Protein 7WWB (pdb70)

Radius of gyration: 30.56 Å; Cα contacts (8 Å, |Δi|>4): 657; chains: 2; bounding box: 94×103×67 Å

B-factor: mean 79.4, std 28.61, range [10.0, 163.53]

Organism: Homo sapiens (NCBI:txid9606)

Foldseek 3Di:
DQPDFALADDPLVVVVVVLVVLQVCLLVVLVVCLALLVCQACLLVVLVVVVVVVCPPPCVCVVCVVLVLLLSVLSNVSNVLCVLAVCLLVLVVVLVVVLVVVVVSLVVSVVGDNVVSSVLVNQLVNLLSVLLNLLLLLLSLLVVLQDQDSDDDSNCSVVDRNCSCVPRHVSQSSVLSVVLSVLVVVLVVLVVVPVVPHDCVVVSVVSVVVSVVSVLLSSQLSSQCSRPVHHSVVSSVVSVVLCVVVVVSVVSNVVSVVVSLVCSQVVSLVVSQVPPCPVPDDSVSSVVSNVSSVSSVVSSSSSSSSVVSLVSVQPVPQHDDPPGDGSHDPDDD/DQPDFALADDPLVVVVVVLVVLQVCLLVVLVVCLALLVCQACLLVVLVVVVVVVCPPPCVCVVCVVLVLLLSVLSNVSNVLCVLAVCLLVLVVVLVVVLVVVVVSLVVSVVGDNVVSSVLVNQLVNLLSVLLNLLLLLLSLLVVLQDQDSDDDSNCSVVDRNCSCVPRHVSQSSVLSVVLSVLVVVLVVLVVVPVVPHDCVVVSVVSVVVSVVSVLLSSQLSSQCSRPVHHSVVSSVVSVVLCVVVVVSVVSNVVSVVVSLVCSQVVSLVVSQVPPCPVPDDSVSSVVSNVSSVSSVVSSSSSSSSVVSLVSVQPVPQHDDPPGDGSHDPDDD

InterPro domains:
  IPR007603 Choline transporter-like [PF04515] (295-605)
  IPR007603 Choline transporter-like [PTHR12385] (14-631)

Secondary structure (DSSP, 8-state):
----------HHHHHHHHHHHHHHHHHHHHH----STTHHHHHHHHHHHHHHHHTT--GGGGGGHHHHHHHHHHHHHHHHHHHH-TTGGGTHHHHHHHHHHHHHHHHHHTT---THHHHHHHHHHHHHHHHHHHHHHHHHHHHHHT--SS---TTHHHHSSHHHIIIIIHHHHHHHHHHHHHHHHHHHHHHHHHHT----HHHHHHHHHHHHHHHHHHHHHHHHHHHH---HHHHHHHHHHHHHHTHHHHHHHHHHHHHHHHHHHHHHHHHHHHTT-TT----HHHHHHHHHHHHHHHHHHHHHHHHHHHHHHHHHSS--BTTB---S-S---/----------HHHHHHHHHHHHHHHHHHHHH----STTHHHHHHHHHHHHHHHHTT--GGGGGGHHHHHHHHHHHHHHHHHHHH-TTGGGTHHHHHHHHHHHHHHHHHHTT---THHHHHHHHHHHHHHHHHHHHHHHHHHHHHHT--SS---TTHHHHSSHHHIIIIIHHHHHHHHHHHHHHHHHHHHHHHHHHT----HHHHHHHHHHHHHHHHHHHHHHHHHHHH---HHHHHHHHHHHHHHTHHHHHHHHHHHHHHHHHHHHHHHHHHHHTT-TT----HHHHHHHHHHHHHHHHHHHHHHHHHHHHHHHHHSS--BTTB---S-S---

GO terms:
  GO:0005739 mitochondrion (C, IDA)
  GO:0005829 cytosol (C, IDA)
  GO:0005886 plasma membrane (C, IDA)
  GO:0015871 choline transport (P, IDA)
  GO:0015220 choline transmembrane transporter activity (F, IDA)
  GO:0055085 transmembrane transport (P, IDA)
  GO:0015871 choline transport (P, IMP)
  GO:0015220 choline transmembrane transporter activity (F, IMP)
  GO:0055085 transmembrane transport (P, IMP)
  GO:0034229 ethanolamine transport (P, IDA)
  GO:0005741 mitochondrial outer membrane (C, IDA)
  GO:0034228 ethanolamine transmembrane transporter activity (F, IDA)
  GO:0005886 plasma membrane (C, IMP)
  GO:0042426 choline catabolic process (P, TAS)
  GO:0005741 mitochondrial outer membrane (C, TAS)
  GO:0005886 plasma membrane (C, TAS)
  GO:0015721 bile acid and bile salt transport (P, TAS)
  GO:0015220 choline transmembrane transporter activity (F, TAS)
  GO:0006656 phosphatidylcholine biosynthetic process (P, TAS)
  GO:0016020 membrane (C, TAS)

Sequence (666 aa):
PLEDRSCTDIPWLLLFILFCIGMGFICGFSIATVLSMILMVIIRYISRVLVWILTILFLIMLVMRKRVALTIALFHVAGKVFIHLPLLVFQPFWTFFALVLFWVYWIMTLLFLMWWYHVVGLIWISEFILACQQMTVAGAVVTYYFTRDKRNLPFTPILASVNRLIRYHLGTVAKGSFIITLVKIPRMILMYIHSQLCVLKSCICCLWCLEKCLNYLNQNAYTATAINSTNFCTSAKDAFVILVENALRVATINTVGDFMLFLGKVLIVCSTGLAGIMLLPLIIVCLFAFLVAHCFLSIYEMVVDVLFLCFAIDTKYNDGSPGREFYMDKVLMPLEDRSCTDIPWLLLFILFCIGMGFICGFSIATVLSMILMVIIRYISRVLVWILTILFLIMLVMRKRVALTIALFHVAGKVFIHLPLLVFQPFWTFFALVLFWVYWIMTLLFLMWWYHVVGLIWISEFILACQQMTVAGAVVTYYFTRDKRNLPFTPILASVNRLIRYHLGTVAKGSFIITLVKIPRMILMYIHSQLCVLKSCICCLWCLEKCLNYLNQNAYTATAINSTNFCTSAKDAFVILVENALRVATINTVGDFMLFLGKVLIVCSTGLAGIMLLPLIIVCLFAFLVAHCFLSIYEMVVDVLFLCFAIDTKYNDGSPGREFYMDKVLM

Solvent-accessible surface area: 37985 Å² total; per-residue (Å²): 106,39,171,82,130,62,36,29,14,81,91,64,35,97,89,18,78,110,20,46,109,14,10,34,127,15,2,33,112,14,80,87,142,145,83,3,65,100,7,5,45,66,1,35,126,85,1,167,85,30,32,170,84,93,62,112,173,109,119,142,69,88,101,61,144,130,41,26,45,3,0,30,18,8,2,69,15,0,0,71,0,9,92,63,3,85,61,0,5,87,27,18,94,175,18,123,121,40,14,49,96,28,99,81,101,38,82,101,8,76,122,85,190,110,187,107,44,13,68,35,0,47,19,10,19,14,27,20,31,74,10,23,29,27,9,21,0,0,4,2,0,0,33,53,19,24,47,136,69,192,196,48,86,111,111,1,16,75,76,20,7,65,84,44,10,114,151,43,4,33,0,0,0,0,33,0,2,52,50,16,4,102,18,62,33,55,36,63,94,42,74,145,72,30,81,123,125,80,132,36,142,61,50,21,76,80,40,123,69,74,24,118,83,36,67,55,42,10,18,4,0,1,2,0,0,3,5,63,9,34,62,13,68,70,1,13,95,25,0,65,16,5,20,46,100,30,52,100,71,18,57,8,10,55,98,38,4,87,100,6,11,110,45,12,37,45,109,35,16,66,76,43,8,129,71,63,72,168,174,146,150,142,138,113,78,53,106,85,1,95,99,14,0,84,26,2,7,52,2,0,74,19,0,4,11,4,2,6,0,0,24,8,9,2,62,104,118,41,99,49,55,150,57,144,118,73,57,37,56,193,18,150,116,106,39,172,83,132,64,36,27,14,80,92,65,35,96,86,19,78,109,22,47,106,13,11,33,127,16,3,32,112,14,78,88,142,145,83,3,63,100,7,5,44,67,1,34,127,84,1,167,85,30,31,173,83,91,62,111,174,112,118,142,71,87,101,60,144,129,40,25,44,3,0,32,20,8,2,69,14,0,0,70,0,9,94,63,3,83,61,0,6,87,27,18,96,178,17,122,123,40,14,49,96,28,99,82,100,39,82,101,7,75,123,85,190,110,187,109,43,12,68,35,0,45,20,10,19,14,27,20,32,74,9,22,29,26,7,19,0,0,4,1,0,0,34,53,19,22,46,134,69,191,196,47,86,108,109,0,17,74,76,21,7,63,83,45,11,115,153,42,3,31,0,0,0,0,34,0,2,52,50,16,4,104,18,62,34,54,36,65,94,44,75,149,72,31,81,124,124,80,132,37,143,62,48,22,76,80,41,123,67,75,23,117,84,35,66,54,43,10,18,4,0,1,2,0,0,4,6,64,9,34,62,13,66,68,0,12,115,23,0,66,21,7,20,33,88,30,51,100,69,18,55,8,9,55,98,38,4,86,100,6,12,110,44,11,37,46,110,34,17,66,77,42,7,127,72,62,71,168,175,144,151,139,139,113,79,52,105,86,1,94,100,14,0,83,28,2,6,51,1,0,73,18,0,4,11,5,3,5,0,0,25,8,9,4,62,105,120,42,100,48,56,150,57,141,118,72,57,39,56,193,19,151,115

Nearest PDB structures (foldseek):
  7wwb-assembly1_B  TM=1.003E+00  e=8.236E-42  Homo sapiens
  9f63-assembly1_A  TM=7.126E-01  e=1.162E-06  Saccharomyces cerevisiae
  7wwb-assembly1_B  TM=1.003E+00  e=8.236E-42  Homo sapiens
  9f63-assembly1_A  TM=7.126E-01  e=1.162E-06  Saccharomyces cerevisiae

Structure (mmCIF, N/CA/C/O backbone):
data_7WWB
#
_entry.id   7WWB
#
_cell.length_a   1.00
_cell.length_b   1.00
_cell.length_c   1.00
_cell.angle_alpha   90.00
_cell.angle_beta   90.00
_cell.angle_gamma   90.00
#
_symmetry.space_group_name_H-M   'P 1'
#
loop_
_entity.id
_entity.type
_entity.pdbx_description
1 polymer 'Choline transporter-like protein 1'
2 non-polymer 'CHOLINE ION'
3 non-polymer CHOLESTEROL
#
loop_
_atom_site.group_PDB
_atom_site.id
_atom_site.type_symbol
_atom_site.label_atom_id
_atom_site.label_alt_id
_atom_site.label_comp_id
_atom_site.label_asym_id
_atom_site.label_entity_id
_atom_site.label_seq_id
_atom_site.pdbx_PDB_ins_code
_atom_site.Cartn_x
_atom_site.Cartn_y
_atom_site.Cartn_z
_atom_site.occupancy
_atom_site.B_iso_or_equiv
_atom_site.auth_seq_id
_atom_site.auth_comp_id
_atom_site.auth_asym_id
_atom_site.auth_atom_id
_atom_site.pdbx_PDB_model_num
ATOM 1 N N . PRO A 1 20 ? 128.578 131.781 139.769 1.00 67.83 20 PRO A N 1
ATOM 2 C CA . PRO A 1 20 ? 128.938 130.386 139.499 1.00 67.83 20 PRO A CA 1
ATOM 3 C C . PRO A 1 20 ? 130.097 130.272 138.519 1.00 67.83 20 PRO A C 1
ATOM 4 O O . PRO A 1 20 ? 130.386 129.187 138.020 1.00 67.83 20 PRO A O 1
ATOM 8 N N . LEU A 1 21 ? 130.757 131.391 138.244 1.00 74.25 21 LEU A N 1
ATOM 9 C CA . LEU A 1 21 ? 131.726 131.444 137.161 1.00 74.25 21 LEU A CA 1
ATOM 10 C C . LEU A 1 21 ? 133.155 131.207 137.617 1.00 74.25 21 LEU A C 1
ATOM 11 O O . LEU A 1 21 ? 134.059 131.168 136.774 1.00 74.25 21 LEU A O 1
ATOM 16 N N . GLU A 1 22 ? 133.380 131.051 138.919 1.00 94.83 22 GLU A N 1
ATOM 17 C CA . GLU A 1 22 ? 134.729 130.972 139.472 1.00 94.83 22 GLU A CA 1
ATOM 18 C C . GLU A 1 22 ? 135.232 129.528 139.444 1.00 94.83 22 GLU A C 1
ATOM 19 O O . GLU A 1 22 ? 135.407 128.865 140.468 1.00 94.83 22 GLU A O 1
ATOM 25 N N . ASP A 1 23 ? 135.468 129.050 138.226 1.00 98.35 23 ASP A N 1
ATOM 26 C CA . ASP A 1 23 ? 136.006 127.715 137.989 1.00 98.35 23 ASP A CA 1
ATOM 27 C C . ASP A 1 23 ? 136.633 127.734 136.607 1.00 98.35 23 ASP A C 1
ATOM 28 O O . ASP A 1 23 ? 135.915 127.882 135.615 1.00 98.35 23 ASP A O 1
ATOM 33 N N . ARG A 1 24 ? 137.958 127.618 136.529 1.00 83.44 24 ARG A N 1
ATOM 34 C CA . ARG A 1 24 ? 138.677 127.690 135.261 1.00 83.44 24 ARG A CA 1
ATOM 35 C C . ARG A 1 24 ? 139.540 126.447 135.126 1.00 83.44 24 ARG A C 1
ATOM 36 O O . ARG A 1 24 ? 140.633 126.388 135.698 1.00 83.44 24 ARG A O 1
ATOM 44 N N . SER A 1 25 ? 139.052 125.454 134.377 1.00 77.13 25 SER A N 1
ATOM 45 C CA . SER A 1 25 ? 139.623 124.118 134.438 1.00 77.13 25 SER A CA 1
ATOM 46 C C . SER A 1 25 ? 140.263 123.628 133.144 1.00 77.13 25 SER A C 1
ATOM 47 O O . SER A 1 25 ? 140.476 122.417 133.016 1.00 77.13 25 SER A O 1
ATOM 50 N N . CYS A 1 26 ? 140.492 124.511 132.162 1.00 72.23 26 CYS A N 1
ATOM 51 C CA . CYS A 1 26 ? 141.105 124.275 130.846 1.00 72.23 26 CYS A CA 1
ATOM 52 C C . CYS A 1 26 ? 140.242 123.461 129.879 1.00 72.23 26 CYS A C 1
ATOM 53 O O . CYS A 1 26 ? 140.358 123.620 128.660 1.00 72.23 26 CYS A O 1
ATOM 56 N N . THR A 1 27 ? 139.434 122.528 130.392 1.00 64.11 27 THR A N 1
ATOM 57 C CA . THR A 1 27 ? 138.321 121.793 129.778 1.00 64.11 27 THR A CA 1
ATOM 58 C C . THR A 1 27 ? 138.641 120.846 128.619 1.00 64.11 27 THR A C 1
ATOM 59 O O . THR A 1 27 ? 138.092 119.739 128.590 1.00 64.11 27 THR A O 1
ATOM 63 N N . ASP A 1 28 ? 139.537 121.223 127.700 1.00 63.06 28 ASP A N 1
ATOM 64 C CA . ASP A 1 28 ? 139.909 120.349 126.589 1.00 63.06 28 ASP A CA 1
ATOM 65 C C . ASP A 1 28 ? 141.390 120.509 126.272 1.00 63.06 28 ASP A C 1
ATOM 66 O O . ASP A 1 28 ? 141.807 121.586 125.837 1.00 63.06 28 ASP A O 1
ATOM 71 N N . ILE A 1 29 ? 142.201 119.478 126.477 1.00 62.79 29 ILE A N 1
ATOM 72 C CA . ILE A 1 29 ? 143.589 119.551 126.020 1.00 62.79 29 ILE A CA 1
ATOM 73 C C . ILE A 1 29 ? 143.916 118.755 124.745 1.00 62.79 29 ILE A C 1
ATOM 74 O O . ILE A 1 29 ? 144.666 119.298 123.922 1.00 62.79 29 ILE A O 1
ATOM 79 N N . PRO A 1 30 ? 143.428 117.514 124.485 1.00 61.03 30 PRO A N 1
ATOM 80 C CA . PRO A 1 30 ? 143.896 116.836 123.259 1.00 61.03 30 PRO A CA 1
ATOM 81 C C . PRO A 1 30 ? 143.720 117.636 121.972 1.00 61.03 30 PRO A C 1
ATOM 82 O O . PRO A 1 30 ? 144.588 117.564 121.088 1.00 61.03 30 PRO A O 1
ATOM 86 N N . TRP A 1 31 ? 142.623 118.385 121.833 1.00 55.70 31 TRP A N 1
ATOM 87 C CA . TRP A 1 31 ? 142.368 119.106 120.593 1.00 55.70 31 TRP A CA 1
ATOM 88 C C . TRP A 1 31 ? 143.179 120.387 120.499 1.00 55.70 31 TRP A C 1
ATOM 89 O O . TRP A 1 31 ? 143.390 120.895 119.392 1.00 55.70 31 TRP A O 1
ATOM 100 N N . LEU A 1 32 ? 143.663 120.900 121.633 1.00 56.53 32 LEU A N 1
ATOM 101 C CA . LEU A 1 32 ? 144.654 121.969 121.596 1.00 56.53 32 LEU A CA 1
ATOM 102 C C . LEU A 1 32 ? 145.978 121.462 121.044 1.00 56.53 32 LEU A C 1
ATOM 103 O O . LEU A 1 32 ? 146.609 122.131 120.220 1.00 56.53 32 LEU A O 1
ATOM 108 N N . LEU A 1 33 ? 146.393 120.260 121.454 1.00 64.56 33 LEU A N 1
ATOM 109 C CA . LEU A 1 33 ? 147.638 119.689 120.950 1.00 64.56 33 LEU A CA 1
ATOM 110 C C . LEU A 1 33 ? 147.558 119.386 119.461 1.00 64.56 33 LEU A C 1
ATOM 111 O O . LEU A 1 33 ? 148.513 119.661 118.728 1.00 64.56 33 LEU A O 1
ATOM 116 N N . LEU A 1 34 ? 146.424 118.862 118.991 1.00 61.97 34 LEU A N 1
ATOM 117 C CA . LEU A 1 34 ? 146.285 118.576 117.566 1.00 61.97 34 LEU A CA 1
ATOM 118 C C . LEU A 1 34 ? 146.330 119.860 116.742 1.00 61.97 34 LEU A C 1
ATOM 119 O O . LEU A 1 34 ? 146.970 119.905 115.684 1.00 61.97 34 LEU A O 1
ATOM 124 N N . PHE A 1 35 ? 145.679 120.920 117.224 1.00 56.79 35 PHE A N 1
ATOM 125 C CA . PHE A 1 35 ? 145.728 122.200 116.524 1.00 56.79 35 PHE A CA 1
ATOM 126 C C . PHE A 1 35 ? 147.160 122.723 116.433 1.00 56.79 35 PHE A C 1
ATOM 127 O O . PHE A 1 35 ? 147.610 123.145 115.359 1.00 56.79 35 PHE A O 1
ATOM 135 N N . ILE A 1 36 ? 147.894 122.690 117.548 1.00 66.53 36 ILE A N 1
ATOM 136 C CA . ILE A 1 36 ? 149.267 123.199 117.542 1.00 66.53 36 ILE A CA 1
ATOM 137 C C . ILE A 1 36 ? 150.143 122.365 116.609 1.00 66.53 36 ILE A C 1
ATOM 138 O O . ILE A 1 36 ? 150.898 122.911 115.794 1.00 66.53 36 ILE A O 1
ATOM 143 N N . LEU A 1 37 ? 150.022 121.036 116.684 1.00 70.94 37 LEU A N 1
ATOM 144 C CA . LEU A 1 37 ? 150.843 120.151 115.862 1.00 70.94 37 LEU A CA 1
ATOM 145 C C . LEU A 1 37 ? 150.584 120.374 114.376 1.00 70.94 37 LEU A C 1
ATOM 146 O O . LEU A 1 37 ? 151.520 120.396 113.567 1.00 70.94 37 LEU A O 1
ATOM 151 N N . PHE A 1 38 ? 149.320 120.583 114.008 1.00 70.43 38 PHE A N 1
ATOM 152 C CA . PHE A 1 38 ? 149.006 120.948 112.630 1.00 70.43 38 PHE A CA 1
ATOM 153 C C . PHE A 1 38 ? 149.659 122.268 112.234 1.00 70.43 38 PHE A C 1
ATOM 154 O O . PHE A 1 38 ? 150.280 122.367 111.168 1.00 70.43 38 PHE A O 1
ATOM 162 N N . CYS A 1 39 ? 149.521 123.301 113.070 1.00 80.36 39 CYS A N 1
ATOM 163 C CA . CYS A 1 39 ? 150.128 124.590 112.747 1.00 80.36 39 CYS A CA 1
ATOM 164 C C . CYS A 1 39 ? 151.632 124.465 112.534 1.00 80.36 39 CYS A C 1
ATOM 165 O O . CYS A 1 39 ? 152.191 125.114 111.638 1.00 80.36 39 CYS A O 1
ATOM 168 N N . ILE A 1 40 ? 152.290 123.619 113.327 1.00 85.87 40 ILE A N 1
ATOM 169 C CA . ILE A 1 40 ? 153.714 123.353 113.147 1.00 85.87 40 ILE A CA 1
ATOM 170 C C . ILE A 1 40 ? 153.981 122.684 111.804 1.00 85.87 40 ILE A C 1
ATOM 171 O O . ILE A 1 40 ? 154.865 123.119 111.059 1.00 85.87 40 ILE A O 1
ATOM 176 N N . GLY A 1 41 ? 153.197 121.665 111.441 1.00 93.01 41 GLY A N 1
ATOM 177 C CA . GLY A 1 41 ? 153.356 121.040 110.139 1.00 93.01 41 GLY A CA 1
ATOM 178 C C . GLY A 1 41 ? 153.164 121.998 108.977 1.00 93.01 41 GLY A C 1
ATOM 179 O O . GLY A 1 41 ? 153.892 121.927 107.984 1.00 93.01 41 GLY A O 1
ATOM 180 N N . MET A 1 42 ? 152.197 122.903 109.083 1.00 98.04 42 MET A N 1
ATOM 181 C CA . MET A 1 42 ? 152.028 123.927 108.056 1.00 98.04 42 MET A CA 1
ATOM 182 C C . MET A 1 42 ? 153.232 124.856 107.970 1.00 98.04 42 MET A C 1
ATOM 183 O O . MET A 1 42 ? 153.694 125.182 106.866 1.00 98.04 42 MET A O 1
ATOM 188 N N . GLY A 1 43 ? 153.749 125.289 109.121 1.00 103.04 43 GLY A N 1
ATOM 189 C CA . GLY A 1 43 ? 154.956 126.096 109.137 1.00 103.04 43 GLY A CA 1
ATOM 190 C C . GLY A 1 43 ? 156.166 125.388 108.564 1.00 103.04 43 GLY A C 1
ATOM 191 O O . GLY A 1 43 ? 156.972 126.017 107.873 1.00 103.04 43 GLY A O 1
ATOM 192 N N . PHE A 1 44 ? 156.279 124.079 108.792 1.00 111.60 44 PHE A N 1
ATOM 193 C CA . PHE A 1 44 ? 157.348 123.293 108.187 1.00 111.60 44 PHE A CA 1
ATOM 194 C C . PHE A 1 44 ? 157.294 123.356 106.666 1.00 111.60 44 PHE A C 1
ATOM 195 O O . PHE A 1 44 ? 158.308 123.631 106.015 1.00 111.60 44 PHE A O 1
ATOM 203 N N . ILE A 1 45 ? 156.115 123.113 106.082 1.00 110.29 45 ILE A N 1
ATOM 204 C CA . ILE A 1 45 ? 155.994 123.170 104.627 1.00 110.29 45 ILE A CA 1
ATOM 205 C C . ILE A 1 45 ? 156.318 124.574 104.131 1.00 110.29 45 ILE A C 1
ATOM 206 O O . ILE A 1 45 ? 157.037 124.740 103.136 1.00 110.29 45 ILE A O 1
ATOM 211 N N . CYS A 1 46 ? 155.850 125.610 104.832 1.00 107.95 46 CYS A N 1
ATOM 212 C CA . CYS A 1 46 ? 156.167 126.966 104.401 1.00 107.95 46 CYS A CA 1
ATOM 213 C C . CYS A 1 46 ? 157.676 127.169 104.300 1.00 107.95 46 CYS A C 1
ATOM 214 O O . CYS A 1 46 ? 158.213 127.436 103.212 1.00 107.95 46 CYS A O 1
ATOM 217 N N . GLY A 1 47 ? 158.386 126.991 105.421 1.00 112.34 47 GLY A N 1
ATOM 218 C CA . GLY A 1 47 ? 159.832 127.104 105.498 1.00 112.34 47 GLY A CA 1
ATOM 219 C C . GLY A 1 47 ? 160.602 126.116 104.654 1.00 112.34 47 GLY A C 1
ATOM 220 O O . GLY A 1 47 ? 161.683 126.463 104.170 1.00 112.34 47 GLY A O 1
ATOM 221 N N . PHE A 1 48 ? 160.082 124.904 104.468 1.00 117.41 48 PHE A N 1
ATOM 222 C CA . PHE A 1 48 ? 160.787 123.929 103.650 1.00 117.41 48 PHE A CA 1
ATOM 223 C C . PHE A 1 48 ? 160.977 124.462 102.239 1.00 117.41 48 PHE A C 1
ATOM 224 O O . PHE A 1 48 ? 162.086 124.444 101.696 1.00 117.41 48 PHE A O 1
ATOM 232 N N . SER A 1 49 ? 159.899 124.962 101.638 1.00 114.01 49 SER A N 1
ATOM 233 C CA . SER A 1 49 ? 159.991 125.470 100.279 1.00 114.01 49 SER A CA 1
ATOM 234 C C . SER A 1 49 ? 160.588 126.872 100.220 1.00 114.01 49 SER A C 1
ATOM 235 O O . SER A 1 49 ? 161.066 127.286 99.155 1.00 114.01 49 SER A O 1
ATOM 238 N N . ILE A 1 50 ? 160.565 127.632 101.323 1.00 117.31 50 ILE A N 1
ATOM 239 C CA . ILE A 1 50 ? 161.214 128.947 101.252 1.00 117.31 50 ILE A CA 1
ATOM 240 C C . ILE A 1 50 ? 162.731 128.780 101.297 1.00 117.31 50 ILE A C 1
ATOM 241 O O . ILE A 1 50 ? 163.454 129.347 100.468 1.00 117.31 50 ILE A O 1
ATOM 246 N N . ALA A 1 51 ? 163.229 127.954 102.215 1.00 112.90 51 ALA A N 1
ATOM 247 C CA . ALA A 1 51 ? 164.661 127.792 102.424 1.00 112.90 51 ALA A CA 1
ATOM 248 C C . ALA A 1 51 ? 165.309 126.856 101.409 1.00 112.90 51 ALA A C 1
ATOM 249 O O . ALA A 1 51 ? 165.877 125.832 101.802 1.00 112.90 51 ALA A O 1
ATOM 251 N N . THR A 1 52 ? 165.233 127.181 100.123 1.00 111.92 52 THR A N 1
ATOM 252 C CA . THR A 1 52 ? 165.771 126.332 99.070 1.00 111.92 52 THR A CA 1
ATOM 253 C C . THR A 1 52 ? 165.672 127.005 97.704 1.00 111.92 52 THR A C 1
ATOM 254 O O . THR A 1 52 ? 166.001 128.180 97.548 1.00 111.92 52 THR A O 1
ATOM 258 N N . VAL A 1 224 ? 129.495 159.375 110.523 1.00 96.09 224 VAL A N 1
ATOM 259 C CA . VAL A 1 224 ? 128.951 158.720 109.341 1.00 96.09 224 VAL A CA 1
ATOM 260 C C . VAL A 1 224 ? 128.801 157.226 109.593 1.00 96.09 224 VAL A C 1
ATOM 261 O O . VAL A 1 224 ? 128.757 156.431 108.655 1.00 96.09 224 VAL A O 1
ATOM 265 N N . LEU A 1 225 ? 128.718 156.846 110.864 1.00 102.30 225 LEU A N 1
ATOM 266 C CA . LEU A 1 225 ? 128.597 155.450 111.260 1.00 102.30 225 LEU A CA 1
ATOM 267 C C . LEU A 1 225 ? 127.163 155.136 111.658 1.00 102.30 225 LEU A C 1
ATOM 268 O O . LEU A 1 225 ? 126.425 156.017 112.111 1.00 102.30 225 LEU A O 1
ATOM 273 N N . SER A 1 226 ? 126.780 153.866 111.503 1.00 107.17 226 SER A N 1
ATOM 274 C CA . SER A 1 226 ? 125.450 153.407 111.883 1.00 107.17 226 SER A CA 1
ATOM 275 C C . SER A 1 226 ? 125.415 152.849 113.303 1.00 107.17 226 SER A C 1
ATOM 276 O O . SER A 1 226 ? 124.376 152.338 113.733 1.00 107.17 226 SER A O 1
ATOM 279 N N . MET A 1 227 ? 126.515 152.946 114.046 1.00 109.76 227 MET A N 1
ATOM 280 C CA . MET A 1 227 ? 126.584 152.324 115.361 1.00 109.76 227 MET A CA 1
ATOM 281 C C . MET A 1 227 ? 125.582 152.908 116.345 1.00 109.76 227 MET A C 1
ATOM 282 O O . MET A 1 227 ? 125.427 152.361 117.443 1.00 109.76 227 MET A O 1
ATOM 287 N N . ILE A 1 228 ? 124.914 154.004 115.978 1.00 105.89 228 ILE A N 1
ATOM 288 C CA . ILE A 1 228 ? 123.887 154.590 116.829 1.00 105.89 228 ILE A CA 1
ATOM 289 C C . ILE A 1 228 ? 122.819 153.555 117.157 1.00 105.89 228 ILE A C 1
ATOM 290 O O . ILE A 1 228 ? 122.251 153.560 118.261 1.00 105.89 228 ILE A O 1
ATOM 295 N N . LEU A 1 229 ? 122.570 152.626 116.219 1.00 104.57 229 LEU A N 1
ATOM 296 C CA . LEU A 1 229 ? 121.558 151.578 116.345 1.00 104.57 229 LEU A CA 1
ATOM 297 C C . LEU A 1 229 ? 121.809 150.639 117.515 1.00 104.57 229 LEU A C 1
ATOM 298 O O . LEU A 1 229 ? 120.854 150.068 118.046 1.00 104.57 229 LEU A O 1
ATOM 303 N N . MET A 1 230 ? 123.058 150.519 117.965 1.00 93.03 230 MET A N 1
ATOM 304 C CA . MET A 1 230 ? 123.381 149.590 119.042 1.00 93.03 230 MET A CA 1
ATOM 305 C C . MET A 1 230 ? 122.586 149.866 120.310 1.00 93.03 230 MET A C 1
ATOM 306 O O . MET A 1 230 ? 122.397 148.951 121.117 1.00 93.03 230 MET A O 1
ATOM 311 N N . VAL A 1 231 ? 122.103 151.090 120.503 1.00 102.17 231 VAL A N 1
ATOM 312 C CA . VAL A 1 231 ? 121.210 151.385 121.612 1.00 102.17 231 VAL A CA 1
ATOM 313 C C . VAL A 1 231 ? 119.775 151.642 121.152 1.00 102.17 231 VAL A C 1
ATOM 314 O O . VAL A 1 231 ? 118.863 150.928 121.601 1.00 102.17 231 VAL A O 1
ATOM 318 N N . ILE A 1 232 ? 119.557 152.565 120.215 1.00 105.65 232 ILE A N 1
ATOM 319 C CA . ILE A 1 232 ? 118.214 153.041 119.882 1.00 105.65 232 ILE A CA 1
ATOM 320 C C . ILE A 1 232 ? 117.357 151.995 119.188 1.00 105.65 232 ILE A C 1
ATOM 321 O O . ILE A 1 232 ? 116.122 152.136 119.201 1.00 105.65 232 ILE A O 1
ATOM 326 N N . ILE A 1 233 ? 117.961 150.955 118.598 1.00 101.52 233 ILE A N 1
ATOM 327 C CA . ILE A 1 233 ? 117.222 149.922 117.870 1.00 101.52 233 ILE A CA 1
ATOM 328 C C . ILE A 1 233 ? 116.268 149.172 118.794 1.00 101.52 233 ILE A C 1
ATOM 329 O O . ILE A 1 233 ? 115.271 148.599 118.333 1.00 101.52 233 ILE A O 1
ATOM 334 N N . ARG A 1 234 ? 116.493 149.263 120.112 1.00 95.94 234 ARG A N 1
ATOM 335 C CA . ARG A 1 234 ? 115.621 148.631 121.097 1.00 95.94 234 ARG A CA 1
ATOM 336 C C . ARG A 1 234 ? 114.266 149.323 121.194 1.00 95.94 234 ARG A C 1
ATOM 337 O O . ARG A 1 234 ? 113.286 148.705 121.621 1.00 95.94 234 ARG A O 1
ATOM 345 N N . TYR A 1 235 ? 114.186 150.595 120.802 1.00 105.08 235 TYR A N 1
ATOM 346 C CA . TYR A 1 235 ? 112.888 151.257 120.779 1.00 105.08 235 TYR A CA 1
ATOM 347 C C . TYR A 1 235 ? 112.234 151.123 119.408 1.00 105.08 235 TYR A C 1
ATOM 348 O O . TYR A 1 235 ? 111.006 151.003 119.312 1.00 105.08 235 TYR A O 1
ATOM 357 N N . ILE A 1 236 ? 113.049 151.108 118.344 1.00 104.23 236 ILE A N 1
ATOM 358 C CA . ILE A 1 236 ? 112.551 150.943 116.978 1.00 104.23 236 ILE A CA 1
ATOM 359 C C . ILE A 1 236 ? 111.909 149.581 116.784 1.00 104.23 236 ILE A C 1
ATOM 360 O O . ILE A 1 236 ? 110.811 149.475 116.220 1.00 104.23 236 ILE A O 1
ATOM 365 N N . SER A 1 237 ? 112.535 148.528 117.326 1.00 110.56 237 SER A N 1
ATOM 366 C CA . SER A 1 237 ? 111.986 147.180 117.205 1.00 110.56 237 SER A CA 1
ATOM 367 C C . SER A 1 237 ? 110.595 147.073 117.811 1.00 110.56 237 SER A C 1
ATOM 368 O O . SER A 1 237 ? 109.702 146.485 117.193 1.00 110.56 237 SER A O 1
ATOM 371 N N . ARG A 1 238 ? 110.387 147.635 119.005 1.00 111.59 238 ARG A N 1
ATOM 372 C CA . ARG A 1 238 ? 109.076 147.534 119.628 1.00 111.59 238 ARG A CA 1
ATOM 373 C C . ARG A 1 238 ? 108.027 148.283 118.816 1.00 111.59 238 ARG A C 1
ATOM 374 O O . ARG A 1 238 ? 106.917 147.772 118.612 1.00 111.59 238 ARG A O 1
ATOM 382 N N . VAL A 1 239 ? 108.376 149.464 118.292 1.00 116.87 239 VAL A N 1
ATOM 383 C CA . VAL A 1 239 ? 107.411 150.170 117.451 1.00 116.87 239 VAL A CA 1
ATOM 384 C C . VAL A 1 239 ? 107.124 149.380 116.185 1.00 116.87 239 VAL A C 1
ATOM 385 O O . VAL A 1 239 ? 105.959 149.210 115.804 1.00 116.87 239 VAL A O 1
ATOM 389 N N . LEU A 1 240 ? 108.164 148.830 115.550 1.00 119.28 240 LEU A N 1
ATOM 390 C CA . LEU A 1 240 ? 107.967 148.072 114.320 1.00 119.28 240 LEU A CA 1
ATOM 391 C C . LEU A 1 240 ? 106.946 146.961 114.519 1.00 119.28 240 LEU A C 1
ATOM 392 O O . LEU A 1 240 ? 106.032 146.804 113.699 1.00 119.28 240 LEU A O 1
ATOM 397 N N . VAL A 1 241 ? 107.065 146.197 115.610 1.00 120.60 241 VAL A N 1
ATOM 398 C CA . VAL A 1 241 ? 106.084 145.147 115.856 1.00 120.60 241 VAL A CA 1
ATOM 399 C C . VAL A 1 241 ? 104.711 145.768 116.082 1.00 120.60 241 VAL A C 1
ATOM 400 O O . VAL A 1 241 ? 103.718 145.345 115.480 1.00 120.60 241 VAL A O 1
ATOM 404 N N . TRP A 1 242 ? 104.658 146.853 116.871 1.00 132.97 242 TRP A N 1
ATOM 405 C CA . TRP A 1 242 ? 103.388 147.497 117.204 1.00 132.97 242 TRP A CA 1
ATOM 406 C C . TRP A 1 242 ? 102.604 147.903 115.957 1.00 132.97 242 TRP A C 1
ATOM 407 O O . TRP A 1 242 ? 101.391 147.671 115.882 1.00 132.97 242 TRP A O 1
ATOM 418 N N . ILE A 1 243 ? 103.278 148.487 114.966 1.00 128.01 243 ILE A N 1
ATOM 419 C CA . ILE A 1 243 ? 102.589 148.891 113.748 1.00 128.01 243 ILE A CA 1
ATOM 420 C C . ILE A 1 243 ? 102.311 147.704 112.827 1.00 128.01 243 ILE A C 1
ATOM 421 O O . ILE A 1 243 ? 101.290 147.692 112.133 1.00 128.01 243 ILE A O 1
ATOM 426 N N . LEU A 1 244 ? 103.202 146.711 112.764 1.00 128.86 244 LEU A N 1
ATOM 427 C CA . LEU A 1 244 ? 102.947 145.584 111.866 1.00 128.86 244 LEU A CA 1
ATOM 428 C C . LEU A 1 244 ? 101.694 144.801 112.250 1.00 128.86 244 LEU A C 1
ATOM 429 O O . LEU A 1 244 ? 101.000 144.278 111.371 1.00 128.86 244 LEU A O 1
ATOM 434 N N . THR A 1 245 ? 101.375 144.704 113.542 1.00 139.13 245 THR A N 1
ATOM 435 C CA . THR A 1 245 ? 100.236 143.884 113.946 1.00 139.13 245 THR A CA 1
ATOM 436 C C . THR A 1 245 ? 98.913 144.638 113.922 1.00 139.13 245 THR A C 1
ATOM 437 O O . THR A 1 245 ? 97.899 144.087 114.368 1.00 139.13 245 THR A O 1
ATOM 441 N N . ILE A 1 246 ? 98.883 145.875 113.418 1.00 136.43 246 ILE A N 1
ATOM 442 C CA . ILE A 1 246 ? 97.619 146.606 113.363 1.00 136.43 246 ILE A CA 1
ATOM 443 C C . ILE A 1 246 ? 96.678 145.956 112.356 1.00 136.43 246 ILE A C 1
ATOM 444 O O . ILE A 1 246 ? 95.515 145.672 112.667 1.00 136.43 246 ILE A O 1
ATOM 449 N N . LEU A 1 247 ? 97.171 145.690 111.147 1.00 138.71 247 LEU A N 1
ATOM 450 C CA . LEU A 1 247 ? 96.391 145.039 110.096 1.00 138.71 247 LEU A CA 1
ATOM 451 C C . LEU A 1 247 ? 97.304 144.586 108.964 1.00 138.71 247 LEU A C 1
ATOM 452 O O . LEU A 1 247 ? 97.755 145.400 108.157 1.00 138.71 247 LEU A O 1
ATOM 457 N N . PHE A 1 304 ? 94.082 136.737 110.368 1.00 163.53 304 PHE A N 1
ATOM 458 C CA . PHE A 1 304 ? 95.073 137.725 110.781 1.00 163.53 304 PHE A CA 1
ATOM 459 C C . PHE A 1 304 ? 95.447 137.518 112.244 1.00 163.53 304 PHE A C 1
ATOM 460 O O . PHE A 1 304 ? 96.616 137.319 112.580 1.00 163.53 304 PHE A O 1
ATOM 468 N N . LEU A 1 305 ? 94.440 137.540 113.113 1.00 159.93 305 LEU A N 1
ATOM 469 C CA . LEU A 1 305 ? 94.648 137.550 114.556 1.00 159.93 305 LEU A CA 1
ATOM 470 C C . LEU A 1 305 ? 95.105 136.203 115.107 1.00 159.93 305 LEU A C 1
ATOM 471 O O . LEU A 1 305 ? 95.329 136.092 116.318 1.00 159.93 305 LEU A O 1
ATOM 476 N N . ILE A 1 306 ? 95.256 135.186 114.252 1.00 147.44 306 ILE A N 1
ATOM 477 C CA . ILE A 1 306 ? 95.823 133.904 114.668 1.00 147.44 306 ILE A CA 1
ATOM 478 C C . ILE A 1 306 ? 97.238 134.101 115.207 1.00 147.44 306 ILE A C 1
ATOM 479 O O . ILE A 1 306 ? 97.698 133.333 116.068 1.00 147.44 306 ILE A O 1
ATOM 484 N N . MET A 1 307 ? 97.914 135.173 114.752 1.00 149.90 307 MET A N 1
ATOM 485 C CA . MET A 1 307 ? 99.276 135.515 115.163 1.00 149.90 307 MET A CA 1
ATOM 486 C C . MET A 1 307 ? 99.392 135.789 116.655 1.00 149.90 307 MET A C 1
ATOM 487 O O . MET A 1 307 ? 100.487 135.698 117.219 1.00 149.90 307 MET A O 1
ATOM 492 N N . LEU A 1 308 ? 98.274 136.089 117.319 1.00 147.79 308 LEU A N 1
ATOM 493 C CA . LEU A 1 308 ? 98.332 136.447 118.728 1.00 147.79 308 LEU A CA 1
ATOM 494 C C . LEU A 1 308 ? 98.892 135.326 119.594 1.00 147.79 308 LEU A C 1
ATOM 495 O O . LEU A 1 308 ? 99.380 135.602 120.695 1.00 147.79 308 LEU A O 1
ATOM 500 N N . VAL A 1 309 ? 98.841 134.072 119.137 1.00 134.82 309 VAL A N 1
ATOM 501 C CA . VAL A 1 309 ? 99.354 132.991 119.970 1.00 134.82 309 VAL A CA 1
ATOM 502 C C . VAL A 1 309 ? 100.862 133.126 120.159 1.00 134.82 309 VAL A C 1
ATOM 503 O O . VAL A 1 309 ? 101.439 132.550 121.089 1.00 134.82 309 VAL A O 1
ATOM 507 N N . MET A 1 310 ? 101.518 133.909 119.305 1.00 123.48 310 MET A N 1
ATOM 508 C CA . MET A 1 310 ? 102.953 134.149 119.393 1.00 123.48 310 MET A CA 1
ATOM 509 C C . MET A 1 310 ? 103.318 135.400 120.188 1.00 123.48 310 MET A C 1
ATOM 510 O O . MET A 1 310 ? 104.508 135.713 120.294 1.00 123.48 310 MET A O 1
ATOM 515 N N . ARG A 1 311 ? 102.340 136.127 120.735 1.00 113.54 311 ARG A N 1
ATOM 516 C CA . ARG A 1 311 ? 102.639 137.400 121.385 1.00 113.54 311 ARG A CA 1
ATOM 517 C C . ARG A 1 311 ? 103.589 137.221 122.566 1.00 113.54 311 ARG A C 1
ATOM 518 O O . ARG A 1 311 ? 104.411 138.105 122.847 1.00 113.54 311 ARG A O 1
ATOM 526 N N . LYS A 1 312 ? 103.495 136.081 123.259 1.00 100.59 312 LYS A N 1
ATOM 527 C CA . LYS A 1 312 ? 104.400 135.777 124.363 1.00 100.59 312 LYS A CA 1
ATOM 528 C C . LYS A 1 312 ? 105.826 135.552 123.877 1.00 100.59 312 LYS A C 1
ATOM 529 O O . LYS A 1 312 ? 106.786 135.949 124.546 1.00 100.59 312 LYS A O 1
ATOM 535 N N . ARG A 1 313 ? 105.983 134.947 122.700 1.00 87.90 313 ARG A N 1
ATOM 536 C CA . ARG A 1 313 ? 107.316 134.711 122.165 1.00 87.90 313 ARG A CA 1
ATOM 537 C C . ARG A 1 313 ? 107.950 135.982 121.615 1.00 87.90 313 ARG A C 1
ATOM 538 O O . ARG A 1 313 ? 109.155 136.203 121.806 1.00 87.90 313 ARG A O 1
ATOM 546 N N . VAL A 1 314 ? 107.160 136.851 120.979 1.00 90.33 314 VAL A N 1
ATOM 547 C CA . VAL A 1 314 ? 107.741 138.103 120.507 1.00 90.33 314 VAL A CA 1
ATOM 548 C C . VAL A 1 314 ? 108.118 139.000 121.681 1.00 90.33 314 VAL A C 1
ATOM 549 O O . VAL A 1 314 ? 109.182 139.630 121.656 1.00 90.33 314 VAL A O 1
ATOM 553 N N . ALA A 1 315 ? 107.297 139.040 122.743 1.00 89.05 315 ALA A N 1
ATOM 554 C CA . ALA A 1 315 ? 107.634 139.879 123.894 1.00 89.05 315 ALA A CA 1
ATOM 555 C C . ALA A 1 315 ? 109.018 139.553 124.448 1.00 89.05 315 ALA A C 1
ATOM 556 O O . ALA A 1 315 ? 109.767 140.465 124.826 1.00 89.05 315 ALA A O 1
ATOM 558 N N . LEU A 1 316 ? 109.374 138.263 124.474 1.00 76.51 316 LEU A N 1
ATOM 559 C CA . LEU A 1 316 ? 110.719 137.851 124.867 1.00 76.51 316 LEU A CA 1
ATOM 560 C C . LEU A 1 316 ? 111.768 138.399 123.910 1.00 76.51 316 LEU A C 1
ATOM 561 O O . LEU A 1 316 ? 112.784 138.952 124.343 1.00 76.51 316 LEU A O 1
ATOM 566 N N . THR A 1 317 ? 111.526 138.262 122.604 1.00 75.38 317 THR A N 1
ATOM 567 C CA . THR A 1 317 ? 112.465 138.783 121.614 1.00 75.38 317 THR A CA 1
ATOM 568 C C . THR A 1 317 ? 112.716 140.276 121.807 1.00 75.38 317 THR A C 1
ATOM 569 O O . THR A 1 317 ? 113.867 140.730 121.783 1.00 75.38 317 THR A O 1
ATOM 573 N N . ILE A 1 318 ? 111.653 141.048 122.048 1.00 77.84 318 ILE A N 1
ATOM 574 C CA . ILE A 1 318 ? 111.808 142.487 122.268 1.00 77.84 318 ILE A CA 1
ATOM 575 C C . ILE A 1 318 ? 112.577 142.763 123.560 1.00 77.84 318 ILE A C 1
ATOM 576 O O . ILE A 1 318 ? 113.514 143.574 123.579 1.00 77.84 318 ILE A O 1
ATOM 581 N N . ALA A 1 319 ? 112.224 142.066 124.643 1.00 72.34 319 ALA A N 1
ATOM 582 C CA . ALA A 1 319 ? 112.898 142.289 125.921 1.00 72.34 319 ALA A CA 1
ATOM 583 C C . ALA A 1 319 ? 114.395 142.010 125.823 1.00 72.34 319 ALA A C 1
ATOM 584 O O . ALA A 1 319 ? 115.209 142.727 126.423 1.00 72.34 319 ALA A O 1
ATOM 586 N N . LEU A 1 320 ?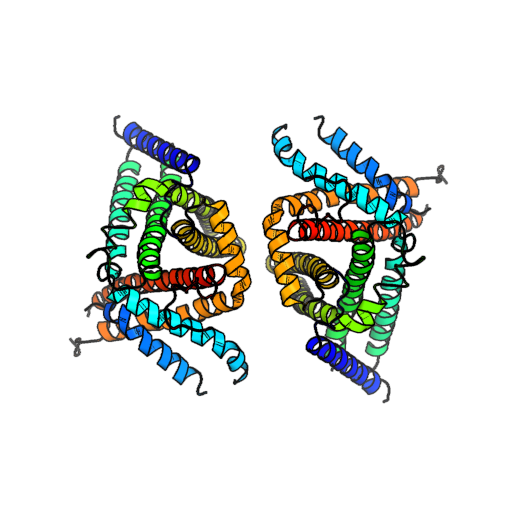 114.774 140.987 125.053 1.00 65.93 320 LEU A N 1
ATOM 587 C CA . LEU A 1 320 ? 116.184 140.663 124.882 1.00 65.93 320 LEU A CA 1
ATOM 588 C C . LEU A 1 320 ? 116.927 141.779 124.166 1.00 65.93 320 LEU A C 1
ATOM 589 O O . LEU A 1 320 ? 118.074 142.079 124.514 1.00 65.93 320 LEU A O 1
ATOM 594 N N . PHE A 1 321 ? 116.277 142.429 123.197 1.00 70.36 321 PHE A N 1
ATOM 595 C CA . PHE A 1 321 ? 116.903 143.556 122.510 1.00 70.36 321 PHE A CA 1
ATOM 596 C C . PHE A 1 321 ? 117.144 144.722 123.457 1.00 70.36 321 PHE A C 1
ATOM 597 O O . PHE A 1 321 ? 118.186 145.383 123.378 1.00 70.36 321 PHE A O 1
ATOM 605 N N . HIS A 1 322 ? 116.202 144.977 124.367 1.00 77.06 322 HIS A N 1
ATOM 606 C CA . HIS A 1 322 ? 116.389 146.024 125.369 1.00 77.06 322 HIS A CA 1
ATOM 607 C C . HIS A 1 322 ? 117.629 145.764 126.219 1.00 77.06 322 HIS A C 1
ATOM 608 O O . HIS A 1 322 ? 118.455 146.665 126.431 1.00 77.06 322 HIS A O 1
ATOM 615 N N . VAL A 1 323 ? 117.785 144.525 126.694 1.00 69.16 323 VAL A N 1
ATOM 616 C CA . VAL A 1 323 ? 118.956 144.189 127.505 1.00 69.16 323 VAL A CA 1
ATOM 617 C C . VAL A 1 323 ? 120.233 144.307 126.675 1.00 69.16 323 VAL A C 1
ATOM 618 O O . VAL A 1 323 ? 121.248 144.844 127.141 1.00 69.16 323 VAL A O 1
ATOM 622 N N . ALA A 1 324 ? 120.185 143.862 125.416 1.00 63.83 324 ALA A N 1
ATOM 623 C CA . ALA A 1 324 ? 121.349 143.982 124.543 1.00 63.83 324 ALA A CA 1
ATOM 624 C C . ALA A 1 324 ? 121.832 145.421 124.439 1.00 63.83 324 ALA A C 1
ATOM 625 O O . ALA A 1 324 ? 123.043 145.665 124.386 1.00 63.83 324 ALA A O 1
ATOM 627 N N . GLY A 1 325 ? 120.909 146.380 124.403 1.00 69.08 325 GLY A N 1
ATOM 628 C CA . GLY A 1 325 ? 121.315 147.775 124.438 1.00 69.08 325 GLY A CA 1
ATOM 629 C C . GLY A 1 325 ? 122.101 148.111 125.689 1.00 69.08 325 GLY A C 1
ATOM 630 O O . GLY A 1 325 ? 123.137 148.786 125.622 1.00 69.08 325 GLY A O 1
ATOM 631 N N . LYS A 1 326 ? 121.630 147.631 126.849 1.00 66.85 326 LYS A N 1
ATOM 632 C CA . LYS A 1 326 ? 122.360 147.846 128.099 1.00 66.85 326 LYS A CA 1
ATOM 633 C C . LYS A 1 326 ? 123.770 147.266 128.047 1.00 66.85 326 LYS A C 1
ATOM 634 O O . LYS A 1 326 ? 124.708 147.863 128.598 1.00 66.85 326 LYS A O 1
ATOM 640 N N . VAL A 1 327 ? 123.934 146.114 127.390 1.00 61.35 327 VAL A N 1
ATOM 641 C CA . VAL A 1 327 ? 125.242 145.464 127.308 1.00 61.35 327 VAL A CA 1
ATOM 642 C C . VAL A 1 327 ? 126.232 146.347 126.557 1.00 61.35 327 VAL A C 1
ATOM 643 O O . VAL A 1 327 ? 127.359 146.572 127.015 1.00 61.35 327 VAL A O 1
ATOM 647 N N . PHE A 1 328 ? 125.816 146.889 125.412 1.00 64.14 328 PHE A N 1
ATOM 648 C CA . PHE A 1 328 ? 126.715 147.736 124.640 1.00 64.14 328 PHE A CA 1
ATOM 649 C C . PHE A 1 328 ? 126.962 149.076 125.310 1.00 64.14 328 PHE A C 1
ATOM 650 O O . PHE A 1 328 ? 128.033 149.660 125.121 1.00 64.14 328 PHE A O 1
ATOM 658 N N . ILE A 1 329 ? 125.997 149.582 126.083 1.00 65.01 329 ILE A N 1
ATOM 659 C CA . ILE A 1 329 ? 126.255 150.786 126.868 1.00 65.01 329 ILE A CA 1
ATOM 660 C C . ILE A 1 329 ? 127.304 150.508 127.937 1.00 65.01 329 ILE A C 1
ATOM 661 O O . ILE A 1 329 ? 128.236 151.297 128.135 1.00 65.01 329 ILE A O 1
ATOM 666 N N . HIS A 1 330 ? 127.190 149.369 128.622 1.00 65.99 330 HIS A N 1
ATOM 667 C CA . HIS A 1 330 ? 128.169 149.040 129.653 1.00 65.99 330 HIS A CA 1
ATOM 668 C C . HIS A 1 330 ? 129.536 148.678 129.088 1.00 65.99 330 HIS A C 1
ATOM 669 O O . HIS A 1 330 ? 130.538 148.824 129.794 1.00 65.99 330 HIS A O 1
ATOM 676 N N . LEU A 1 331 ? 129.610 148.210 127.843 1.00 64.45 331 LEU A N 1
ATOM 677 C CA . LEU A 1 331 ? 130.868 147.764 127.241 1.00 64.45 331 LEU A CA 1
ATOM 678 C C . LEU A 1 331 ? 131.112 148.552 125.964 1.00 64.45 331 LEU A C 1
ATOM 679 O O . LEU A 1 331 ? 130.873 148.065 124.853 1.00 64.45 331 LEU A O 1
ATOM 684 N N . PRO A 1 332 ? 131.584 149.794 126.086 1.00 73.04 332 PRO A N 1
ATOM 685 C CA . PRO A 1 332 ? 131.728 150.638 124.889 1.00 73.04 332 PRO A CA 1
ATOM 686 C C . PRO A 1 332 ? 132.678 150.078 123.848 1.00 73.04 332 PRO A C 1
ATOM 687 O O . PRO A 1 332 ? 132.527 150.384 122.657 1.00 73.04 332 PRO A O 1
ATOM 691 N N . LEU A 1 333 ? 133.619 149.217 124.246 1.00 75.93 333 LEU A N 1
ATOM 692 C CA . LEU A 1 333 ? 134.613 148.702 123.311 1.00 75.93 333 LEU A CA 1
ATOM 693 C C . LEU A 1 333 ? 134.087 147.539 122.475 1.00 75.93 333 LEU A C 1
ATOM 694 O O . LEU A 1 333 ? 134.684 147.210 121.446 1.00 75.93 333 LEU A O 1
ATOM 699 N N . LEU A 1 334 ? 132.952 146.949 122.865 1.00 66.37 334 LEU A N 1
ATOM 700 C CA . LEU A 1 334 ? 132.483 145.701 122.276 1.00 66.37 334 LEU A CA 1
ATOM 701 C C . LEU A 1 334 ? 132.180 145.834 120.788 1.00 66.37 334 LEU A C 1
ATOM 702 O O . LEU A 1 334 ? 132.406 144.875 120.040 1.00 66.37 334 LEU A O 1
ATOM 707 N N . VAL A 1 335 ? 131.683 146.997 120.348 1.00 71.94 335 VAL A N 1
ATOM 708 C CA . VAL A 1 335 ? 131.202 147.166 118.978 1.00 71.94 335 VAL A CA 1
ATOM 709 C C . VAL A 1 335 ? 132.363 147.195 117.990 1.00 71.94 335 VAL A C 1
ATOM 710 O O . VAL A 1 335 ? 132.180 146.927 116.796 1.00 71.94 335 VAL A O 1
ATOM 714 N N . PHE A 1 336 ? 133.540 147.394 118.555 1.00 75.18 336 PHE A N 1
ATOM 715 C CA . PHE A 1 336 ? 134.673 147.703 117.675 1.00 75.18 336 PHE A CA 1
ATOM 716 C C . PHE A 1 336 ? 135.472 146.455 117.445 1.00 75.18 336 PHE A C 1
ATOM 717 O O . PHE A 1 336 ? 136.306 146.519 116.581 1.00 75.18 336 PHE A O 1
ATOM 725 N N . GLN A 1 337 ? 135.143 145.428 118.203 1.00 64.94 337 GLN A N 1
ATOM 726 C CA . GLN A 1 337 ? 135.821 144.124 118.309 1.00 64.94 337 GLN A CA 1
ATOM 727 C C . GLN A 1 337 ? 135.992 143.413 116.997 1.00 64.94 337 GLN A C 1
ATOM 728 O O . GLN A 1 337 ? 137.038 142.906 116.809 1.00 64.94 337 GLN A O 1
ATOM 734 N N . PRO A 1 338 ? 135.030 143.443 116.058 1.00 63.24 338 PRO A N 1
ATOM 735 C CA . PRO A 1 338 ? 135.191 142.887 114.724 1.00 63.24 338 PRO A CA 1
ATOM 736 C C . PRO A 1 338 ? 136.377 143.349 113.890 1.00 63.24 338 PRO A C 1
ATOM 737 O O . PRO A 1 338 ? 136.725 142.631 112.995 1.00 63.24 338 PRO A O 1
ATOM 741 N N . PHE A 1 339 ? 136.909 144.533 114.174 1.00 70.98 339 PHE A N 1
ATOM 742 C CA . PHE A 1 339 ? 138.061 144.997 113.385 1.00 70.98 339 PHE A CA 1
ATOM 743 C C . PHE A 1 339 ? 139.268 144.268 113.920 1.00 70.98 339 PHE A C 1
ATOM 744 O O . PHE A 1 339 ? 140.181 144.229 113.157 1.00 70.98 339 PHE A O 1
ATOM 752 N N . TRP A 1 340 ? 139.294 143.853 115.190 1.00 70.05 340 TRP A N 1
ATOM 753 C CA . TRP A 1 340 ? 140.546 143.133 115.445 1.00 70.05 340 TRP A CA 1
ATOM 754 C C . TRP A 1 340 ? 140.429 141.751 114.781 1.00 70.05 340 TRP A C 1
ATOM 755 O O . TRP A 1 340 ? 141.490 141.309 114.293 1.00 70.05 340 TRP A O 1
ATOM 766 N N . THR A 1 341 ? 139.217 141.148 114.683 1.00 63.73 341 THR A N 1
ATOM 767 C CA . THR A 1 341 ? 139.098 139.859 114.010 1.00 63.73 341 THR A CA 1
ATOM 768 C C . THR A 1 341 ? 139.478 139.977 112.544 1.00 63.73 341 THR A C 1
ATOM 769 O O . THR A 1 341 ? 140.264 139.166 112.036 1.00 63.73 341 THR A O 1
ATOM 773 N N . PHE A 1 342 ? 138.973 141.024 111.878 1.00 71.50 342 PHE A N 1
ATOM 774 C CA . PHE A 1 342 ? 139.294 141.255 110.475 1.00 71.50 342 PHE A CA 1
ATOM 775 C C . PHE A 1 342 ? 140.794 141.399 110.289 1.00 71.50 342 PHE A C 1
ATOM 776 O O . PHE A 1 342 ? 141.386 140.711 109.449 1.00 71.50 342 PHE A O 1
ATOM 784 N N . PHE A 1 343 ? 141.422 142.225 111.138 1.00 70.42 343 PHE A N 1
ATOM 785 C CA . PHE A 1 343 ? 142.861 142.466 111.075 1.00 70.42 343 PHE A CA 1
ATOM 786 C C . PHE A 1 343 ? 143.627 141.155 111.137 1.00 70.42 343 PHE A C 1
ATOM 787 O O . PHE A 1 343 ? 144.393 140.822 110.220 1.00 70.42 343 PHE A O 1
ATOM 795 N N . ALA A 1 344 ? 143.304 140.327 112.137 1.00 65.25 344 ALA A N 1
ATOM 796 C CA . ALA A 1 344 ? 143.967 139.040 112.285 1.00 65.25 344 ALA A CA 1
ATOM 797 C C . ALA A 1 344 ? 143.748 138.149 111.069 1.00 65.25 344 ALA A C 1
ATOM 798 O O . ALA A 1 344 ? 144.673 137.449 110.645 1.00 65.25 344 ALA A O 1
ATOM 800 N N . LEU A 1 345 ? 142.545 138.158 110.494 1.00 65.60 345 LEU A N 1
ATOM 801 C CA . LEU A 1 345 ? 142.335 137.347 109.310 1.00 65.60 345 LEU A CA 1
ATOM 802 C C . LEU A 1 345 ? 143.203 137.832 108.160 1.00 65.60 345 LEU A C 1
ATOM 803 O O . LEU A 1 345 ? 143.777 137.016 107.427 1.00 65.60 345 LEU A O 1
ATOM 808 N N . VAL A 1 346 ? 143.367 139.155 108.016 1.00 67.52 346 VAL A N 1
ATOM 809 C CA . VAL A 1 346 ? 144.164 139.648 106.893 1.00 67.52 346 VAL A CA 1
ATOM 810 C C . VAL A 1 346 ? 145.608 139.196 107.031 1.00 67.52 346 VAL A C 1
ATOM 811 O O . VAL A 1 346 ? 146.196 138.665 106.083 1.00 67.52 346 VAL A O 1
ATOM 815 N N . LEU A 1 347 ? 146.172 139.340 108.236 1.00 63.53 347 LEU A N 1
ATOM 816 C CA . LEU A 1 347 ? 147.561 138.959 108.483 1.00 63.53 347 LEU A CA 1
ATOM 817 C C . LEU A 1 347 ? 147.805 137.494 108.160 1.00 63.53 347 LEU A C 1
ATOM 818 O O . LEU A 1 347 ? 148.833 137.156 107.563 1.00 63.53 347 LEU A O 1
ATOM 823 N N . PHE A 1 348 ? 146.885 136.612 108.548 1.00 61.16 348 PHE A N 1
ATOM 824 C CA . PHE A 1 348 ? 147.026 135.215 108.171 1.00 61.16 348 PHE A CA 1
ATOM 825 C C . PHE A 1 348 ? 146.931 135.044 106.661 1.00 61.16 348 PHE A C 1
ATOM 826 O O . PHE A 1 348 ? 147.794 134.403 106.051 1.00 61.16 348 PHE A O 1
ATOM 834 N N . TRP A 1 349 ? 145.909 135.647 106.039 1.00 65.88 349 TRP A N 1
ATOM 835 C CA . TRP A 1 349 ? 145.710 135.466 104.604 1.00 65.88 349 TRP A CA 1
ATOM 836 C C . TRP A 1 349 ? 146.912 135.933 103.800 1.00 65.88 349 TRP A C 1
ATOM 837 O O . TRP A 1 349 ? 147.314 135.271 102.838 1.00 65.88 349 TRP A O 1
ATOM 848 N N . VAL A 1 350 ? 147.540 137.040 104.211 1.00 72.97 350 VAL A N 1
ATOM 849 C CA . VAL A 1 350 ? 148.742 137.485 103.512 1.00 72.97 350 VAL A CA 1
ATOM 850 C C . VAL A 1 350 ? 149.869 136.473 103.681 1.00 72.97 350 VAL A C 1
ATOM 851 O O . VAL A 1 350 ? 150.560 136.140 102.711 1.00 72.97 350 VAL A O 1
ATOM 855 N N . TYR A 1 351 ? 150.080 135.972 104.900 1.00 74.38 351 TYR A N 1
ATOM 856 C CA . TYR A 1 351 ? 151.054 134.906 105.089 1.00 74.38 351 TYR A CA 1
ATOM 857 C C . TYR A 1 351 ? 150.732 133.713 104.199 1.00 74.38 351 TYR A C 1
ATOM 858 O O . TYR A 1 351 ? 151.624 133.173 103.538 1.00 74.38 351 TYR A O 1
ATOM 867 N N . TRP A 1 352 ? 149.467 133.291 104.166 1.00 74.37 352 TRP A N 1
ATOM 868 C CA . TRP A 1 352 ? 149.123 132.082 103.426 1.00 74.37 352 TRP A CA 1
ATOM 869 C C . TRP A 1 352 ? 149.462 132.225 101.949 1.00 74.37 352 TRP A C 1
ATOM 870 O O . TRP A 1 352 ? 150.158 131.379 101.374 1.00 74.37 352 TRP A O 1
ATOM 881 N N . ILE A 1 353 ? 149.022 133.330 101.335 1.00 79.80 353 ILE A N 1
ATOM 882 C CA . ILE A 1 353 ? 149.159 133.543 99.893 1.00 79.80 353 ILE A CA 1
ATOM 883 C C . ILE A 1 353 ? 150.623 133.740 99.511 1.00 79.80 353 ILE A C 1
ATOM 884 O O . ILE A 1 353 ? 151.062 133.308 98.436 1.00 79.80 353 ILE A O 1
ATOM 889 N N . MET A 1 354 ? 151.404 134.374 100.390 1.00 85.12 354 MET A N 1
ATOM 890 C CA . MET A 1 354 ? 152.829 134.562 100.147 1.00 85.12 354 MET A CA 1
ATOM 891 C C . MET A 1 354 ? 153.591 133.242 100.189 1.00 85.12 354 MET A C 1
ATOM 892 O O . MET A 1 354 ? 154.414 132.975 99.307 1.00 85.12 354 MET A O 1
ATOM 897 N N . THR A 1 355 ? 153.306 132.391 101.179 1.00 84.24 355 THR A N 1
ATOM 898 C CA . THR A 1 355 ? 153.934 131.072 101.220 1.00 84.24 355 THR A CA 1
ATOM 899 C C . THR A 1 355 ? 153.468 130.124 100.126 1.00 84.24 355 THR A C 1
ATOM 900 O O . THR A 1 355 ? 154.209 129.192 99.797 1.00 84.24 355 THR A O 1
ATOM 904 N N . LEU A 1 356 ? 152.275 130.321 99.561 1.00 87.09 356 LEU A N 1
ATOM 905 C CA . LEU A 1 356 ? 151.838 129.448 98.475 1.00 87.09 356 LEU A CA 1
ATOM 906 C C . LEU A 1 356 ? 152.704 129.621 97.235 1.00 87.09 356 LEU A C 1
ATOM 907 O O . LEU A 1 356 ? 152.711 128.757 96.352 1.00 87.09 356 LEU A O 1
ATOM 912 N N . LEU A 1 357 ? 153.458 130.711 97.166 1.00 93.11 357 LEU A N 1
ATOM 913 C CA . LEU A 1 357 ? 154.217 131.051 95.972 1.00 93.11 357 LEU A CA 1
ATOM 914 C C . LEU A 1 357 ? 155.549 130.316 95.886 1.00 93.11 357 LEU A C 1
ATOM 915 O O . LEU A 1 357 ? 156.230 130.419 94.862 1.00 93.11 357 LEU A O 1
ATOM 920 N N . PHE A 1 358 ? 155.937 129.588 96.931 1.00 90.56 358 PHE A N 1
ATOM 921 C CA . PHE A 1 358 ? 157.248 128.954 97.018 1.00 90.56 358 PHE A CA 1
ATOM 922 C C . PHE A 1 358 ? 157.074 127.479 96.671 1.00 90.56 358 PHE A C 1
ATOM 923 O O . PHE A 1 358 ? 156.129 126.832 97.131 1.00 90.56 358 PHE A O 1
ATOM 931 N N . LEU A 1 359 ? 157.983 126.953 95.855 1.00 89.74 359 LEU A N 1
ATOM 932 C CA . LEU A 1 359 ? 157.901 125.567 95.409 1.00 89.74 359 LEU A CA 1
ATOM 933 C C . LEU A 1 359 ? 159.144 124.784 95.819 1.00 89.74 359 LEU A C 1
ATOM 934 O O . LEU A 1 359 ? 159.051 123.628 96.232 1.00 89.74 359 LEU A O 1
ATOM 939 N N . MET A 1 384 ? 151.917 117.570 100.512 1.00 105.81 384 MET A N 1
ATOM 940 C CA . MET A 1 384 ? 152.449 118.855 100.956 1.00 105.81 384 MET A CA 1
ATOM 941 C C . MET A 1 384 ? 151.422 119.959 100.737 1.00 105.81 384 MET A C 1
ATOM 942 O O . MET A 1 384 ? 151.126 120.735 101.643 1.00 105.81 384 MET A O 1
ATOM 947 N N . TRP A 1 385 ? 150.886 120.026 99.516 1.00 104.08 385 TRP A N 1
ATOM 948 C CA . TRP A 1 385 ? 149.967 121.101 99.158 1.00 104.08 385 TRP A CA 1
ATOM 949 C C . TRP A 1 385 ? 148.722 121.091 100.026 1.00 104.08 385 TRP A C 1
ATOM 950 O O . TRP A 1 385 ? 148.117 122.150 100.245 1.00 104.08 385 TRP A O 1
ATOM 961 N N . TRP A 1 386 ? 148.344 119.925 100.557 1.00 104.09 386 TRP A N 1
ATOM 962 C CA . TRP A 1 386 ? 147.142 119.807 101.376 1.00 104.09 386 TRP A CA 1
ATOM 963 C C . TRP A 1 386 ? 147.218 120.620 102.662 1.00 104.09 386 TRP A C 1
ATOM 964 O O . TRP A 1 386 ? 146.172 120.945 103.233 1.00 104.09 386 TRP A O 1
ATOM 975 N N . TYR A 1 387 ? 148.425 120.931 103.145 1.00 93.87 387 TYR A N 1
ATOM 976 C CA . TYR A 1 387 ? 148.557 121.776 104.321 1.00 93.87 387 TYR A CA 1
ATOM 977 C C . TYR A 1 387 ? 148.014 123.170 104.068 1.00 93.87 387 TYR A C 1
ATOM 978 O O . TYR A 1 387 ? 147.406 123.763 104.965 1.00 93.87 387 TYR A O 1
ATOM 987 N N . HIS A 1 388 ? 148.193 123.690 102.844 1.00 84.74 388 HIS A N 1
ATOM 988 C CA . HIS A 1 388 ? 147.725 125.034 102.515 1.00 84.74 388 HIS A CA 1
ATOM 989 C C . HIS A 1 388 ? 146.221 125.074 102.286 1.00 84.74 388 HIS A C 1
ATOM 990 O O . HIS A 1 388 ? 145.561 126.049 102.665 1.00 84.74 388 HIS A O 1
ATOM 997 N N . VAL A 1 389 ? 145.660 124.011 101.705 1.00 74.92 389 VAL A N 1
ATOM 998 C CA . VAL A 1 389 ? 144.215 123.949 101.486 1.00 74.92 389 VAL A CA 1
ATOM 999 C C . VAL A 1 389 ? 143.485 123.801 102.811 1.00 74.92 389 VAL A C 1
ATOM 1000 O O . VAL A 1 389 ? 142.546 124.552 103.107 1.00 74.92 389 VAL A O 1
ATOM 1004 N N . VAL A 1 390 ? 143.909 122.844 103.635 1.00 65.30 390 VAL A N 1
ATOM 1005 C CA . VAL A 1 390 ? 143.289 122.668 104.939 1.00 65.30 390 VAL A CA 1
ATOM 1006 C C . VAL A 1 390 ? 143.639 123.831 105.856 1.00 65.30 390 VAL A C 1
ATOM 1007 O O . VAL A 1 390 ? 142.760 124.357 106.551 1.00 65.30 390 VAL A O 1
ATOM 1011 N N . GLY A 1 391 ? 144.887 124.297 105.818 1.00 65.52 391 GLY A N 1
ATOM 1012 C CA . GLY A 1 391 ? 145.276 125.408 106.672 1.00 65.52 391 GLY A CA 1
ATOM 1013 C C . GLY A 1 391 ? 144.402 126.627 106.473 1.00 65.52 391 GLY A C 1
ATOM 1014 O O . GLY A 1 391 ? 143.890 127.204 107.436 1.00 65.52 391 GLY A O 1
ATOM 1015 N N . LEU A 1 392 ? 144.233 127.052 105.221 1.00 59.92 392 LEU A N 1
ATOM 1016 C CA . LEU A 1 392 ? 143.463 128.259 104.956 1.00 59.92 392 LEU A CA 1
ATOM 1017 C C . LEU A 1 392 ? 142.096 128.182 105.614 1.00 59.92 392 LEU A C 1
ATOM 1018 O O . LEU A 1 392 ? 141.665 129.126 106.281 1.00 59.92 392 LEU A O 1
ATOM 1023 N N . ILE A 1 393 ? 141.413 127.047 105.464 1.00 52.09 393 ILE A N 1
ATOM 1024 C CA . ILE A 1 393 ? 140.036 126.945 105.936 1.00 52.09 393 ILE A CA 1
ATOM 1025 C C . ILE A 1 393 ? 139.989 126.779 107.447 1.00 52.09 393 ILE A C 1
ATOM 1026 O O . ILE A 1 393 ? 139.307 127.542 108.144 1.00 52.09 393 ILE A O 1
ATOM 1031 N N . TRP A 1 394 ? 140.764 125.830 107.986 1.00 48.65 394 TRP A N 1
ATOM 1032 C CA . TRP A 1 394 ? 140.722 125.554 109.420 1.00 48.65 394 TRP A CA 1
ATOM 1033 C C . TRP A 1 394 ? 141.162 126.754 110.250 1.00 48.65 394 TRP A C 1
ATOM 1034 O O . TRP A 1 394 ? 140.513 127.103 111.240 1.00 48.65 394 TRP A O 1
ATOM 1045 N N . ILE A 1 395 ? 142.264 127.400 109.873 1.00 44.34 395 ILE A N 1
ATOM 1046 C CA . ILE A 1 395 ? 142.751 128.512 110.674 1.00 44.34 395 ILE A CA 1
ATOM 1047 C C . ILE A 1 395 ? 141.774 129.680 110.612 1.00 44.34 395 ILE A C 1
ATOM 1048 O O . ILE A 1 395 ? 141.498 130.327 111.629 1.00 44.34 395 ILE A O 1
ATOM 1053 N N . SER A 1 396 ? 141.208 129.955 109.432 1.00 45.07 396 SER A N 1
ATOM 1054 C CA . SER A 1 396 ? 140.228 131.034 109.346 1.00 45.07 396 SER A CA 1
ATOM 1055 C C . SER A 1 396 ? 139.009 130.762 110.212 1.00 45.07 396 SER A C 1
ATOM 1056 O O . SER A 1 396 ? 138.508 131.677 110.871 1.00 45.07 396 SER A O 1
ATOM 1059 N N . GLU A 1 397 ? 138.508 129.530 110.219 1.00 46.73 397 GLU A N 1
ATOM 1060 C CA . GLU A 1 397 ? 137.397 129.227 111.105 1.00 46.73 397 GLU A CA 1
ATOM 1061 C C . GLU A 1 397 ? 137.797 129.303 112.565 1.00 46.73 397 GLU A C 1
ATOM 1062 O O . GLU A 1 397 ? 136.970 129.664 113.406 1.00 46.73 397 GLU A O 1
ATOM 1068 N N . PHE A 1 398 ? 139.042 128.959 112.875 1.00 39.67 398 PHE A N 1
ATOM 1069 C CA . PHE A 1 398 ? 139.529 129.056 114.241 1.00 39.67 398 PHE A CA 1
ATOM 1070 C C . PHE A 1 398 ? 139.467 130.494 114.724 1.00 39.67 398 PHE A C 1
ATOM 1071 O O . PHE A 1 398 ? 138.945 130.758 115.814 1.00 39.67 398 PHE A O 1
ATOM 1079 N N . ILE A 1 399 ? 139.953 131.425 113.897 1.00 37.41 399 ILE A N 1
ATOM 1080 C CA . ILE A 1 399 ? 139.988 132.841 114.256 1.00 37.41 399 ILE A CA 1
ATOM 1081 C C . ILE A 1 399 ? 138.581 133.378 114.457 1.00 37.41 399 ILE A C 1
ATOM 1082 O O . ILE A 1 399 ? 138.298 134.081 115.434 1.00 37.41 399 ILE A O 1
ATOM 1087 N N . LEU A 1 400 ? 137.670 133.018 113.550 1.00 34.65 400 LEU A N 1
ATOM 1088 C CA . LEU A 1 400 ? 136.275 133.427 113.686 1.00 34.65 400 LEU A CA 1
ATOM 1089 C C . LEU A 1 400 ? 135.632 132.806 114.915 1.00 34.65 400 LEU A C 1
ATOM 1090 O O . LEU A 1 400 ? 134.881 133.482 115.627 1.00 34.65 400 LEU A O 1
ATOM 1095 N N . ALA A 1 401 ? 135.911 131.532 115.189 1.00 33.78 401 ALA A N 1
ATOM 1096 C CA . ALA A 1 401 ? 135.354 130.916 116.384 1.00 33.78 401 ALA A CA 1
ATOM 1097 C C . ALA A 1 401 ? 135.882 131.578 117.642 1.00 33.78 401 ALA A C 1
ATOM 1098 O O . ALA A 1 401 ? 135.164 131.650 118.645 1.00 33.78 401 ALA A O 1
ATOM 1100 N N . CYS A 1 402 ? 137.116 132.085 117.600 1.00 34.37 402 CYS A N 1
ATOM 1101 C CA . CYS A 1 402 ? 137.647 132.811 118.746 1.00 34.37 402 CYS A CA 1
ATOM 1102 C C . CYS A 1 402 ? 136.834 134.064 119.035 1.00 34.37 402 CYS A C 1
ATOM 1103 O O . CYS A 1 402 ? 136.604 134.392 120.204 1.00 34.37 402 CYS A O 1
ATOM 1106 N N . GLN A 1 403 ? 136.342 134.744 117.990 1.00 37.85 403 GLN A N 1
ATOM 1107 C CA . GLN A 1 403 ? 135.473 135.898 118.210 1.00 37.85 403 GLN A CA 1
ATOM 1108 C C . GLN A 1 403 ? 134.214 135.499 118.967 1.00 37.85 403 GLN A C 1
ATOM 1109 O O . GLN A 1 403 ? 133.796 136.201 119.896 1.00 37.85 403 GLN A O 1
ATOM 1115 N N . GLN A 1 404 ? 133.622 134.348 118.616 1.00 37.86 404 GLN A N 1
ATOM 1116 C CA . GLN A 1 404 ? 132.407 133.886 119.277 1.00 37.86 404 GLN A CA 1
ATOM 1117 C C . GLN A 1 404 ? 132.635 133.611 120.755 1.00 37.86 404 GLN A C 1
ATOM 1118 O O . GLN A 1 404 ? 131.776 133.942 121.577 1.00 37.86 404 GLN A O 1
ATOM 1124 N N . MET A 1 405 ? 133.763 132.999 121.114 1.00 32.96 405 MET A N 1
ATOM 1125 C CA . MET A 1 405 ? 134.041 132.788 122.524 1.00 32.96 405 MET A CA 1
ATOM 1126 C C . MET A 1 405 ? 134.275 134.113 123.235 1.00 32.96 405 MET A C 1
ATOM 1127 O O . MET A 1 405 ? 133.761 134.318 124.342 1.00 32.96 405 MET A O 1
ATOM 1132 N N . THR A 1 406 ? 134.978 135.040 122.569 1.00 36.61 406 THR A N 1
ATOM 1133 C CA . THR A 1 406 ? 135.354 136.319 123.173 1.00 36.61 406 THR A CA 1
ATOM 1134 C C . THR A 1 406 ? 134.134 137.165 123.514 1.00 36.61 406 THR A C 1
ATOM 1135 O O . THR A 1 406 ? 134.047 137.727 124.612 1.00 36.61 406 THR A O 1
ATOM 1139 N N . VAL A 1 407 ? 133.177 137.245 122.586 1.00 31.61 407 VAL A N 1
ATOM 1140 C CA . VAL A 1 407 ? 131.954 138.007 122.821 1.00 31.61 407 VAL A CA 1
ATOM 1141 C C . VAL A 1 407 ? 131.154 137.379 123.956 1.00 31.61 407 VAL A C 1
ATOM 1142 O O . VAL A 1 407 ? 130.788 138.054 124.925 1.00 31.61 407 VAL A O 1
ATOM 1146 N N . ALA A 1 408 ? 130.972 136.058 123.907 1.00 31.55 408 ALA A N 1
ATOM 1147 C CA . ALA A 1 408 ? 130.237 135.376 124.965 1.00 31.55 408 ALA A CA 1
ATOM 1148 C C . ALA A 1 408 ? 130.861 135.590 126.335 1.00 31.55 408 ALA A C 1
ATOM 1149 O O . ALA A 1 408 ? 130.129 135.744 127.314 1.00 31.55 408 ALA A O 1
ATOM 1151 N N . GLY A 1 409 ? 132.190 135.586 126.435 1.00 34.91 409 GLY A N 1
ATOM 1152 C CA . GLY A 1 409 ? 132.807 135.838 127.721 1.00 34.91 409 GLY A CA 1
ATOM 1153 C C . GLY A 1 409 ? 132.428 137.196 128.277 1.00 34.91 409 GLY A C 1
ATOM 1154 O O . GLY A 1 409 ? 132.030 137.311 129.437 1.00 34.91 409 GLY A O 1
ATOM 1155 N N . ALA A 1 410 ? 132.559 138.246 127.463 1.00 36.56 410 ALA A N 1
ATOM 1156 C CA . ALA A 1 410 ? 132.282 139.588 127.960 1.00 36.56 410 ALA A CA 1
ATOM 1157 C C . ALA A 1 410 ? 130.825 139.735 128.373 1.00 36.56 410 ALA A C 1
ATOM 1158 O O . ALA A 1 410 ? 130.525 140.349 129.403 1.00 36.56 410 ALA A O 1
ATOM 1160 N N . VAL A 1 411 ? 129.914 139.154 127.583 1.00 37.90 411 VAL A N 1
ATOM 1161 C CA . VAL A 1 411 ? 128.476 139.285 127.820 1.00 37.90 411 VAL A CA 1
ATOM 1162 C C . VAL A 1 411 ? 128.059 138.504 129.058 1.00 37.90 411 VAL A C 1
ATOM 1163 O O . VAL A 1 411 ? 127.285 139.000 129.889 1.00 37.90 411 VAL A O 1
ATOM 1167 N N . VAL A 1 412 ? 128.599 137.290 129.211 1.00 38.16 412 VAL A N 1
ATOM 1168 C CA . VAL A 1 412 ? 128.338 136.459 130.386 1.00 38.16 412 VAL A CA 1
ATOM 1169 C C . VAL A 1 412 ? 128.815 137.158 131.652 1.00 38.16 412 VAL A C 1
ATOM 1170 O O . VAL A 1 412 ? 128.090 137.217 132.655 1.00 38.16 412 VAL A O 1
ATOM 1174 N N . THR A 1 413 ? 130.004 137.767 131.594 1.00 41.80 413 THR A N 1
ATOM 1175 C CA . THR A 1 413 ? 130.507 138.540 132.725 1.00 41.80 413 THR A CA 1
ATOM 1176 C C . THR A 1 413 ? 129.533 139.644 133.116 1.00 41.80 413 THR A C 1
ATOM 1177 O O . THR A 1 413 ? 129.204 139.793 134.298 1.00 41.80 413 THR A O 1
ATOM 1181 N N . TYR A 1 414 ? 129.019 140.392 132.141 1.00 45.96 414 TYR A N 1
ATOM 1182 C CA . TYR A 1 414 ? 128.001 141.378 132.472 1.00 45.96 414 TYR A CA 1
ATOM 1183 C C . TYR A 1 414 ? 126.781 140.712 133.086 1.00 45.96 414 TYR A C 1
ATOM 1184 O O . TYR A 1 414 ? 126.303 141.134 134.146 1.00 45.96 414 TYR A O 1
ATOM 1193 N N . TYR A 1 415 ? 126.266 139.665 132.441 1.00 42.83 415 TYR A N 1
ATOM 1194 C CA . TYR A 1 415 ? 125.003 139.085 132.876 1.00 42.83 415 TYR A CA 1
ATOM 1195 C C . TYR A 1 415 ? 125.033 138.710 134.349 1.00 42.83 415 TYR A C 1
ATOM 1196 O O . TYR A 1 415 ? 124.085 139.002 135.086 1.00 42.83 415 TYR A O 1
ATOM 1205 N N . PHE A 1 416 ? 126.110 138.078 134.798 1.00 56.12 416 PHE A N 1
ATOM 1206 C CA . PHE A 1 416 ? 126.155 137.503 136.131 1.00 56.12 416 PHE A CA 1
ATOM 1207 C C . PHE A 1 416 ? 126.735 138.461 137.163 1.00 56.12 416 PHE A C 1
ATOM 1208 O O . PHE A 1 416 ? 127.086 138.035 138.268 1.00 56.12 416 PHE A O 1
ATOM 1216 N N . THR A 1 417 ? 126.842 139.741 136.824 1.00 65.92 417 THR A N 1
ATOM 1217 C CA . THR A 1 417 ? 127.263 140.781 137.752 1.00 65.92 417 THR A CA 1
ATOM 1218 C C . THR A 1 417 ? 126.012 141.515 138.208 1.00 65.92 417 THR A C 1
ATOM 1219 O O . THR A 1 417 ? 125.233 141.994 137.378 1.00 65.92 417 THR A O 1
ATOM 1223 N N . ARG A 1 418 ? 125.816 141.595 139.523 1.00 83.41 418 ARG A N 1
ATOM 1224 C CA . ARG A 1 418 ? 124.579 142.098 140.103 1.00 83.41 418 ARG A CA 1
ATOM 1225 C C . ARG A 1 418 ? 124.583 143.612 140.293 1.00 83.41 418 ARG A C 1
ATOM 1226 O O . ARG A 1 418 ? 123.568 144.195 140.679 1.00 83.41 418 ARG A O 1
ATOM 1234 N N . ASP A 1 419 ? 125.702 144.266 140.009 1.00 96.09 419 ASP A N 1
ATOM 1235 C CA . ASP A 1 419 ? 125.816 145.702 140.235 1.00 96.09 419 ASP A CA 1
ATOM 1236 C C . ASP A 1 419 ? 126.690 146.305 139.140 1.00 96.09 419 ASP A C 1
ATOM 1237 O O . ASP A 1 419 ? 126.953 145.673 138.111 1.00 96.09 419 ASP A O 1
ATOM 1242 N N . LYS A 1 420 ? 127.141 147.538 139.362 1.00 106.39 420 LYS A N 1
ATOM 1243 C CA . LYS A 1 420 ? 127.866 148.309 138.363 1.00 106.39 420 LYS A CA 1
ATOM 1244 C C . LYS A 1 420 ? 129.375 148.185 138.494 1.00 106.39 420 LYS A C 1
ATOM 1245 O O . LYS A 1 420 ? 130.103 148.916 137.814 1.00 106.39 420 LYS A O 1
ATOM 1251 N N . ARG A 1 421 ? 129.863 147.293 139.354 1.00 111.78 421 ARG A N 1
ATOM 1252 C CA . ARG A 1 421 ? 131.300 147.145 139.545 1.00 111.78 421 ARG A CA 1
ATOM 1253 C C . ARG A 1 421 ? 131.861 146.108 138.582 1.00 111.78 421 ARG A C 1
ATOM 1254 O O . ARG A 1 421 ? 131.483 144.933 138.627 1.00 111.78 421 ARG A O 1
ATOM 1262 N N . ASN A 1 422 ? 132.766 146.541 137.710 1.00 106.98 422 ASN A N 1
ATOM 1263 C CA . ASN A 1 422 ? 133.376 145.676 136.715 1.00 106.98 422 ASN A CA 1
ATOM 1264 C C . ASN A 1 422 ? 134.719 146.280 136.332 1.00 106.98 422 ASN A C 1
ATOM 1265 O O . ASN A 1 422 ? 135.116 147.334 136.835 1.00 106.98 422 ASN A O 1
ATOM 1270 N N . LEU A 1 423 ? 135.418 145.614 135.448 1.00 105.95 423 LEU A N 1
ATOM 1271 C CA . LEU A 1 423 ? 136.668 146.143 134.937 1.00 105.95 423 LEU A CA 1
ATOM 1272 C C . LEU A 1 423 ? 136.393 147.296 133.981 1.00 105.95 423 LEU A C 1
ATOM 1273 O O . LEU A 1 423 ? 135.494 147.212 133.139 1.00 105.95 423 LEU A O 1
ATOM 1278 N N . PRO A 1 424 ? 137.123 148.411 134.107 1.00 104.95 424 PRO A N 1
ATOM 1279 C CA . PRO A 1 424 ? 136.816 149.578 133.262 1.00 104.95 424 PRO A CA 1
ATOM 1280 C C . PRO A 1 424 ? 136.748 149.242 131.785 1.00 104.95 424 PRO A C 1
ATOM 1281 O O . PRO A 1 424 ? 135.908 149.807 131.075 1.00 104.95 424 PRO A O 1
ATOM 1285 N N . PHE A 1 425 ? 137.597 148.334 131.311 1.00 91.71 425 PHE A N 1
ATOM 1286 C CA . PHE A 1 425 ? 137.652 147.967 129.901 1.00 91.71 425 PHE A CA 1
ATOM 1287 C C . PHE A 1 425 ? 137.547 146.454 129.826 1.00 91.71 425 PHE A C 1
ATOM 1288 O O . PHE A 1 425 ? 138.354 145.810 129.150 1.00 91.71 425 PHE A O 1
ATOM 1296 N N . THR A 1 426 ? 136.563 145.892 130.525 1.00 86.98 426 THR A N 1
ATOM 1297 C CA . THR A 1 426 ? 136.316 144.454 130.513 1.00 86.98 426 THR A CA 1
ATOM 1298 C C . THR A 1 426 ? 136.551 143.740 129.176 1.00 86.98 426 THR A C 1
ATOM 1299 O O . THR A 1 426 ? 137.155 142.659 129.195 1.00 86.98 426 THR A O 1
ATOM 1303 N N . PRO A 1 427 ? 136.123 144.255 127.983 1.00 84.94 427 PRO A N 1
ATOM 1304 C CA . PRO A 1 427 ? 136.293 143.417 126.789 1.00 84.94 427 PRO A CA 1
ATOM 1305 C C . PRO A 1 427 ? 137.740 143.135 126.409 1.00 84.94 427 PRO A C 1
ATOM 1306 O O . PRO A 1 427 ? 137.991 142.220 125.620 1.00 84.94 427 PRO A O 1
ATOM 1310 N N . ILE A 1 428 ? 138.698 143.882 126.952 1.00 92.80 428 ILE A N 1
ATOM 1311 C CA . ILE A 1 428 ? 140.092 143.701 126.564 1.00 92.80 428 ILE A CA 1
ATOM 1312 C C . ILE A 1 428 ? 140.876 143.299 127.811 1.00 92.80 428 ILE A C 1
ATOM 1313 O O . ILE A 1 428 ? 141.988 142.763 127.720 1.00 92.80 428 ILE A O 1
ATOM 1318 N N . LEU A 1 429 ? 140.285 143.518 128.986 1.00 98.22 429 LEU A N 1
ATOM 1319 C CA . LEU A 1 429 ? 140.889 143.149 130.260 1.00 98.22 429 LEU A CA 1
ATOM 1320 C C . LEU A 1 429 ? 140.446 141.766 130.699 1.00 98.22 429 LEU A C 1
ATOM 1321 O O . LEU A 1 429 ? 141.137 141.108 131.479 1.00 98.22 429 LEU A O 1
ATOM 1326 N N . ALA A 1 430 ? 139.305 141.307 130.202 1.00 85.56 430 ALA A N 1
ATOM 1327 C CA . ALA A 1 430 ? 138.832 139.983 130.550 1.00 85.56 430 ALA A CA 1
ATOM 1328 C C . ALA A 1 430 ? 138.473 139.230 129.279 1.00 85.56 430 ALA A C 1
ATOM 1329 O O . ALA A 1 430 ? 138.713 139.705 128.165 1.00 85.56 430 ALA A O 1
ATOM 1331 N N . SER A 1 431 ? 137.989 138.002 129.461 1.00 73.27 431 SER A N 1
ATOM 1332 C CA . SER A 1 431 ? 137.512 137.063 128.446 1.00 73.27 431 SER A CA 1
ATOM 1333 C C . SER A 1 431 ? 138.597 136.560 127.503 1.00 73.27 431 SER A C 1
ATOM 1334 O O . SER A 1 431 ? 138.755 135.344 127.373 1.00 73.27 431 SER A O 1
ATOM 1337 N N . VAL A 1 432 ? 139.351 137.436 126.847 1.00 71.74 432 VAL A N 1
ATOM 1338 C CA . VAL A 1 432 ? 140.440 137.004 125.984 1.00 71.74 432 VAL A CA 1
ATOM 1339 C C . VAL A 1 432 ? 141.501 136.298 126.816 1.00 71.74 432 VAL A C 1
ATOM 1340 O O . VAL A 1 432 ? 142.171 135.386 126.324 1.00 71.74 432 VAL A O 1
ATOM 1344 N N . ASN A 1 433 ? 141.663 136.711 128.077 1.00 74.14 433 ASN A N 1
ATOM 1345 C CA . ASN A 1 433 ? 142.628 136.055 128.956 1.00 74.14 433 ASN A CA 1
ATOM 1346 C C . ASN A 1 433 ? 142.197 134.633 129.273 1.00 74.14 433 ASN A C 1
ATOM 1347 O O . ASN A 1 433 ? 143.040 133.738 129.397 1.00 74.14 433 ASN A O 1
ATOM 1352 N N . ARG A 1 434 ? 140.883 134.408 129.371 1.00 71.75 434 ARG A N 1
ATOM 1353 C CA . ARG A 1 434 ? 140.372 133.076 129.665 1.00 71.75 434 ARG A CA 1
ATOM 1354 C C . ARG A 1 434 ? 140.473 132.171 128.444 1.00 71.75 434 ARG A C 1
ATOM 1355 O O . ARG A 1 434 ? 140.804 130.987 128.562 1.00 71.75 434 ARG A O 1
ATOM 1363 N N . LEU A 1 435 ? 140.200 132.719 127.263 1.00 63.34 435 LEU A N 1
ATOM 1364 C CA . LEU A 1 435 ? 140.327 131.942 126.037 1.00 63.34 435 LEU A CA 1
ATOM 1365 C C . LEU A 1 435 ? 141.760 131.462 125.831 1.00 63.34 435 LEU A C 1
ATOM 1366 O O . LEU A 1 435 ? 141.992 130.277 125.567 1.00 63.34 435 LEU A O 1
ATOM 1371 N N . ILE A 1 436 ? 142.737 132.366 125.938 1.00 69.82 436 ILE A N 1
ATOM 1372 C CA . ILE A 1 436 ? 144.109 131.966 125.659 1.00 69.82 436 ILE A CA 1
ATOM 1373 C C . ILE A 1 436 ? 144.681 131.102 126.769 1.00 69.82 436 ILE A C 1
ATOM 1374 O O . ILE A 1 436 ? 145.487 130.209 126.495 1.00 69.82 436 ILE A O 1
ATOM 1379 N N . ARG A 1 437 ? 144.295 131.339 128.022 1.00 66.77 437 ARG A N 1
ATOM 1380 C CA . ARG A 1 437 ? 144.915 130.624 129.127 1.00 66.77 437 ARG A CA 1
ATOM 1381 C C . ARG A 1 437 ? 144.294 129.252 129.346 1.00 66.77 437 ARG A C 1
ATOM 1382 O O . ARG A 1 437 ? 145.009 128.289 129.641 1.00 66.77 437 ARG A O 1
ATOM 1390 N N . TYR A 1 438 ? 142.978 129.135 129.193 1.00 67.18 438 TYR A N 1
ATOM 1391 C CA . TYR A 1 438 ? 142.274 127.914 129.551 1.00 67.18 438 TYR A CA 1
ATOM 1392 C C . TYR A 1 438 ? 141.591 127.250 128.362 1.00 67.18 438 TYR A C 1
ATOM 1393 O O . TYR A 1 438 ? 141.926 126.116 128.019 1.00 67.18 438 TYR A O 1
ATOM 1402 N N . HIS A 1 439 ? 140.673 127.939 127.688 1.00 55.28 439 HIS A N 1
ATOM 1403 C CA . HIS A 1 439 ? 139.687 127.276 126.848 1.00 55.28 439 HIS A CA 1
ATOM 1404 C C . HIS A 1 439 ? 140.067 127.240 125.371 1.00 55.28 439 HIS A C 1
ATOM 1405 O O . HIS A 1 439 ? 139.216 126.932 124.535 1.00 55.28 439 HIS A O 1
ATOM 1412 N N . LEU A 1 440 ? 141.321 127.537 125.030 1.00 48.76 440 LEU A N 1
ATOM 1413 C CA . LEU A 1 440 ? 141.694 127.563 123.619 1.00 48.76 440 LEU A CA 1
ATOM 1414 C C . LEU A 1 440 ? 141.464 126.222 122.939 1.00 48.76 440 LEU A C 1
ATOM 1415 O O . LEU A 1 440 ? 141.144 126.190 121.741 1.00 48.76 440 LEU A O 1
ATOM 1420 N N . GLY A 1 441 ? 141.600 125.120 123.679 1.00 51.02 441 GLY A N 1
ATOM 1421 C CA . GLY A 1 441 ? 141.334 123.812 123.114 1.00 51.02 441 GLY A CA 1
ATOM 1422 C C . GLY A 1 441 ? 139.893 123.595 122.717 1.00 51.02 441 GLY A C 1
ATOM 1423 O O . GLY A 1 441 ? 139.624 122.898 121.734 1.00 51.02 441 GLY A O 1
ATOM 1424 N N . THR A 1 442 ? 138.955 124.197 123.450 1.00 44.42 442 THR A N 1
ATOM 1425 C CA . THR A 1 442 ? 137.540 124.035 123.131 1.00 44.42 442 THR A CA 1
ATOM 1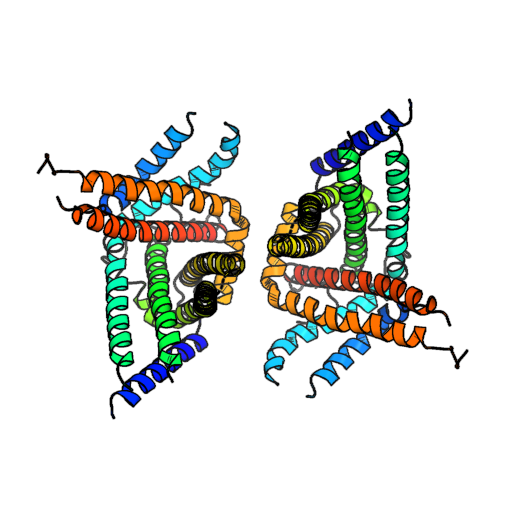426 C C . THR A 1 442 ? 137.211 124.645 121.777 1.00 44.42 442 THR A C 1
ATOM 1427 O O . THR A 1 442 ? 136.488 124.042 120.973 1.00 44.42 442 THR A O 1
ATOM 1431 N N . VAL A 1 443 ? 137.763 125.826 121.497 1.00 39.52 443 VAL A N 1
ATOM 1432 C CA . VAL A 1 443 ? 137.570 126.459 120.199 1.00 39.52 443 VAL A CA 1
ATOM 1433 C C . VAL A 1 443 ? 138.179 125.603 119.097 1.00 39.52 443 VAL A C 1
ATOM 1434 O O . VAL A 1 443 ? 137.566 125.399 118.038 1.00 39.52 443 VAL A O 1
ATOM 1438 N N . ALA A 1 444 ? 139.366 125.034 119.348 1.00 43.64 444 ALA A N 1
ATOM 1439 C CA . ALA A 1 444 ? 140.035 124.234 118.324 1.00 43.64 444 ALA A CA 1
ATOM 1440 C C . ALA A 1 444 ? 139.149 123.094 117.831 1.00 43.64 444 ALA A C 1
ATOM 1441 O O . ALA A 1 444 ? 139.049 122.855 116.618 1.00 43.64 444 ALA A O 1
ATOM 1443 N N . LYS A 1 445 ? 138.469 122.405 118.750 1.00 46.89 445 LYS A N 1
ATOM 1444 C CA . LYS A 1 445 ? 137.601 121.296 118.365 1.00 46.89 445 LYS A CA 1
ATOM 1445 C C . LYS A 1 445 ? 136.437 121.779 117.511 1.00 46.89 445 LYS A C 1
ATOM 1446 O O . LYS A 1 445 ? 136.140 121.193 116.463 1.00 46.89 445 LYS A O 1
ATOM 1452 N N . GLY A 1 446 ? 135.781 122.863 117.929 1.00 42.54 446 GLY A N 1
ATOM 1453 C CA . GLY A 1 446 ? 134.632 123.356 117.192 1.00 42.54 446 GLY A CA 1
ATOM 1454 C C . GLY A 1 446 ? 134.953 123.801 115.781 1.00 42.54 446 GLY A C 1
ATOM 1455 O O . GLY A 1 446 ? 134.218 123.446 114.846 1.00 42.54 446 GLY A O 1
ATOM 1456 N N . SER A 1 447 ? 136.058 124.532 115.597 1.00 44.35 447 SER A N 1
ATOM 1457 C CA . SER A 1 447 ? 136.417 124.988 114.258 1.00 44.35 447 SER A CA 1
ATOM 1458 C C . SER A 1 447 ? 136.846 123.824 113.375 1.00 44.35 447 SER A C 1
ATOM 1459 O O . SER A 1 447 ? 136.645 123.860 112.154 1.00 44.35 447 SER A O 1
ATOM 1462 N N . PHE A 1 448 ? 137.408 122.767 113.969 1.00 49.61 448 PHE A N 1
ATOM 1463 C CA . PHE A 1 448 ? 137.701 121.570 113.184 1.00 49.61 448 PHE A CA 1
ATOM 1464 C C . PHE A 1 448 ? 136.437 120.899 112.669 1.00 49.61 448 PHE A C 1
ATOM 1465 O O . PHE A 1 448 ? 136.400 120.466 111.515 1.00 49.61 448 PHE A O 1
ATOM 1473 N N . ILE A 1 449 ? 135.404 120.787 113.504 1.00 46.94 449 ILE A N 1
ATOM 1474 C CA . ILE A 1 449 ? 134.203 120.070 113.077 1.00 46.94 449 ILE A CA 1
ATOM 1475 C C . ILE A 1 449 ? 133.582 120.755 111.868 1.00 46.94 449 ILE A C 1
ATOM 1476 O O . ILE A 1 449 ? 133.238 120.105 110.873 1.00 46.94 449 ILE A O 1
ATOM 1481 N N . ILE A 1 450 ? 133.467 122.086 111.911 1.00 50.68 450 ILE A N 1
ATOM 1482 C CA . ILE A 1 450 ? 132.866 122.780 110.770 1.00 50.68 450 ILE A CA 1
ATOM 1483 C C . ILE A 1 450 ? 133.766 122.716 109.525 1.00 50.68 450 ILE A C 1
ATOM 1484 O O . ILE A 1 450 ? 133.262 122.667 108.393 1.00 50.68 450 ILE A O 1
ATOM 1489 N N . THR A 1 451 ? 135.089 122.668 109.699 1.00 51.75 451 THR A N 1
ATOM 1490 C CA . THR A 1 451 ? 135.987 122.524 108.552 1.00 51.75 451 THR A CA 1
ATOM 1491 C C . THR A 1 451 ? 135.682 121.251 107.764 1.00 51.75 451 THR A C 1
ATOM 1492 O O . THR A 1 451 ? 135.684 121.253 106.524 1.00 51.75 451 THR A O 1
ATOM 1496 N N . LEU A 1 452 ? 135.352 120.169 108.469 1.00 55.43 452 LEU A N 1
ATOM 1497 C CA . LEU A 1 452 ? 135.060 118.883 107.839 1.00 55.43 452 LEU A CA 1
ATOM 1498 C C . LEU A 1 452 ? 133.815 118.932 106.962 1.00 55.43 452 LEU A C 1
ATOM 1499 O O . LEU A 1 452 ? 133.549 117.992 106.210 1.00 55.43 452 LEU A O 1
ATOM 1504 N N . VAL A 1 453 ? 133.029 119.998 107.076 1.00 58.82 453 VAL A N 1
ATOM 1505 C CA . VAL A 1 453 ? 131.866 120.190 106.233 1.00 58.82 453 VAL A CA 1
ATOM 1506 C C . VAL A 1 453 ? 132.107 121.249 105.162 1.00 58.82 453 VAL A C 1
ATOM 1507 O O . VAL A 1 453 ? 131.725 121.041 104.005 1.00 58.82 453 VAL A O 1
ATOM 1511 N N . LYS A 1 454 ? 132.769 122.355 105.504 1.00 60.18 454 LYS A N 1
ATOM 1512 C CA . LYS A 1 454 ? 132.963 123.438 104.546 1.00 60.18 454 LYS A CA 1
ATOM 1513 C C . LYS A 1 454 ? 133.753 122.989 103.318 1.00 60.18 454 LYS A C 1
ATOM 1514 O O . LYS A 1 454 ? 133.410 123.364 102.192 1.00 60.18 454 LYS A O 1
ATOM 1520 N N . ILE A 1 455 ? 134.787 122.172 103.503 1.00 65.16 455 ILE A N 1
ATOM 1521 C CA . ILE A 1 455 ? 135.595 121.693 102.377 1.00 65.16 455 ILE A CA 1
ATOM 1522 C C . ILE A 1 455 ? 134.839 120.726 101.447 1.00 65.16 455 ILE A C 1
ATOM 1523 O O . ILE A 1 455 ? 134.782 121.013 100.239 1.00 65.16 455 ILE A O 1
ATOM 1528 N N . PRO A 1 456 ? 134.222 119.604 101.902 1.00 71.18 456 PRO A N 1
ATOM 1529 C CA . PRO A 1 456 ? 133.420 118.817 100.942 1.00 71.18 456 PRO A CA 1
ATOM 1530 C C . PRO A 1 456 ? 132.430 119.633 100.130 1.00 71.18 456 PRO A C 1
ATOM 1531 O O . PRO A 1 456 ? 132.252 119.345 98.942 1.00 71.18 456 PRO A O 1
ATOM 1535 N N . ARG A 1 457 ? 131.789 120.642 100.727 1.00 79.28 457 ARG A N 1
ATOM 1536 C CA . ARG A 1 457 ? 130.822 121.442 99.980 1.00 79.28 457 ARG A CA 1
ATOM 1537 C C . ARG A 1 457 ? 131.497 122.177 98.831 1.00 79.28 457 ARG A C 1
ATOM 1538 O O . ARG A 1 457 ? 130.967 122.225 97.714 1.00 79.28 457 ARG A O 1
ATOM 1546 N N . MET A 1 458 ? 132.685 122.726 99.079 1.00 81.91 458 MET A N 1
ATOM 1547 C CA . MET A 1 458 ? 133.431 123.401 98.027 1.00 81.91 458 MET A CA 1
ATOM 1548 C C . MET A 1 458 ? 133.835 122.456 96.906 1.00 81.91 458 MET A C 1
ATOM 1549 O O . MET A 1 458 ? 133.831 122.869 95.743 1.00 81.91 458 MET A O 1
ATOM 1554 N N . ILE A 1 459 ? 134.159 121.206 97.222 1.00 87.71 459 ILE A N 1
ATOM 1555 C CA . ILE A 1 459 ? 134.509 120.243 96.180 1.00 87.71 459 ILE A CA 1
ATOM 1556 C C . ILE A 1 459 ? 133.314 119.956 95.272 1.00 87.71 459 ILE A C 1
ATOM 1557 O O . ILE A 1 459 ? 133.447 119.940 94.043 1.00 87.71 459 ILE A O 1
ATOM 1562 N N . LEU A 1 460 ? 132.123 119.779 95.855 1.00 95.75 460 LEU A N 1
ATOM 1563 C CA . LEU A 1 460 ? 130.935 119.529 95.050 1.00 95.75 460 LEU A CA 1
ATOM 1564 C C . LEU A 1 460 ? 130.618 120.714 94.152 1.00 95.75 460 LEU A C 1
ATOM 1565 O O . LEU A 1 460 ? 130.263 120.531 92.984 1.00 95.75 460 LEU A O 1
ATOM 1570 N N . MET A 1 461 ? 130.771 121.938 94.672 1.00 106.69 461 MET A N 1
ATOM 1571 C CA . MET A 1 461 ? 130.537 123.123 93.853 1.00 106.69 461 MET A CA 1
ATOM 1572 C C . MET A 1 461 ? 131.484 123.178 92.661 1.00 106.69 461 MET A C 1
ATOM 1573 O O . MET A 1 461 ? 131.050 123.465 91.540 1.00 106.69 461 MET A O 1
ATOM 1578 N N . TYR A 1 462 ? 132.763 122.868 92.880 1.00 107.84 462 TYR A N 1
ATOM 1579 C CA . TYR A 1 462 ? 133.722 122.769 91.788 1.00 107.84 462 TYR A CA 1
ATOM 1580 C C . TYR A 1 462 ? 133.301 121.743 90.745 1.00 107.84 462 TYR A C 1
ATOM 1581 O O . TYR A 1 462 ? 133.280 122.057 89.549 1.00 107.84 462 TYR A O 1
ATOM 1590 N N . ILE A 1 463 ? 132.946 120.528 91.169 1.00 109.79 463 ILE A N 1
ATOM 1591 C CA . ILE A 1 463 ? 132.559 119.497 90.207 1.00 109.79 463 ILE A CA 1
ATOM 1592 C C . ILE A 1 463 ? 131.329 119.940 89.420 1.00 109.79 463 ILE A C 1
ATOM 1593 O O . ILE A 1 463 ? 131.285 119.838 88.188 1.00 109.79 463 ILE A O 1
ATOM 1598 N N . HIS A 1 464 ? 130.331 120.489 90.117 1.00 119.48 464 HIS A N 1
ATOM 1599 C CA . HIS A 1 464 ? 129.101 120.925 89.468 1.00 119.48 464 HIS A CA 1
ATOM 1600 C C . HIS A 1 464 ? 129.362 121.842 88.282 1.00 119.48 464 HIS A C 1
ATOM 1601 O O . HIS A 1 464 ? 128.797 121.621 87.206 1.00 119.48 464 HIS A O 1
ATOM 1608 N N . SER A 1 465 ? 130.205 122.858 88.441 1.00 121.08 465 SER A N 1
ATOM 1609 C CA . SER A 1 465 ? 130.419 123.807 87.359 1.00 121.08 465 SER A CA 1
ATOM 1610 C C . SER A 1 465 ? 131.211 123.220 86.198 1.00 121.08 465 SER A C 1
ATOM 1611 O O . SER A 1 465 ? 131.249 123.836 85.127 1.00 121.08 465 SER A O 1
ATOM 1614 N N . GLN A 1 466 ? 131.838 122.057 86.373 1.00 120.50 466 GLN A N 1
ATOM 1615 C CA . GLN A 1 466 ? 132.691 121.470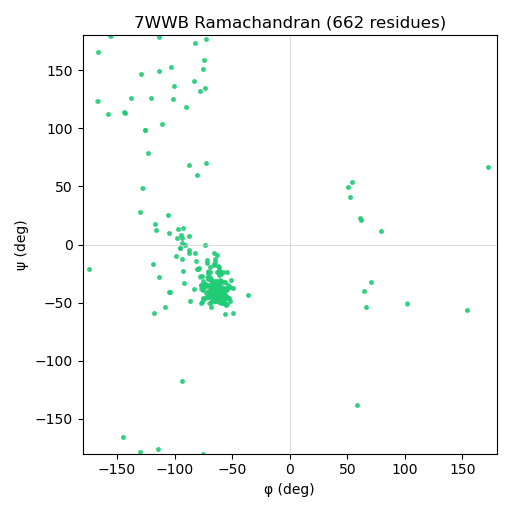 85.351 1.00 120.50 466 GLN A CA 1
ATOM 1616 C C . GLN A 1 466 ? 131.871 120.468 84.516 1.00 120.50 466 GLN A C 1
ATOM 1617 O O . GLN A 1 466 ? 132.380 119.793 83.617 1.00 120.50 466 GLN A O 1
ATOM 1623 N N . LEU A 1 467 ? 130.609 120.275 84.886 1.00 118.88 467 LEU A N 1
ATOM 1624 C CA . LEU A 1 467 ? 129.744 119.333 84.190 1.00 118.88 467 LEU A CA 1
ATOM 1625 C C . LEU A 1 467 ? 128.938 120.044 83.109 1.00 118.88 467 LEU A C 1
ATOM 1626 O O . LEU A 1 467 ? 128.776 119.534 82.002 1.00 118.88 467 LEU A O 1
ATOM 1631 N N . CYS A 1 477 ? 125.561 118.631 85.730 1.00 123.22 477 CYS A N 1
ATOM 1632 C CA . CYS A 1 477 ? 125.237 119.709 86.659 1.00 123.22 477 CYS A CA 1
ATOM 1633 C C . CYS A 1 477 ? 123.976 119.403 87.453 1.00 123.22 477 CYS A C 1
ATOM 1634 O O . CYS A 1 477 ? 122.958 120.071 87.290 1.00 123.22 477 CYS A O 1
ATOM 1637 N N . VAL A 1 478 ? 124.052 118.385 88.314 1.00 121.36 478 VAL A N 1
ATOM 1638 C CA . VAL A 1 478 ? 122.872 117.963 89.059 1.00 121.36 478 VAL A CA 1
ATOM 1639 C C . VAL A 1 478 ? 123.173 117.842 90.549 1.00 121.36 478 VAL A C 1
ATOM 1640 O O . VAL A 1 478 ? 122.545 117.037 91.248 1.00 121.36 478 VAL A O 1
ATOM 1644 N N . LEU A 1 479 ? 124.139 118.611 91.056 1.00 122.92 479 LEU A N 1
ATOM 1645 C CA . LEU A 1 479 ? 124.579 118.514 92.441 1.00 122.92 479 LEU A CA 1
ATOM 1646 C C . LEU A 1 479 ? 123.942 119.565 93.340 1.00 122.92 479 LEU A C 1
ATOM 1647 O O . LEU A 1 479 ? 124.298 119.646 94.522 1.00 122.92 479 LEU A O 1
ATOM 1652 N N . LYS A 1 480 ? 123.001 120.351 92.808 1.00 117.06 480 LYS A N 1
ATOM 1653 C CA . LYS A 1 480 ? 122.426 121.466 93.558 1.00 117.06 480 LYS A CA 1
ATOM 1654 C C . LYS A 1 480 ? 121.847 121.015 94.893 1.00 117.06 480 LYS A C 1
ATOM 1655 O O . LYS A 1 480 ? 122.022 121.707 95.906 1.00 117.06 480 LYS A O 1
ATOM 1661 N N . SER A 1 481 ? 121.196 119.845 94.923 1.00 116.74 481 SER A N 1
ATOM 1662 C CA . SER A 1 481 ? 120.505 119.397 96.128 1.00 116.74 481 SER A CA 1
ATOM 1663 C C . SER A 1 481 ? 121.469 119.065 97.258 1.00 116.74 481 SER A C 1
ATOM 1664 O O . SER A 1 481 ? 121.271 119.543 98.382 1.00 116.74 481 SER A O 1
ATOM 1667 N N . CYS A 1 482 ? 122.530 118.298 96.968 1.00 114.68 482 CYS A N 1
ATOM 1668 C CA . CYS A 1 482 ? 123.511 117.919 97.977 1.00 114.68 482 CYS A CA 1
ATOM 1669 C C . CYS A 1 482 ? 124.381 119.097 98.399 1.00 114.68 482 CYS A C 1
ATOM 1670 O O . CYS A 1 482 ? 124.843 119.130 99.545 1.00 114.68 482 CYS A O 1
ATOM 1673 N N . ILE A 1 483 ? 124.589 120.077 97.516 1.00 107.32 483 ILE A N 1
ATOM 1674 C CA . ILE A 1 483 ? 125.345 121.260 97.903 1.00 107.32 483 ILE A CA 1
ATOM 1675 C C . ILE A 1 483 ? 124.527 122.117 98.862 1.00 107.32 483 ILE A C 1
ATOM 1676 O O . ILE A 1 483 ? 125.029 122.552 99.906 1.00 107.32 483 ILE A O 1
ATOM 1681 N N . CYS A 1 484 ? 123.240 122.324 98.543 1.00 105.35 484 CYS A N 1
ATOM 1682 C CA . CYS A 1 484 ? 122.362 123.109 99.407 1.00 105.35 484 CYS A CA 1
ATOM 1683 C C . CYS A 1 484 ? 122.164 122.457 100.767 1.00 105.35 484 CYS A C 1
ATOM 1684 O O . CYS A 1 484 ? 122.108 123.161 101.784 1.00 105.35 484 CYS A O 1
ATOM 1687 N N . CYS A 1 485 ? 122.129 121.120 100.811 1.00 101.59 485 CYS A N 1
ATOM 1688 C CA . CYS A 1 485 ? 121.992 120.410 102.080 1.00 101.59 485 CYS A CA 1
ATOM 1689 C C . CYS A 1 485 ? 123.196 120.644 102.984 1.00 101.59 485 CYS A C 1
ATOM 1690 O O . CYS A 1 485 ? 123.039 120.882 104.188 1.00 101.59 485 CYS A O 1
ATOM 1693 N N . LEU A 1 486 ? 124.406 120.577 102.429 1.00 88.49 486 LEU A N 1
ATOM 1694 C CA . LEU A 1 486 ? 125.583 120.814 103.252 1.00 88.49 486 LEU A CA 1
ATOM 1695 C C . LEU A 1 486 ? 125.611 122.249 103.754 1.00 88.49 486 LEU A C 1
ATOM 1696 O O . LEU A 1 486 ? 125.949 122.492 104.921 1.00 88.49 486 LEU A O 1
ATOM 1701 N N . TRP A 1 487 ? 125.189 123.198 102.902 1.00 81.80 487 TRP A N 1
ATOM 1702 C CA . TRP A 1 487 ? 125.113 124.607 103.293 1.00 81.80 487 TRP A CA 1
ATOM 1703 C C . TRP A 1 487 ? 124.205 124.814 104.491 1.00 81.80 487 TRP A C 1
ATOM 1704 O O . TRP A 1 487 ? 124.565 125.539 105.429 1.00 81.80 487 TRP A O 1
ATOM 1715 N N . CYS A 1 488 ? 123.038 124.159 104.486 1.00 79.22 488 CYS A N 1
ATOM 1716 C CA . CYS A 1 488 ? 122.127 124.212 105.623 1.00 79.22 488 CYS A CA 1
ATOM 1717 C C . CYS A 1 488 ? 122.758 123.594 106.862 1.00 79.22 488 CYS A C 1
ATOM 1718 O O . CYS A 1 488 ? 122.604 124.131 107.970 1.00 79.22 488 CYS A O 1
ATOM 1721 N N . LEU A 1 489 ? 123.531 122.509 106.674 1.00 71.55 489 LEU A N 1
ATOM 1722 C CA . LEU A 1 489 ? 124.223 121.856 107.779 1.00 71.55 489 LEU A CA 1
ATOM 1723 C C . LEU A 1 489 ? 125.237 122.789 108.421 1.00 71.55 489 LEU A C 1
ATOM 1724 O O . LEU A 1 489 ? 125.320 122.853 109.658 1.00 71.55 489 LEU A O 1
ATOM 1729 N N . GLU A 1 490 ? 125.945 123.573 107.593 1.00 68.78 490 GLU A N 1
ATOM 1730 C CA . GLU A 1 490 ? 126.944 124.511 108.095 1.00 68.78 490 GLU A CA 1
ATOM 1731 C C . GLU A 1 490 ? 126.309 125.521 109.034 1.00 68.78 490 GLU A C 1
ATOM 1732 O O . GLU A 1 490 ? 126.836 125.782 110.126 1.00 68.78 490 GLU A O 1
ATOM 1738 N N . LYS A 1 491 ? 125.112 126.004 108.672 1.00 62.10 491 LYS A N 1
ATOM 1739 C CA . LYS A 1 491 ? 124.435 126.992 109.502 1.00 62.10 491 LYS A CA 1
ATOM 1740 C C . LYS A 1 491 ? 123.963 126.366 110.801 1.00 62.10 491 LYS A C 1
ATOM 1741 O O . LYS A 1 491 ? 124.091 126.980 111.868 1.00 62.10 491 LYS A O 1
ATOM 1747 N N . CYS A 1 492 ? 123.517 125.103 110.737 1.00 61.75 492 CYS A N 1
ATOM 1748 C CA . CYS A 1 492 ? 123.070 124.417 111.943 1.00 61.75 492 CYS A CA 1
ATOM 1749 C C . CYS A 1 492 ? 124.232 124.196 112.892 1.00 61.75 492 CYS A C 1
ATOM 1750 O O . CYS A 1 492 ? 124.134 124.515 114.085 1.00 61.75 492 CYS A O 1
ATOM 1753 N N . LEU A 1 493 ? 125.374 123.754 112.354 1.00 53.42 493 LEU A N 1
ATOM 1754 C CA . LEU A 1 493 ? 126.518 123.499 113.215 1.00 53.42 493 LEU A CA 1
ATOM 1755 C C . LEU A 1 493 ? 127.067 124.796 113.776 1.00 53.42 493 LEU A C 1
ATOM 1756 O O . LEU A 1 493 ? 127.340 124.882 114.981 1.00 53.42 493 LEU A O 1
ATOM 1761 N N . ASN A 1 494 ? 127.094 125.857 112.968 1.00 53.46 494 ASN A N 1
ATOM 1762 C CA . ASN A 1 494 ? 127.643 127.112 113.471 1.00 53.46 494 ASN A CA 1
ATOM 1763 C C . ASN A 1 494 ? 126.857 127.619 114.664 1.00 53.46 494 ASN A C 1
ATOM 1764 O O . ASN A 1 494 ? 127.420 128.025 115.684 1.00 53.46 494 ASN A O 1
ATOM 1769 N N . TYR A 1 495 ? 125.533 127.586 114.550 1.00 48.32 495 TYR A N 1
ATOM 1770 C CA . TYR A 1 495 ? 124.638 128.104 115.563 1.00 48.32 495 TYR A CA 1
ATOM 1771 C C . TYR A 1 495 ? 124.899 127.281 116.808 1.00 48.32 495 TYR A C 1
ATOM 1772 O O . TYR A 1 495 ? 125.055 127.823 117.904 1.00 48.32 495 TYR A O 1
ATOM 1781 N N . LEU A 1 496 ? 124.950 125.958 116.638 1.00 38.56 496 LEU A N 1
ATOM 1782 C CA . LEU A 1 496 ? 125.134 125.098 117.797 1.00 38.56 496 LEU A CA 1
ATOM 1783 C C . LEU A 1 496 ? 126.462 125.388 118.477 1.00 38.56 496 LEU A C 1
ATOM 1784 O O . LEU A 1 496 ? 126.531 125.471 119.711 1.00 38.56 496 LEU A O 1
ATOM 1789 N N . ASN A 1 497 ? 127.523 125.567 117.680 1.00 41.20 497 ASN A N 1
ATOM 1790 C CA . ASN A 1 497 ? 128.849 125.841 118.223 1.00 41.20 497 ASN A CA 1
ATOM 1791 C C . ASN A 1 497 ? 128.873 127.128 119.029 1.00 41.20 497 ASN A C 1
ATOM 1792 O O . ASN A 1 497 ? 129.441 127.157 120.127 1.00 41.20 497 ASN A O 1
ATOM 1797 N N . GLN A 1 498 ? 128.219 128.176 118.516 1.00 39.66 498 GLN A N 1
ATOM 1798 C CA . GLN A 1 498 ? 128.106 129.453 119.215 1.00 39.66 498 GLN A CA 1
ATOM 1799 C C . GLN A 1 498 ? 127.430 129.286 120.569 1.00 39.66 498 GLN A C 1
ATOM 1800 O O . GLN A 1 498 ? 127.880 129.858 121.567 1.00 39.66 498 GLN A O 1
ATOM 1806 N N . ASN A 1 499 ? 126.373 128.481 120.636 1.00 39.79 499 ASN A N 1
ATOM 1807 C CA . ASN A 1 499 ? 125.768 128.246 121.933 1.00 39.79 499 ASN A CA 1
ATOM 1808 C C . ASN A 1 499 ? 126.652 127.375 122.809 1.00 39.79 499 ASN A C 1
ATOM 1809 O O . ASN A 1 499 ? 126.736 127.621 124.020 1.00 39.79 499 ASN A O 1
ATOM 1814 N N . ALA A 1 500 ? 127.362 126.410 122.207 1.00 37.06 500 ALA A N 1
ATOM 1815 C CA . ALA A 1 500 ? 128.251 125.535 122.967 1.00 37.06 500 ALA A CA 1
ATOM 1816 C C . ALA A 1 500 ? 129.387 126.312 123.612 1.00 37.06 500 ALA A C 1
ATOM 1817 O O . ALA A 1 500 ? 129.743 126.050 124.771 1.00 37.06 500 ALA A O 1
ATOM 1819 N N . TYR A 1 501 ? 129.919 127.312 122.896 1.00 40.63 501 TYR A N 1
ATOM 1820 C CA . TYR A 1 501 ? 130.979 128.167 123.423 1.00 40.63 501 TYR A CA 1
ATOM 1821 C C . TYR A 1 501 ? 130.503 128.968 124.625 1.00 40.63 501 TYR A C 1
ATOM 1822 O O . TYR A 1 501 ? 131.210 129.049 125.637 1.00 40.63 501 TYR A O 1
ATOM 1831 N N . THR A 1 502 ? 129.290 129.529 124.535 1.00 33.64 502 THR A N 1
ATOM 1832 C CA . THR A 1 502 ? 128.709 130.270 125.649 1.00 33.64 502 THR A CA 1
ATOM 1833 C C . THR A 1 502 ? 128.479 129.361 126.848 1.00 33.64 502 THR A C 1
ATOM 1834 O O . THR A 1 502 ? 128.878 129.694 127.971 1.00 33.64 502 THR A O 1
ATOM 1838 N N . ALA A 1 503 ? 127.930 128.164 126.607 1.00 40.12 503 ALA A N 1
ATOM 1839 C CA . ALA A 1 503 ? 127.720 127.224 127.701 1.00 40.12 503 ALA A CA 1
ATOM 1840 C C . ALA A 1 503 ? 129.037 126.859 128.368 1.00 40.12 503 ALA A C 1
ATOM 1841 O O . ALA A 1 503 ? 129.105 126.775 129.600 1.00 40.12 503 ALA A O 1
ATOM 1843 N N . THR A 1 504 ? 130.108 126.741 127.576 1.00 41.25 504 THR A N 1
ATOM 1844 C CA . THR A 1 504 ? 131.420 126.466 128.147 1.00 41.25 504 THR A CA 1
ATOM 1845 C C . THR A 1 504 ? 131.867 127.627 129.032 1.00 41.25 504 THR A C 1
ATOM 1846 O O . THR A 1 504 ? 132.292 127.424 130.174 1.00 41.25 504 THR A O 1
ATOM 1850 N N . ALA A 1 505 ? 131.697 128.858 128.553 1.00 39.00 505 ALA A N 1
ATOM 1851 C CA . ALA A 1 505 ? 132.117 129.992 129.362 1.00 39.00 505 ALA A CA 1
ATOM 1852 C C . ALA A 1 505 ? 131.421 130.009 130.715 1.00 39.00 505 ALA A C 1
ATOM 1853 O O . ALA A 1 505 ? 132.012 130.453 131.703 1.00 39.00 505 ALA A O 1
ATOM 1855 N N . ILE A 1 506 ? 130.177 129.534 130.794 1.00 44.15 506 ILE A N 1
ATOM 1856 C CA . ILE A 1 506 ? 129.454 129.594 132.061 1.00 44.15 506 ILE A CA 1
ATOM 1857 C C . ILE A 1 506 ? 129.768 128.381 132.925 1.00 44.15 506 ILE A C 1
ATOM 1858 O O . ILE A 1 506 ? 130.082 128.510 134.114 1.00 44.15 506 ILE A O 1
ATOM 1863 N N . ASN A 1 507 ? 129.691 127.183 132.346 1.00 48.29 507 ASN A N 1
ATOM 1864 C CA . ASN A 1 507 ? 129.792 125.972 133.147 1.00 48.29 507 ASN A CA 1
ATOM 1865 C C . ASN A 1 507 ? 131.215 125.442 133.217 1.00 48.29 507 ASN A C 1
ATOM 1866 O O . ASN A 1 507 ? 131.486 124.569 134.048 1.00 48.29 507 ASN A O 1
ATOM 1871 N N . SER A 1 508 ? 132.109 125.962 132.366 1.00 49.65 508 SER A N 1
ATOM 1872 C CA . SER A 1 508 ? 133.529 125.597 132.314 1.00 49.65 508 SER A CA 1
ATOM 1873 C C . SER A 1 508 ? 133.717 124.082 132.248 1.00 49.65 508 SER A C 1
ATOM 1874 O O . SER A 1 508 ? 134.492 123.490 132.998 1.00 49.65 508 SER A O 1
ATOM 1877 N N . THR A 1 509 ? 132.995 123.458 131.326 1.00 57.23 509 THR A N 1
ATOM 1878 C CA . THR A 1 509 ? 133.119 122.043 131.043 1.00 57.23 509 THR A CA 1
ATOM 1879 C C . THR A 1 509 ? 133.653 121.850 129.631 1.00 57.23 509 THR A C 1
ATOM 1880 O O . THR A 1 509 ? 133.974 122.816 128.931 1.00 57.23 509 THR A O 1
ATOM 1884 N N . ASN A 1 510 ? 133.748 120.595 129.203 1.00 62.44 510 ASN A N 1
ATOM 1885 C CA . ASN A 1 510 ? 134.335 120.290 127.910 1.00 62.44 510 ASN A CA 1
ATOM 1886 C C . ASN A 1 510 ? 133.304 120.473 126.792 1.00 62.44 510 ASN A C 1
ATOM 1887 O O . ASN A 1 510 ? 132.122 120.731 127.035 1.00 62.44 510 ASN A O 1
ATOM 1892 N N . PHE A 1 511 ? 133.764 120.352 125.546 1.00 56.64 511 PHE A N 1
ATOM 1893 C CA . PHE A 1 511 ? 132.914 120.699 124.411 1.00 56.64 511 PHE A CA 1
ATOM 1894 C C . PHE A 1 511 ? 131.665 119.827 124.348 1.00 56.64 511 PHE A C 1
ATOM 1895 O O . PHE A 1 511 ? 130.551 120.343 124.194 1.00 56.64 511 PHE A O 1
ATOM 1903 N N . CYS A 1 512 ? 131.829 118.506 124.454 1.00 70.10 512 CYS A N 1
ATOM 1904 C CA . CYS A 1 512 ? 130.687 117.607 124.297 1.00 70.10 512 CYS A CA 1
ATOM 1905 C C . CYS A 1 512 ? 129.622 117.855 125.354 1.00 70.10 512 CYS A C 1
ATOM 1906 O O . CYS A 1 512 ? 128.428 117.846 125.043 1.00 70.10 512 CYS A O 1
ATOM 1909 N N . THR A 1 513 ? 130.030 118.098 126.600 1.00 62.64 513 THR A N 1
ATOM 1910 C CA . THR A 1 513 ? 129.055 118.353 127.653 1.00 62.64 513 THR A CA 1
ATOM 1911 C C . THR A 1 513 ? 128.326 119.668 127.417 1.00 62.64 513 THR A C 1
ATOM 1912 O O . THR A 1 513 ? 127.104 119.741 127.572 1.00 62.64 513 THR A O 1
ATOM 1916 N N . SER A 1 514 ? 129.071 120.710 127.030 1.00 59.68 514 SER A N 1
ATOM 1917 C CA . SER A 1 514 ? 128.471 122.014 126.759 1.00 59.68 514 SER A CA 1
ATOM 1918 C C . SER A 1 514 ? 127.528 121.949 125.569 1.00 59.68 514 SER A C 1
ATOM 1919 O O . SER A 1 514 ? 126.425 122.509 125.607 1.00 59.68 514 SER A O 1
ATOM 1922 N N . ALA A 1 515 ? 127.941 121.250 124.510 1.00 62.27 515 ALA A N 1
ATOM 1923 C CA . ALA A 1 515 ? 127.116 121.145 123.315 1.00 62.27 515 ALA A CA 1
ATOM 1924 C C . ALA A 1 515 ? 125.838 120.376 123.597 1.00 62.27 515 ALA A C 1
ATOM 1925 O O . ALA A 1 515 ? 124.762 120.759 123.130 1.00 62.27 515 ALA A O 1
ATOM 1927 N N . LYS A 1 516 ? 125.929 119.307 124.391 1.00 66.75 516 LYS A N 1
ATOM 1928 C CA . LYS A 1 516 ? 124.738 118.529 124.722 1.00 66.75 516 LYS A CA 1
ATOM 1929 C C . LYS A 1 516 ? 123.790 119.319 125.618 1.00 66.75 516 LYS A C 1
ATOM 1930 O O . LYS A 1 516 ? 122.572 119.293 125.406 1.00 66.75 516 LYS A O 1
ATOM 1936 N N . ASP A 1 517 ? 124.333 120.049 126.598 1.00 63.77 517 ASP A N 1
ATOM 1937 C CA . ASP A 1 517 ? 123.500 120.856 127.486 1.00 63.77 517 ASP A CA 1
ATOM 1938 C C . ASP A 1 517 ? 122.813 121.984 126.729 1.00 63.77 517 ASP A C 1
ATOM 1939 O O . ASP A 1 517 ? 121.598 122.192 126.871 1.00 63.77 517 ASP A O 1
ATOM 1944 N N . ALA A 1 518 ? 123.574 122.710 125.903 1.00 60.42 518 ALA A N 1
ATOM 1945 C CA . ALA A 1 518 ? 122.989 123.760 125.080 1.00 60.42 518 ALA A CA 1
ATOM 1946 C C . ALA A 1 518 ? 121.989 123.200 124.077 1.00 60.42 518 ALA A C 1
ATOM 1947 O O . ALA A 1 518 ? 120.942 123.809 123.847 1.00 60.42 518 ALA A O 1
ATOM 1949 N N . PHE A 1 519 ? 122.268 122.024 123.511 1.00 64.76 519 PHE A N 1
ATOM 1950 C CA . PHE A 1 519 ? 121.327 121.426 122.570 1.00 64.76 519 PHE A CA 1
ATOM 1951 C C . PHE A 1 519 ? 119.976 121.156 123.223 1.00 64.76 519 PHE A C 1
ATOM 1952 O O . PHE A 1 519 ? 118.934 121.496 122.651 1.00 64.76 519 PHE A O 1
ATOM 1960 N N . VAL A 1 520 ? 119.978 120.555 124.418 1.00 61.79 520 VAL A N 1
ATOM 1961 C CA . VAL A 1 520 ? 118.728 120.242 125.113 1.00 61.79 520 VAL A CA 1
ATOM 1962 C C . VAL A 1 520 ? 117.919 121.513 125.352 1.00 61.79 520 VAL A C 1
ATOM 1963 O O . VAL A 1 520 ? 116.712 121.564 125.075 1.00 61.79 520 VAL A O 1
ATOM 1967 N N . ILE A 1 521 ? 118.592 122.575 125.803 1.00 59.98 521 ILE A N 1
ATOM 1968 C CA . ILE A 1 521 ? 117.900 123.842 126.038 1.00 59.98 521 ILE A CA 1
ATOM 1969 C C . ILE A 1 521 ? 117.302 124.391 124.740 1.00 59.98 521 ILE A C 1
ATOM 1970 O O . ILE A 1 521 ? 116.140 124.818 124.711 1.00 59.98 521 ILE A O 1
ATOM 1975 N N . LEU A 1 522 ? 118.052 124.331 123.635 1.00 60.42 522 LEU A N 1
ATOM 1976 C CA . LEU A 1 522 ? 117.517 124.812 122.362 1.00 60.42 522 LEU A CA 1
ATOM 1977 C C . LEU A 1 522 ? 116.312 124.002 121.898 1.00 60.42 522 LEU A C 1
ATOM 1978 O O . LEU A 1 522 ? 115.415 124.551 121.247 1.00 60.42 522 LEU A O 1
ATOM 1983 N N . VAL A 1 523 ? 116.270 122.705 122.205 1.00 68.49 523 VAL A N 1
ATOM 1984 C CA . VAL A 1 523 ? 115.123 121.892 121.809 1.00 68.49 523 VAL A CA 1
ATOM 1985 C C . VAL A 1 523 ? 113.923 122.195 122.699 1.00 68.49 523 VAL A C 1
ATOM 1986 O O . VAL A 1 523 ? 112.820 122.467 122.210 1.00 68.49 523 VAL A O 1
ATOM 1990 N N . GLU A 1 524 ? 114.133 122.231 124.018 1.00 71.39 524 GLU A N 1
ATOM 1991 C CA . GLU A 1 524 ? 113.022 122.499 124.929 1.00 71.39 524 GLU A CA 1
ATOM 1992 C C . GLU A 1 524 ? 112.407 123.877 124.697 1.00 71.39 524 GLU A C 1
ATOM 1993 O O . GLU A 1 524 ? 111.198 124.060 124.880 1.00 71.39 524 GLU A O 1
ATOM 1999 N N . ASN A 1 525 ? 113.215 124.860 124.300 1.00 67.19 525 ASN A N 1
ATOM 2000 C CA . ASN A 1 525 ? 112.736 126.199 123.986 1.00 67.19 525 ASN A CA 1
ATOM 2001 C C . ASN A 1 525 ? 112.716 126.474 122.486 1.00 67.19 525 ASN A C 1
ATOM 2002 O O . ASN A 1 525 ? 112.808 127.634 122.072 1.00 67.19 525 ASN A O 1
ATOM 2007 N N . ALA A 1 526 ? 112.607 125.427 121.662 1.00 69.44 526 ALA A N 1
ATOM 2008 C CA . ALA A 1 526 ? 112.721 125.596 120.215 1.00 69.44 526 ALA A CA 1
ATOM 2009 C C . ALA A 1 526 ? 111.760 126.651 119.683 1.00 69.44 526 ALA A C 1
ATOM 2010 O O . ALA A 1 526 ? 112.090 127.380 118.737 1.00 69.44 526 ALA A O 1
ATOM 2012 N N . LEU A 1 527 ? 110.567 126.747 120.279 1.00 71.31 527 LEU A N 1
ATOM 2013 C CA . LEU A 1 527 ? 109.595 127.751 119.849 1.00 71.31 527 LEU A CA 1
ATOM 2014 C C . LEU A 1 527 ? 110.117 129.161 120.080 1.00 71.31 527 LEU A C 1
ATOM 2015 O O . LEU A 1 527 ? 109.890 130.056 119.256 1.00 71.31 527 LEU A O 1
ATOM 2020 N N . ARG A 1 528 ? 110.853 129.362 121.176 1.00 68.93 528 ARG A N 1
ATOM 2021 C CA . ARG A 1 528 ? 111.436 130.665 121.468 1.00 68.93 528 ARG A CA 1
ATOM 2022 C C . ARG A 1 528 ? 112.625 130.964 120.570 1.00 68.93 528 ARG A C 1
ATOM 2023 O O . ARG A 1 528 ? 112.806 132.111 120.144 1.00 68.93 528 ARG A O 1
ATOM 2031 N N . VAL A 1 529 ? 113.421 129.941 120.250 1.00 68.50 529 VAL A N 1
ATOM 2032 C CA . VAL A 1 529 ? 114.567 130.128 119.368 1.00 68.50 529 VAL A CA 1
ATOM 2033 C C . VAL A 1 529 ? 114.097 130.488 117.961 1.00 68.50 529 VAL A C 1
ATOM 2034 O O . VAL A 1 529 ? 114.608 131.436 117.349 1.00 68.50 529 VAL A O 1
ATOM 2038 N N . ALA A 1 530 ? 113.071 129.786 117.460 1.00 72.52 530 ALA A N 1
ATOM 2039 C CA . ALA A 1 530 ? 112.570 130.071 116.119 1.00 72.52 530 ALA A CA 1
ATOM 2040 C C . ALA A 1 530 ? 112.054 131.499 116.017 1.00 72.52 530 ALA A C 1
ATOM 2041 O O . ALA A 1 530 ? 112.341 132.191 115.031 1.00 72.52 530 ALA A O 1
ATOM 2043 N N . THR A 1 531 ? 111.349 131.966 117.056 1.00 73.01 531 THR A N 1
ATOM 2044 C CA . THR A 1 531 ? 110.822 133.327 117.069 1.00 73.01 531 THR A CA 1
ATOM 2045 C C . THR A 1 531 ? 111.943 134.354 117.122 1.00 73.01 531 THR A C 1
ATOM 2046 O O . THR A 1 531 ? 111.941 135.315 116.345 1.00 73.01 531 THR A O 1
ATOM 2050 N N . ILE A 1 532 ? 112.928 134.144 118.008 1.00 70.12 532 ILE A N 1
ATOM 2051 C CA . ILE A 1 532 ? 114.021 135.111 118.129 1.00 70.12 532 ILE A CA 1
ATOM 2052 C C . ILE A 1 532 ? 114.824 135.198 116.840 1.00 70.12 532 ILE A C 1
ATOM 2053 O O . ILE A 1 532 ? 115.078 136.306 116.351 1.00 70.12 532 ILE A O 1
ATOM 2058 N N . ASN A 1 533 ? 115.141 134.065 116.211 1.00 74.71 533 ASN A N 1
ATOM 2059 C CA . ASN A 1 533 ? 115.885 134.081 114.959 1.00 74.71 533 ASN A CA 1
ATOM 2060 C C . ASN A 1 533 ? 115.088 134.588 113.764 1.00 74.71 533 ASN A C 1
ATOM 2061 O O . ASN A 1 533 ? 115.649 135.333 112.950 1.00 74.71 533 ASN A O 1
ATOM 2066 N N . THR A 1 534 ? 113.807 134.236 113.627 1.00 79.97 534 THR A N 1
ATOM 2067 C CA . THR A 1 534 ? 113.030 134.744 112.502 1.00 79.97 534 THR A CA 1
ATOM 2068 C C . THR A 1 534 ? 112.657 136.215 112.664 1.00 79.97 534 THR A C 1
ATOM 2069 O O . THR A 1 534 ? 112.852 137.011 111.736 1.00 79.97 534 THR A O 1
ATOM 2073 N N . VAL A 1 535 ? 112.167 136.618 113.840 1.00 82.67 535 VAL A N 1
ATOM 2074 C CA . VAL A 1 535 ? 111.862 138.030 114.026 1.00 82.67 535 VAL A CA 1
ATOM 2075 C C . VAL A 1 535 ? 113.113 138.897 114.159 1.00 82.67 535 VAL A C 1
ATOM 2076 O O . VAL A 1 535 ? 113.163 139.970 113.539 1.00 82.67 535 VAL A O 1
ATOM 2080 N N . GLY A 1 536 ? 114.137 138.459 114.899 1.00 89.20 536 GLY A N 1
ATOM 2081 C CA . GLY A 1 536 ? 115.334 139.266 115.018 1.00 89.20 536 GLY A CA 1
ATOM 2082 C C . GLY A 1 536 ? 116.006 139.481 113.678 1.00 89.20 536 GLY A C 1
ATOM 2083 O O . GLY A 1 536 ? 116.488 140.579 113.388 1.00 89.20 536 GLY A O 1
ATOM 2084 N N . ASP A 1 537 ? 116.012 138.451 112.828 1.00 91.38 537 ASP A N 1
ATOM 2085 C CA . ASP A 1 537 ? 116.584 138.580 111.493 1.00 91.38 537 ASP A CA 1
ATOM 2086 C C . ASP A 1 537 ? 115.833 139.590 110.641 1.00 91.38 537 ASP A C 1
ATOM 2087 O O . ASP A 1 537 ? 116.471 140.442 110.011 1.00 91.38 537 ASP A O 1
ATOM 2092 N N . PHE A 1 538 ? 114.498 139.523 110.617 1.00 101.07 538 PHE A N 1
ATOM 2093 C CA . PHE A 1 538 ? 113.736 140.505 109.856 1.00 101.07 538 PHE A CA 1
ATOM 2094 C C . PHE A 1 538 ? 113.995 141.928 110.349 1.00 101.07 538 PHE A C 1
ATOM 2095 O O . PHE A 1 538 ? 114.309 142.817 109.547 1.00 101.07 538 PHE A O 1
ATOM 2103 N N . MET A 1 539 ? 113.879 142.152 111.664 1.00 96.52 539 MET A N 1
ATOM 2104 C CA . MET A 1 539 ? 114.069 143.497 112.204 1.00 96.52 539 MET A CA 1
ATOM 2105 C C . MET A 1 539 ? 115.492 143.995 111.991 1.00 96.52 539 MET A C 1
ATOM 2106 O O . MET A 1 539 ? 115.690 145.129 111.538 1.00 96.52 539 MET A O 1
ATOM 2111 N N . LEU A 1 540 ? 116.492 143.172 112.318 1.00 91.26 540 LEU A N 1
ATOM 2112 C CA . LEU A 1 540 ? 117.876 143.611 112.174 1.00 91.26 540 LEU A CA 1
ATOM 2113 C C . LEU A 1 540 ? 118.272 143.837 110.722 1.00 91.26 540 LEU A C 1
ATOM 2114 O O . LEU A 1 540 ? 119.061 144.750 110.454 1.00 91.26 540 LEU A O 1
ATOM 2119 N N . PHE A 1 541 ? 117.732 143.043 109.790 1.00 102.66 541 PHE A N 1
ATOM 2120 C CA . PHE A 1 541 ? 117.927 143.298 108.364 1.00 102.66 541 PHE A CA 1
ATOM 2121 C C . PHE A 1 541 ? 117.466 144.688 107.951 1.00 102.66 541 PHE A C 1
ATOM 2122 O O . PHE A 1 541 ? 118.225 145.419 107.297 1.00 102.66 541 PHE A O 1
ATOM 2130 N N . LEU A 1 542 ? 116.240 145.069 108.332 1.00 99.71 542 LEU A N 1
ATOM 2131 C CA . LEU A 1 542 ? 115.764 146.425 108.073 1.00 99.71 542 LEU A CA 1
ATOM 2132 C C . LEU A 1 542 ? 116.631 147.465 108.775 1.00 99.71 542 LEU A C 1
ATOM 2133 O O . LEU A 1 542 ? 116.926 148.522 108.204 1.00 99.71 542 LEU A O 1
ATOM 2138 N N . GLY A 1 543 ? 117.074 147.171 110.001 1.00 90.72 543 GLY A N 1
ATOM 2139 C CA . GLY A 1 543 ? 117.936 148.101 110.715 1.00 90.72 543 GLY A CA 1
ATOM 2140 C C . GLY A 1 543 ? 119.103 148.600 109.886 1.00 90.72 543 GLY A C 1
ATOM 2141 O O . GLY A 1 543 ? 119.218 149.805 109.634 1.00 90.72 543 GLY A O 1
ATOM 2142 N N . LYS A 1 544 ? 119.950 147.685 109.406 1.00 88.64 544 LYS A N 1
ATOM 2143 C CA . LYS A 1 544 ? 121.160 148.075 108.694 1.00 88.64 544 LYS A CA 1
ATOM 2144 C C . LYS A 1 544 ? 120.837 148.588 107.299 1.00 88.64 544 LYS A C 1
ATOM 2145 O O . LYS A 1 544 ? 121.492 149.517 106.803 1.00 88.64 544 LYS A O 1
ATOM 2151 N N . VAL A 1 545 ? 119.808 148.018 106.657 1.00 97.44 545 VAL A N 1
ATOM 2152 C CA . VAL A 1 545 ? 119.498 148.410 105.283 1.00 97.44 545 VAL A CA 1
ATOM 2153 C C . VAL A 1 545 ? 118.926 149.825 105.251 1.00 97.44 545 VAL A C 1
ATOM 2154 O O . VAL A 1 545 ? 119.394 150.681 104.485 1.00 97.44 545 VAL A O 1
ATOM 2158 N N . LEU A 1 546 ? 117.993 150.126 106.165 1.00 98.58 546 LEU A N 1
ATOM 2159 C CA . LEU A 1 546 ? 117.323 151.418 106.159 1.00 98.58 546 LEU A CA 1
ATOM 2160 C C . LEU A 1 546 ? 118.283 152.532 106.536 1.00 98.58 546 LEU A C 1
ATOM 2161 O O . LEU A 1 546 ? 118.258 153.606 105.926 1.00 98.58 546 LEU A O 1
ATOM 2166 N N . ILE A 1 547 ? 119.152 152.297 107.520 1.00 100.88 547 ILE A N 1
ATOM 2167 C CA . ILE A 1 547 ? 120.026 153.374 107.957 1.00 100.88 547 ILE A CA 1
ATOM 2168 C C . ILE A 1 547 ? 121.123 153.682 106.938 1.00 100.88 547 ILE A C 1
ATOM 2169 O O . ILE A 1 547 ? 121.428 154.865 106.722 1.00 100.88 547 ILE A O 1
ATOM 2174 N N . VAL A 1 548 ? 121.655 152.678 106.235 1.00 104.01 548 VAL A N 1
ATOM 2175 C CA . VAL A 1 548 ? 122.672 153.003 105.238 1.00 104.01 548 VAL A CA 1
ATOM 2176 C C . VAL A 1 548 ? 122.037 153.605 103.988 1.00 104.01 548 VAL A C 1
ATOM 2177 O O . VAL A 1 548 ? 122.644 154.458 103.340 1.00 104.01 548 VAL A O 1
ATOM 2181 N N . CYS A 1 549 ? 120.773 153.285 103.677 1.00 108.18 549 CYS A N 1
ATOM 2182 C CA . CYS A 1 549 ? 120.108 153.973 102.575 1.00 108.18 549 CYS A CA 1
ATOM 2183 C C . CYS A 1 549 ? 119.977 155.466 102.866 1.00 108.18 549 CYS A C 1
ATOM 2184 O O . CYS A 1 549 ? 120.312 156.308 102.019 1.00 108.18 549 CYS A O 1
ATOM 2187 N N . SER A 1 550 ? 119.545 155.803 104.090 1.00 107.92 550 SER A N 1
ATOM 2188 C CA . SER A 1 550 ? 119.415 157.196 104.501 1.00 107.92 550 SER A CA 1
ATOM 2189 C C . SER A 1 550 ? 120.762 157.901 104.517 1.00 107.92 550 SER A C 1
ATOM 2190 O O . SER A 1 550 ? 120.894 159.018 104.002 1.00 107.92 550 SER A O 1
ATOM 2193 N N . THR A 1 551 ? 121.781 157.267 105.094 1.00 110.27 551 THR A N 1
ATOM 2194 C CA . THR A 1 551 ? 123.079 157.920 105.124 1.00 110.27 551 THR A CA 1
ATOM 2195 C C . THR A 1 551 ? 123.660 158.103 103.731 1.00 110.27 551 THR A C 1
ATOM 2196 O O . THR A 1 551 ? 124.135 159.197 103.412 1.00 110.27 551 THR A O 1
ATOM 2200 N N . GLY A 1 552 ? 123.618 157.068 102.897 1.00 114.95 552 GLY A N 1
ATOM 2201 C CA . GLY A 1 552 ? 124.156 157.154 101.561 1.00 114.95 552 GLY A CA 1
ATOM 2202 C C . GLY A 1 552 ? 123.518 158.193 100.666 1.00 114.95 552 GLY A C 1
ATOM 2203 O O . GLY A 1 552 ? 124.196 158.728 99.784 1.00 114.95 552 GLY A O 1
ATOM 2204 N N . LEU A 1 553 ? 122.229 158.493 100.851 1.00 121.39 553 LEU A N 1
ATOM 2205 C CA . LEU A 1 553 ? 121.622 159.511 99.994 1.00 121.39 553 LEU A CA 1
ATOM 2206 C C . LEU A 1 553 ? 121.710 160.912 100.585 1.00 121.39 553 LEU A C 1
ATOM 2207 O O . LEU A 1 553 ? 121.246 161.866 99.952 1.00 121.39 553 LEU A O 1
ATOM 2212 N N . ALA A 1 554 ? 12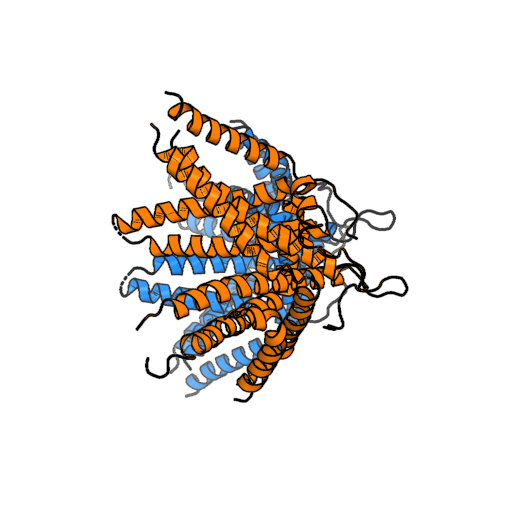2.292 161.061 101.769 1.00 122.65 554 ALA A N 1
ATOM 2213 C CA . ALA A 1 554 ? 122.301 162.344 102.452 1.00 122.65 554 ALA A CA 1
ATOM 2214 C C . ALA A 1 554 ? 123.437 163.203 101.916 1.00 122.65 554 ALA A C 1
ATOM 2215 O O . ALA A 1 554 ? 124.531 162.698 101.640 1.00 122.65 554 ALA A O 1
ATOM 2217 N N . GLY A 1 555 ? 123.172 164.498 101.754 1.00 127.93 555 GLY A N 1
ATOM 2218 C CA . GLY A 1 555 ? 124.201 165.470 101.436 1.00 127.93 555 GLY A CA 1
ATOM 2219 C C . GLY A 1 555 ? 124.622 165.506 99.985 1.00 127.93 555 GLY A C 1
ATOM 2220 O O . GLY A 1 555 ? 125.634 166.146 99.671 1.00 127.93 555 GLY A O 1
ATOM 2221 N N . ILE A 1 556 ? 123.886 164.853 99.090 1.00 129.10 556 ILE A N 1
ATOM 2222 C CA . ILE A 1 556 ? 124.243 164.817 97.677 1.00 129.10 556 ILE A CA 1
ATOM 2223 C C . ILE A 1 556 ? 123.898 166.142 97.014 1.00 129.10 556 ILE A C 1
ATOM 2224 O O . ILE A 1 556 ? 124.735 166.730 96.317 1.00 129.10 556 ILE A O 1
ATOM 2229 N N . MET A 1 557 ? 122.663 166.604 97.238 1.00 133.28 557 MET A N 1
ATOM 2230 C CA . MET A 1 557 ? 122.148 167.910 96.810 1.00 133.28 557 MET A CA 1
ATOM 2231 C C . MET A 1 557 ? 122.373 168.128 95.312 1.00 133.28 557 MET A C 1
ATOM 2232 O O . MET A 1 557 ? 122.760 169.210 94.864 1.00 133.28 557 MET A O 1
ATOM 2237 N N . LEU A 1 558 ? 122.147 167.047 94.551 1.00 137.40 558 LEU A N 1
ATOM 2238 C CA . LEU A 1 558 ? 122.265 166.972 93.095 1.00 137.40 558 LEU A CA 1
ATOM 2239 C C . LEU A 1 558 ? 123.704 167.254 92.638 1.00 137.40 558 LEU A C 1
ATOM 2240 O O . LEU A 1 558 ? 123.954 167.533 91.460 1.00 137.40 558 LEU A O 1
ATOM 2245 N N . LEU A 1 559 ? 124.655 167.081 93.563 1.00 135.87 559 LEU A N 1
ATOM 2246 C CA . LEU A 1 559 ? 126.109 167.197 93.348 1.00 135.87 559 LEU A CA 1
ATOM 2247 C C . LEU A 1 559 ? 126.525 168.577 92.826 1.00 135.87 559 LEU A C 1
ATOM 2248 O O . LEU A 1 559 ? 126.563 168.823 91.621 1.00 135.87 559 LEU A O 1
ATOM 2253 N N . PRO A 1 571 ? 129.441 161.394 90.227 1.00 135.41 571 PRO A N 1
ATOM 2254 C CA . PRO A 1 571 ? 128.581 160.515 91.027 1.00 135.41 571 PRO A CA 1
ATOM 2255 C C . PRO A 1 571 ? 129.313 159.272 91.528 1.00 135.41 571 PRO A C 1
ATOM 2256 O O . PRO A 1 571 ? 129.705 158.420 90.734 1.00 135.41 571 PRO A O 1
ATOM 2260 N N . LEU A 1 572 ? 129.490 159.182 92.842 1.00 128.41 572 LEU A N 1
ATOM 2261 C CA . LEU A 1 572 ? 130.171 158.063 93.478 1.00 128.41 572 LEU A CA 1
ATOM 2262 C C . LEU A 1 572 ? 129.167 157.284 94.319 1.00 128.41 572 LEU A C 1
ATOM 2263 O O . LEU A 1 572 ? 128.206 157.864 94.839 1.00 128.41 572 LEU A O 1
ATOM 2268 N N . ILE A 1 573 ? 129.381 155.974 94.445 1.00 125.95 573 ILE A N 1
ATOM 2269 C CA . ILE A 1 573 ? 128.617 155.150 95.378 1.00 125.95 573 ILE A CA 1
ATOM 2270 C C . ILE A 1 573 ? 129.524 154.547 96.444 1.00 125.95 573 ILE A C 1
ATOM 2271 O O . ILE A 1 573 ? 129.148 153.589 97.126 1.00 125.95 573 ILE A O 1
ATOM 2276 N N . ILE A 1 574 ? 130.720 155.115 96.609 1.00 126.11 574 ILE A N 1
ATOM 2277 C CA . ILE A 1 574 ? 131.660 154.560 97.575 1.00 126.11 574 ILE A CA 1
ATOM 2278 C C . ILE A 1 574 ? 131.169 154.798 99.003 1.00 126.11 574 ILE A C 1
ATOM 2279 O O . ILE A 1 574 ? 131.442 153.995 99.909 1.00 126.11 574 ILE A O 1
ATOM 2284 N N . VAL A 1 575 ? 130.388 155.864 99.216 1.00 121.66 575 VAL A N 1
ATOM 2285 C CA . VAL A 1 575 ? 129.787 156.124 100.521 1.00 121.66 575 VAL A CA 1
ATOM 2286 C C . VAL A 1 575 ? 128.747 155.067 100.859 1.00 121.66 575 VAL A C 1
ATOM 2287 O O . VAL A 1 575 ? 128.693 154.580 101.998 1.00 121.66 575 VAL A O 1
ATOM 2291 N N . CYS A 1 576 ? 127.925 154.680 99.883 1.00 118.97 576 CYS A N 1
ATOM 2292 C CA . CYS A 1 576 ? 126.919 153.654 100.122 1.00 118.97 576 CYS A CA 1
ATOM 2293 C C . CYS A 1 576 ? 127.563 152.326 100.494 1.00 118.97 576 CYS A C 1
ATOM 2294 O O . CYS A 1 576 ? 127.116 151.654 101.428 1.00 118.97 576 CYS A O 1
ATOM 2297 N N . LEU A 1 577 ? 128.646 151.954 99.805 1.00 110.20 577 LEU A N 1
ATOM 2298 C CA . LEU A 1 577 ? 129.351 150.721 100.139 1.00 110.20 577 LEU A CA 1
ATOM 2299 C C . LEU A 1 577 ? 129.979 150.785 101.525 1.00 110.20 577 LEU A C 1
ATOM 2300 O O . LEU A 1 577 ? 129.888 149.817 102.289 1.00 110.20 577 LEU A O 1
ATOM 2305 N N . PHE A 1 578 ? 130.623 151.901 101.866 1.00 106.57 578 PHE A N 1
ATOM 2306 C CA . PHE A 1 578 ? 131.183 152.048 103.205 1.00 106.57 578 PHE A CA 1
ATOM 2307 C C . PHE A 1 578 ? 130.110 151.841 104.270 1.00 106.57 578 PHE A C 1
ATOM 2308 O O . PHE A 1 578 ? 130.279 151.032 105.201 1.00 106.57 578 PHE A O 1
ATOM 2316 N N . ALA A 1 579 ? 128.992 152.559 104.138 1.00 99.62 579 ALA A N 1
ATOM 2317 C CA . ALA A 1 579 ? 127.913 152.477 105.109 1.00 99.62 579 ALA A CA 1
ATOM 2318 C C . ALA A 1 579 ? 127.365 151.066 105.257 1.00 99.62 579 ALA A C 1
ATOM 2319 O O . ALA A 1 579 ? 127.106 150.635 106.385 1.00 99.62 579 ALA A O 1
ATOM 2321 N N . PHE A 1 580 ? 127.208 150.335 104.148 1.00 93.30 580 PHE A N 1
ATOM 2322 C CA . PHE A 1 580 ? 126.791 148.939 104.222 1.00 93.30 580 PHE A CA 1
ATOM 2323 C C . PHE A 1 580 ? 127.752 148.111 105.057 1.00 93.30 580 PHE A C 1
ATOM 2324 O O . PHE A 1 580 ? 127.322 147.402 105.975 1.00 93.30 580 PHE A O 1
ATOM 2332 N N . LEU A 1 581 ? 129.050 148.209 104.779 1.00 88.22 581 LEU A N 1
ATOM 2333 C CA . LEU A 1 581 ? 130.033 147.331 105.396 1.00 88.22 581 LEU A CA 1
ATOM 2334 C C . LEU A 1 581 ? 130.118 147.538 106.903 1.00 88.22 581 LEU A C 1
ATOM 2335 O O . LEU A 1 581 ? 130.198 146.553 107.659 1.00 88.22 581 LEU A O 1
ATOM 2340 N N . VAL A 1 582 ? 130.053 148.799 107.349 1.00 85.39 582 VAL A N 1
ATOM 2341 C CA . VAL A 1 582 ? 130.164 149.068 108.783 1.00 85.39 582 VAL A CA 1
ATOM 2342 C C . VAL A 1 582 ? 128.851 148.725 109.493 1.00 85.39 582 VAL A C 1
ATOM 2343 O O . VAL A 1 582 ? 128.853 148.114 110.574 1.00 85.39 582 VAL A O 1
ATOM 2347 N N . ALA A 1 583 ? 127.711 149.009 108.846 1.00 82.94 583 ALA A N 1
ATOM 2348 C CA . ALA A 1 583 ? 126.422 148.675 109.436 1.00 82.94 583 ALA A CA 1
ATOM 2349 C C . ALA A 1 583 ? 126.270 147.173 109.610 1.00 82.94 583 ALA A C 1
ATOM 2350 O O . ALA A 1 583 ? 125.723 146.723 110.626 1.00 82.94 583 ALA A O 1
ATOM 2352 N N . HIS A 1 584 ? 126.774 146.393 108.649 1.00 82.11 584 HIS A N 1
ATOM 2353 C CA . HIS A 1 584 ? 126.725 144.942 108.761 1.00 82.11 584 HIS A CA 1
ATOM 2354 C C . HIS A 1 584 ? 127.566 144.438 109.926 1.00 82.11 584 HIS A C 1
ATOM 2355 O O . HIS A 1 584 ? 127.078 143.645 110.742 1.00 82.11 584 HIS A O 1
ATOM 2362 N N . CYS A 1 585 ? 128.819 144.902 110.043 1.00 81.00 585 CYS A N 1
ATOM 2363 C CA . CYS A 1 585 ? 129.648 144.358 111.126 1.00 81.00 585 CYS A CA 1
ATOM 2364 C C . CYS A 1 585 ? 129.117 144.778 112.496 1.00 81.00 585 CYS A C 1
ATOM 2365 O O . CYS A 1 585 ? 129.223 144.012 113.470 1.00 81.00 585 CYS A O 1
ATOM 2368 N N . PHE A 1 586 ? 128.493 145.962 112.578 1.00 76.86 586 PHE A N 1
ATOM 2369 C CA . PHE A 1 586 ? 127.950 146.435 113.850 1.00 76.86 586 PHE A CA 1
ATOM 2370 C C . PHE A 1 586 ? 126.719 145.641 114.275 1.00 76.86 586 PHE A C 1
ATOM 2371 O O . PHE A 1 586 ? 126.590 145.281 115.452 1.00 76.86 586 PHE A O 1
ATOM 2379 N N . LEU A 1 587 ? 125.806 145.354 113.351 1.00 70.00 587 LEU A N 1
ATOM 2380 C CA . LEU A 1 587 ? 124.641 144.564 113.718 1.00 70.00 587 LEU A CA 1
ATOM 2381 C C . LEU A 1 587 ? 124.912 143.063 113.762 1.00 70.00 587 LEU A C 1
ATOM 2382 O O . LEU A 1 587 ? 124.165 142.337 114.437 1.00 70.00 587 LEU A O 1
ATOM 2387 N N . SER A 1 588 ? 125.963 142.579 113.090 1.00 60.22 588 SER A N 1
ATOM 2388 C CA . SER A 1 588 ? 126.334 141.173 113.228 1.00 60.22 588 SER A CA 1
ATOM 2389 C C . SER A 1 588 ? 126.724 140.853 114.665 1.00 60.22 588 SER A C 1
ATOM 2390 O O . SER A 1 588 ? 126.220 139.887 115.262 1.00 60.22 588 SER A O 1
ATOM 2393 N N . ILE A 1 589 ? 127.580 141.690 115.260 1.00 49.08 589 ILE A N 1
ATOM 2394 C CA . ILE A 1 589 ? 127.944 141.438 116.649 1.00 49.08 589 ILE A CA 1
ATOM 2395 C C . ILE A 1 589 ? 126.766 141.724 117.583 1.00 49.08 589 ILE A C 1
ATOM 2396 O O . ILE A 1 589 ? 126.600 141.051 118.612 1.00 49.08 589 ILE A O 1
ATOM 2401 N N . TYR A 1 590 ? 125.879 142.649 117.199 1.00 53.43 590 TYR A N 1
ATOM 2402 C CA . TYR A 1 590 ? 124.660 142.868 117.969 1.00 53.43 590 TYR A CA 1
ATOM 2403 C C . TYR A 1 590 ? 123.846 141.590 118.079 1.00 53.43 590 TYR A C 1
ATOM 2404 O O . TYR A 1 590 ? 123.395 141.224 119.173 1.00 53.43 590 TYR A O 1
ATOM 2413 N N . GLU A 1 591 ? 123.647 140.896 116.955 1.00 58.98 591 GLU A N 1
ATOM 2414 C CA . GLU A 1 591 ? 122.920 139.630 117.001 1.00 58.98 591 GLU A CA 1
ATOM 2415 C C . GLU A 1 591 ? 123.600 138.624 117.923 1.00 58.98 591 GLU A C 1
ATOM 2416 O O . GLU A 1 591 ? 122.918 137.927 118.691 1.00 58.98 591 GLU A O 1
ATOM 2422 N N . MET A 1 592 ? 124.937 138.555 117.882 1.00 48.97 592 MET A N 1
ATOM 2423 C CA . MET A 1 592 ? 125.643 137.617 118.756 1.00 48.97 592 MET A CA 1
ATOM 2424 C C . MET A 1 592 ? 125.347 137.869 120.232 1.00 48.97 592 MET A C 1
ATOM 2425 O O . MET A 1 592 ? 125.127 136.911 120.992 1.00 48.97 592 MET A O 1
ATOM 2430 N N . VAL A 1 593 ? 125.306 139.144 120.644 1.00 44.68 593 VAL A N 1
ATOM 2431 C CA . VAL A 1 593 ? 125.020 139.479 122.037 1.00 44.68 593 VAL A CA 1
ATOM 2432 C C . VAL A 1 593 ? 123.632 138.980 122.443 1.00 44.68 593 VAL A C 1
ATOM 2433 O O . VAL A 1 593 ? 123.460 138.402 123.528 1.00 44.68 593 VAL A O 1
ATOM 2437 N N . VAL A 1 594 ? 122.645 139.130 121.553 1.00 49.02 594 VAL A N 1
ATOM 2438 C CA . VAL A 1 594 ? 121.285 138.667 121.838 1.00 49.02 594 VAL A CA 1
ATOM 2439 C C . VAL A 1 594 ? 121.228 137.149 121.995 1.00 49.02 594 VAL A C 1
ATOM 2440 O O . VAL A 1 594 ? 120.607 136.640 122.939 1.00 49.02 594 VAL A O 1
ATOM 2444 N N . ASP A 1 595 ? 121.921 136.407 121.125 1.00 49.10 595 ASP A N 1
ATOM 2445 C CA . ASP A 1 595 ? 121.939 134.950 121.263 1.00 49.10 595 ASP A CA 1
ATOM 2446 C C . ASP A 1 595 ? 122.561 134.509 122.585 1.00 49.10 595 ASP A C 1
ATOM 2447 O O . ASP A 1 595 ? 122.058 133.581 123.239 1.00 49.10 595 ASP A O 1
ATOM 2452 N N . VAL A 1 596 ? 123.630 135.188 123.014 1.00 39.11 596 VAL A N 1
ATOM 2453 C CA . VAL A 1 596 ? 124.272 134.835 124.276 1.00 39.11 596 VAL A CA 1
ATOM 2454 C C . VAL A 1 596 ? 123.349 135.145 125.452 1.00 39.11 596 VAL A C 1
ATOM 2455 O O . VAL A 1 596 ? 123.189 134.324 126.368 1.00 39.11 596 VAL A O 1
ATOM 2459 N N . LEU A 1 597 ? 122.675 136.301 125.411 1.00 77.12 597 LEU A N 1
ATOM 2460 C CA . LEU A 1 597 ? 121.745 136.651 126.481 1.00 77.12 597 LEU A CA 1
ATOM 2461 C C . LEU A 1 597 ? 120.605 135.653 126.596 1.00 77.12 597 LEU A C 1
ATOM 2462 O O . LEU A 1 597 ? 120.199 135.311 127.714 1.00 77.12 597 LEU A O 1
ATOM 2467 N N . PHE A 1 598 ? 120.097 135.154 125.465 1.00 49.62 598 PHE A N 1
ATOM 2468 C CA . PHE A 1 598 ? 119.036 134.154 125.533 1.00 49.62 598 PHE A CA 1
ATOM 2469 C C . PHE A 1 598 ? 119.488 132.907 126.280 1.00 49.62 598 PHE A C 1
ATOM 2470 O O . PHE A 1 598 ? 118.785 132.434 127.181 1.00 49.62 598 PHE A O 1
ATOM 2478 N N . LEU A 1 599 ? 120.649 132.351 125.919 1.00 43.71 599 LEU A N 1
ATOM 2479 C CA . LEU A 1 599 ? 121.096 131.136 126.602 1.00 43.71 599 LEU A CA 1
ATOM 2480 C C . LEU A 1 599 ? 121.378 131.401 128.076 1.00 43.71 599 LEU A C 1
ATOM 2481 O O . LEU A 1 599 ? 121.055 130.568 128.935 1.00 43.71 599 LEU A O 1
ATOM 2486 N N . CYS A 1 600 ? 121.946 132.569 128.391 1.00 47.67 600 CYS A N 1
ATOM 2487 C CA . CYS A 1 600 ? 122.138 132.941 129.786 1.00 47.67 600 CYS A CA 1
ATOM 2488 C C . CYS A 1 600 ? 120.822 132.968 130.550 1.00 47.67 600 CYS A C 1
ATOM 2489 O O . CYS A 1 600 ? 120.746 132.448 131.673 1.00 47.67 600 CYS A O 1
ATOM 2492 N N . PHE A 1 601 ? 119.772 133.540 129.953 1.00 43.95 601 PHE A N 1
ATOM 2493 C CA . PHE A 1 601 ? 118.454 133.500 130.578 1.00 43.95 601 PHE A CA 1
ATOM 2494 C C . PHE A 1 601 ? 118.016 132.064 130.839 1.00 43.95 601 PHE A C 1
ATOM 2495 O O . PHE A 1 601 ? 117.607 131.724 131.952 1.00 43.95 601 PHE A O 1
ATOM 2503 N N . ALA A 1 602 ? 118.108 131.202 129.824 1.00 46.65 602 ALA A N 1
ATOM 2504 C CA . ALA A 1 602 ? 117.645 129.830 129.990 1.00 46.65 602 ALA A CA 1
ATOM 2505 C C . ALA A 1 602 ? 118.401 129.102 131.091 1.00 46.65 602 ALA A C 1
ATOM 2506 O O . ALA A 1 602 ? 117.789 128.388 131.893 1.00 46.65 602 ALA A O 1
ATOM 2508 N N . ILE A 1 603 ? 119.724 129.258 131.150 1.00 42.68 603 ILE A N 1
ATOM 2509 C CA . ILE A 1 603 ? 120.484 128.599 132.210 1.00 42.68 603 ILE A CA 1
ATOM 2510 C C . ILE A 1 603 ? 120.105 129.177 133.570 1.00 42.68 603 ILE A C 1
ATOM 2511 O O . ILE A 1 603 ? 119.956 128.440 134.552 1.00 42.68 603 ILE A O 1
ATOM 2516 N N . ASP A 1 604 ? 119.856 130.493 133.631 1.00 54.43 604 ASP A N 1
ATOM 2517 C CA . ASP A 1 604 ? 119.416 131.133 134.870 1.00 54.43 604 ASP A CA 1
ATOM 2518 C C . ASP A 1 604 ? 118.037 130.676 135.348 1.00 54.43 604 ASP A C 1
ATOM 2519 O O . ASP A 1 604 ? 117.629 131.052 136.449 1.00 54.43 604 ASP A O 1
ATOM 2524 N N . THR A 1 605 ? 117.310 129.879 134.564 1.00 53.55 605 THR A N 1
ATOM 2525 C CA . THR A 1 605 ? 116.050 129.306 135.021 1.00 53.55 605 THR A CA 1
ATOM 2526 C C . THR A 1 605 ? 116.109 127.792 135.177 1.00 53.55 605 THR A C 1
ATOM 2527 O O . THR A 1 605 ? 115.374 127.238 135.999 1.00 53.55 605 THR A O 1
ATOM 2531 N N . LYS A 1 606 ? 116.962 127.109 134.419 1.00 62.32 606 LYS A N 1
ATOM 2532 C CA . LYS A 1 606 ? 117.228 125.698 134.665 1.00 62.32 606 LYS A CA 1
ATOM 2533 C C . LYS A 1 606 ? 117.862 125.456 136.026 1.00 62.32 606 LYS A C 1
ATOM 2534 O O . LYS A 1 606 ? 117.510 124.491 136.706 1.00 62.32 606 LYS A O 1
ATOM 2540 N N . TYR A 1 607 ? 118.788 126.312 136.433 1.00 71.82 607 TYR A N 1
ATOM 2541 C CA . TYR A 1 607 ? 119.355 126.284 137.769 1.00 71.82 607 TYR A CA 1
ATOM 2542 C C . TYR A 1 607 ? 118.918 127.560 138.465 1.00 71.82 607 TYR A C 1
ATOM 2543 O O . TYR A 1 607 ? 118.222 128.382 137.861 1.00 71.82 607 TYR A O 1
ATOM 2552 N N . ASN A 1 608 ? 119.324 127.705 139.732 1.00 88.18 608 ASN A N 1
ATOM 2553 C CA . ASN A 1 608 ? 119.225 128.954 140.497 1.00 88.18 608 ASN A CA 1
ATOM 2554 C C . ASN A 1 608 ? 117.789 129.495 140.494 1.00 88.18 608 ASN A C 1
ATOM 2555 O O . ASN A 1 608 ? 117.510 130.623 140.088 1.00 88.18 608 ASN A O 1
ATOM 2560 N N . ASP A 1 609 ? 116.861 128.629 140.893 1.00 99.60 609 ASP A N 1
ATOM 2561 C CA . ASP A 1 609 ? 115.453 128.995 140.959 1.00 99.60 609 ASP A CA 1
ATOM 2562 C C . ASP A 1 609 ? 115.225 129.927 142.147 1.00 99.60 609 ASP A C 1
ATOM 2563 O O . ASP A 1 609 ? 116.138 130.209 142.926 1.00 99.60 609 ASP A O 1
ATOM 2568 N N . GLY A 1 610 ? 113.993 130.406 142.309 1.00 102.26 610 GLY A N 1
ATOM 2569 C CA . GLY A 1 610 ? 113.673 131.337 143.376 1.00 102.26 610 GLY A CA 1
ATOM 2570 C C . GLY A 1 610 ? 113.516 130.676 144.729 1.00 102.26 610 GLY A C 1
ATOM 2571 O O . GLY A 1 610 ? 112.819 129.667 144.858 1.00 102.26 610 GLY A O 1
ATOM 2572 N N . SER A 1 611 ? 114.155 131.247 145.745 1.00 109.11 611 SER A N 1
ATOM 2573 C CA . SER A 1 611 ? 113.988 130.824 147.130 1.00 109.11 611 SER A CA 1
ATOM 2574 C C . SER A 1 611 ? 114.599 131.897 148.030 1.00 109.11 611 SER A C 1
ATOM 2575 O O . SER A 1 611 ? 115.299 132.786 147.541 1.00 109.11 611 SER A O 1
ATOM 2578 N N . PRO A 1 612 ? 114.313 131.861 149.336 1.00 113.64 612 PRO A N 1
ATOM 2579 C CA . PRO A 1 612 ? 114.919 132.858 150.234 1.00 113.64 612 PRO A CA 1
ATOM 2580 C C . PRO A 1 612 ? 116.427 132.961 150.088 1.00 113.64 612 PRO A C 1
ATOM 2581 O O . PRO A 1 612 ? 116.987 134.045 150.299 1.00 113.64 612 PRO A O 1
ATOM 2585 N N . GLY A 1 613 ? 117.103 131.873 149.734 1.00 108.27 613 GLY A N 1
ATOM 2586 C CA . GLY A 1 613 ? 118.541 131.867 149.580 1.00 108.27 613 GLY A CA 1
ATOM 2587 C C . GLY A 1 613 ? 119.036 131.853 148.151 1.00 108.27 613 GLY A C 1
ATOM 2588 O O . GLY A 1 613 ? 120.235 131.665 147.924 1.00 108.27 613 GLY A O 1
ATOM 2589 N N . ARG A 1 614 ? 118.151 132.049 147.176 1.00 106.74 614 ARG A N 1
ATOM 2590 C CA . ARG A 1 614 ? 118.499 131.966 145.765 1.00 106.74 614 ARG A CA 1
ATOM 2591 C C . ARG A 1 614 ? 117.816 133.118 145.048 1.00 106.74 614 ARG A C 1
ATOM 2592 O O . ARG A 1 614 ? 116.602 133.287 145.167 1.00 106.74 614 ARG A O 1
ATOM 2600 N N . GLU A 1 615 ? 118.591 133.907 144.314 1.00 99.77 615 GLU A N 1
ATOM 2601 C CA . GLU A 1 615 ? 118.050 135.016 143.546 1.00 99.77 615 GLU A CA 1
ATOM 2602 C C . GLU A 1 615 ? 118.553 134.917 142.112 1.00 99.77 615 GLU A C 1
ATOM 2603 O O . GLU A 1 615 ? 119.677 134.464 141.871 1.00 99.77 615 GLU A O 1
ATOM 2609 N N . PHE A 1 616 ? 117.718 135.337 141.164 1.00 86.81 616 PHE A N 1
ATOM 2610 C CA . PHE A 1 616 ? 118.069 135.248 139.752 1.00 86.81 616 PHE A CA 1
ATOM 2611 C C . PHE A 1 616 ? 119.078 136.323 139.372 1.00 86.81 616 PHE A C 1
ATOM 2612 O O . PHE A 1 616 ? 119.109 137.407 139.960 1.00 86.81 616 PHE A O 1
ATOM 2620 N N . TYR A 1 617 ? 119.903 136.019 138.370 1.00 75.00 617 TYR A N 1
ATOM 2621 C CA . TYR A 1 617 ? 120.838 137.006 137.842 1.00 75.00 617 TYR A CA 1
ATOM 2622 C C . TYR A 1 617 ? 120.223 137.869 136.752 1.00 75.00 617 TYR A C 1
ATOM 2623 O O . TYR A 1 617 ? 120.854 138.834 136.309 1.00 75.00 617 TYR A O 1
ATOM 2632 N N . MET A 1 618 ? 119.011 137.543 136.311 1.00 71.40 618 MET A N 1
ATOM 2633 C CA . MET A 1 618 ? 118.413 138.228 135.175 1.00 71.40 618 MET A CA 1
ATOM 2634 C C . MET A 1 618 ? 117.941 139.630 135.545 1.00 71.40 618 MET A C 1
ATOM 2635 O O . MET A 1 618 ? 117.717 139.960 136.710 1.00 71.40 618 MET A O 1
ATOM 2640 N N . ASP A 1 619 ? 117.794 140.459 134.517 1.00 73.81 619 ASP A N 1
ATOM 2641 C CA . ASP A 1 619 ? 117.169 141.770 134.635 1.00 73.81 619 ASP A CA 1
ATOM 2642 C C . ASP A 1 619 ? 115.652 141.569 134.748 1.00 73.81 619 ASP A C 1
ATOM 2643 O O . ASP A 1 619 ? 115.145 140.443 134.737 1.00 73.81 619 ASP A O 1
ATOM 2648 N N . LYS A 1 620 ? 114.893 142.660 134.862 1.00 74.42 620 LYS A N 1
ATOM 2649 C CA . LYS A 1 620 ? 113.444 142.579 135.057 1.00 74.42 620 LYS A CA 1
ATOM 2650 C C . LYS A 1 620 ? 112.767 142.145 133.757 1.00 74.42 620 LYS A C 1
ATOM 2651 O O . LYS A 1 620 ? 112.081 142.914 133.077 1.00 74.42 620 LYS A O 1
ATOM 2657 N N . VAL A 1 621 ? 112.980 140.880 133.408 1.00 72.11 621 VAL A N 1
ATOM 2658 C CA . VAL A 1 621 ? 112.381 140.256 132.228 1.00 72.11 621 VAL A CA 1
ATOM 2659 C C . VAL A 1 621 ? 111.680 139.012 132.765 1.00 72.11 621 VAL A C 1
ATOM 2660 O O . VAL A 1 621 ? 112.312 137.981 133.009 1.00 72.11 621 VAL A O 1
ATOM 2664 N N . LEU A 1 622 ? 110.375 139.110 132.981 1.00 74.29 622 LEU A N 1
ATOM 2665 C CA . LEU A 1 622 ? 109.637 138.109 133.749 1.00 74.29 622 LEU A CA 1
ATOM 2666 C C . LEU A 1 622 ? 108.712 137.345 132.812 1.00 74.29 622 LEU A C 1
ATOM 2667 O O . LEU A 1 622 ? 107.658 137.851 132.417 1.00 74.29 622 LEU A O 1
ATOM 2672 N N . MET A 1 623 ? 109.109 136.121 132.476 1.00 79.21 623 MET A N 1
ATOM 2673 C CA . MET A 1 623 ? 108.417 135.309 131.483 1.00 79.21 623 MET A CA 1
ATOM 2674 C C . MET A 1 623 ? 109.137 133.979 131.288 1.00 79.21 623 MET A C 1
ATOM 2675 O O . MET A 1 623 ? 109.561 133.344 132.255 1.00 79.21 623 MET A O 1
ATOM 2680 N N . PRO B 1 20 ? 106.672 102.428 140.066 1.00 67.83 20 PRO B N 1
ATOM 2681 C CA . PRO B 1 20 ? 106.234 103.781 139.712 1.00 67.83 20 PRO B CA 1
ATOM 2682 C C . PRO B 1 20 ? 105.121 103.771 138.674 1.00 67.83 20 PRO B C 1
ATOM 2683 O O . PRO B 1 20 ? 104.786 104.810 138.110 1.00 67.83 20 PRO B O 1
ATOM 2687 N N . LEU B 1 21 ? 104.551 102.598 138.423 1.00 74.25 21 LEU B N 1
ATOM 2688 C CA . LEU B 1 21 ? 103.643 102.430 137.300 1.00 74.25 21 LEU B CA 1
ATOM 2689 C C . LEU B 1 21 ? 102.180 102.589 137.676 1.00 74.25 21 LEU B C 1
ATOM 2690 O O . LEU B 1 21 ? 101.319 102.527 136.791 1.00 74.25 21 LEU B O 1
ATOM 2695 N N . GLU B 1 22 ? 101.881 102.788 138.957 1.00 94.83 22 GLU B N 1
ATOM 2696 C CA . GLU B 1 22 ? 100.503 102.800 139.442 1.00 94.83 22 GLU B CA 1
ATOM 2697 C C . GLU B 1 22 ? 99.908 104.203 139.320 1.00 94.83 22 GLU B C 1
ATOM 2698 O O . GLU B 1 22 ? 99.638 104.898 140.301 1.00 94.83 22 GLU B O 1
ATOM 2704 N N . ASP B 1 23 ? 99.702 104.608 138.070 1.00 98.35 23 ASP B N 1
ATOM 2705 C CA . ASP B 1 23 ? 99.089 105.891 137.743 1.00 98.35 23 ASP B CA 1
ATOM 2706 C C . ASP B 1 23 ? 98.535 105.766 136.336 1.00 98.35 23 ASP B C 1
ATOM 2707 O O . ASP B 1 23 ? 99.310 105.622 135.387 1.00 98.35 23 ASP B O 1
ATOM 2712 N N . ARG B 1 24 ? 97.211 105.787 136.190 1.00 83.44 24 ARG B N 1
ATOM 2713 C CA . ARG B 1 24 ? 96.563 105.608 134.895 1.00 83.44 24 ARG B CA 1
ATOM 2714 C C . ARG B 1 24 ? 95.627 106.782 134.659 1.00 83.44 24 ARG B C 1
ATOM 2715 O O . ARG B 1 24 ? 94.505 106.792 135.176 1.00 83.44 24 ARG B O 1
ATOM 2723 N N . SER B 1 25 ? 96.085 107.771 133.886 1.00 77.13 25 SER B N 1
ATOM 2724 C CA . SER B 1 25 ? 95.425 109.066 133.855 1.00 77.13 25 SER B CA 1
ATOM 2725 C C . SER B 1 25 ? 94.819 109.452 132.510 1.00 77.13 25 SER B C 1
ATOM 2726 O O . SER B 1 25 ? 94.533 110.638 132.314 1.00 77.13 25 SER B O 1
ATOM 2729 N N . CYS B 1 26 ? 94.699 108.511 131.563 1.00 72.23 26 CYS B N 1
ATOM 2730 C CA . CYS B 1 26 ? 94.138 108.645 130.210 1.00 72.23 26 CYS B CA 1
ATOM 2731 C C . CYS B 1 26 ? 94.993 109.471 129.246 1.00 72.23 26 CYS B C 1
ATOM 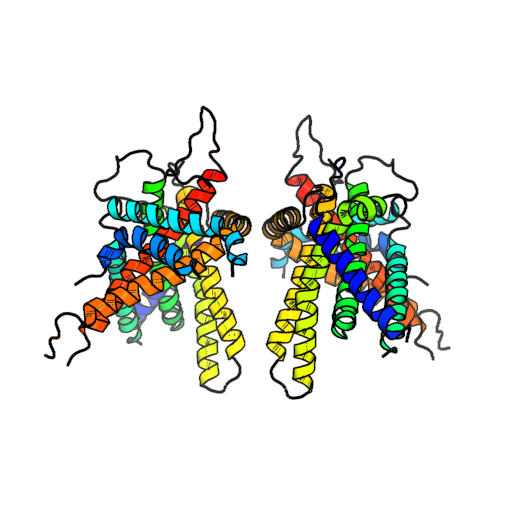2732 O O . CYS B 1 26 ? 94.949 109.249 128.032 1.00 72.23 26 CYS B O 1
ATOM 2735 N N . THR B 1 27 ? 95.711 110.480 129.750 1.00 64.11 27 THR B N 1
ATOM 2736 C CA . THR B 1 27 ? 96.802 111.260 129.154 1.00 64.11 27 THR B CA 1
ATOM 2737 C C . THR B 1 27 ? 96.478 112.130 127.936 1.00 64.11 27 THR B C 1
ATOM 2738 O O . THR B 1 27 ? 96.954 113.269 127.879 1.00 64.11 27 THR B O 1
ATOM 2742 N N . ASP B 1 28 ? 95.656 111.651 126.996 1.00 63.06 28 ASP B N 1
ATOM 2743 C CA . ASP B 1 28 ? 95.283 112.446 125.827 1.00 63.06 28 ASP B CA 1
ATOM 2744 C C . ASP B 1 28 ? 93.834 112.170 125.449 1.00 63.06 28 ASP B C 1
ATOM 2745 O O . ASP B 1 28 ? 93.512 111.049 125.048 1.00 63.06 28 ASP B O 1
ATOM 2750 N N . ILE B 1 29 ? 92.947 113.152 125.565 1.00 62.79 29 ILE B N 1
ATOM 2751 C CA . ILE B 1 29 ? 91.592 112.963 125.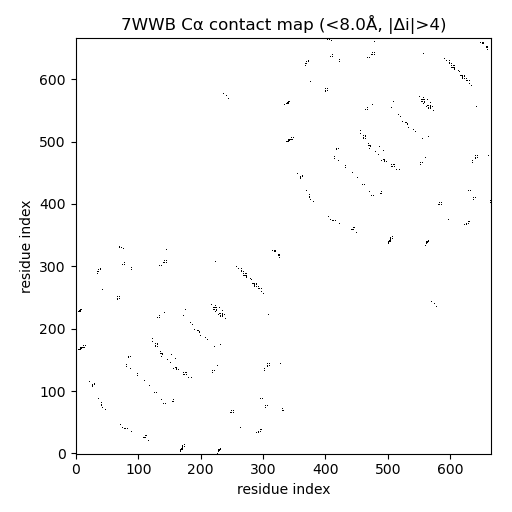048 1.00 62.79 29 ILE B CA 1
ATOM 2752 C C . ILE B 1 29 ? 91.277 113.676 123.722 1.00 62.79 29 ILE B C 1
ATOM 2753 O O . ILE B 1 29 ? 90.607 113.046 122.892 1.00 62.79 29 ILE B O 1
ATOM 2758 N N . PRO B 1 30 ? 91.694 114.934 123.424 1.00 61.03 30 PRO B N 1
ATOM 2759 C CA . PRO B 1 30 ? 91.244 115.522 122.146 1.00 61.03 30 PRO B CA 1
ATOM 2760 C C . PRO B 1 30 ? 91.537 114.678 120.909 1.00 61.03 30 PRO B C 1
ATOM 2761 O O . PRO B 1 30 ? 90.712 114.650 119.983 1.00 61.03 30 PRO B O 1
ATOM 2765 N N . TRP B 1 31 ? 92.687 114.001 120.859 1.00 55.70 31 TRP B N 1
ATOM 2766 C CA . TRP B 1 31 ? 93.051 113.243 119.669 1.00 55.70 31 TRP B CA 1
ATOM 2767 C C . TRP B 1 31 ? 92.332 111.907 119.599 1.00 55.70 31 TRP B C 1
ATOM 2768 O O . TRP B 1 31 ? 92.211 111.336 118.510 1.00 55.70 31 TRP B O 1
ATOM 2779 N N . LEU B 1 32 ? 91.827 111.414 120.733 1.00 56.53 32 LEU B N 1
ATOM 2780 C CA . LEU B 1 32 ? 90.912 110.279 120.702 1.00 56.53 32 LEU B CA 1
ATOM 2781 C C . LEU B 1 32 ? 89.587 110.668 120.064 1.00 56.53 32 LEU B C 1
ATOM 2782 O O . LEU B 1 32 ? 89.044 109.921 119.245 1.00 56.53 32 LEU B O 1
ATOM 2787 N N . LEU B 1 33 ? 89.073 111.857 120.395 1.00 64.56 33 LEU B N 1
ATOM 2788 C CA . LEU B 1 33 ? 87.820 112.317 119.806 1.00 64.56 33 LEU B CA 1
ATOM 2789 C C . LEU B 1 33 ? 87.954 112.557 118.310 1.00 64.56 33 LEU B C 1
ATOM 2790 O O . LEU B 1 33 ? 87.057 112.184 117.547 1.00 64.56 33 LEU B O 1
ATOM 2795 N N . LEU B 1 34 ? 89.073 113.136 117.868 1.00 61.97 34 LEU B N 1
ATOM 2796 C CA . LEU B 1 34 ? 89.264 113.365 116.439 1.00 61.97 34 LEU B CA 1
ATOM 2797 C C . LEU B 1 34 ? 89.345 112.045 115.678 1.00 61.97 34 LEU B C 1
ATOM 2798 O O . LEU B 1 34 ? 88.764 111.908 114.594 1.00 61.97 34 LEU B O 1
ATOM 2803 N N . PHE B 1 35 ? 90.040 111.055 116.241 1.00 56.79 35 PHE B N 1
ATOM 2804 C CA . PHE B 1 35 ? 90.111 109.744 115.602 1.00 56.79 35 PHE B CA 1
ATOM 2805 C C . PHE B 1 35 ? 88.723 109.121 115.470 1.00 56.79 35 PHE B C 1
ATOM 2806 O O . PHE B 1 35 ? 88.357 108.621 114.398 1.00 56.79 35 PHE B O 1
ATOM 2814 N N . ILE B 1 36 ? 87.934 109.154 116.546 1.00 66.53 36 ILE B N 1
ATOM 2815 C CA . ILE B 1 36 ? 86.600 108.553 116.501 1.00 66.53 36 ILE B CA 1
ATOM 2816 C C . ILE B 1 36 ? 85.718 109.281 115.488 1.00 66.53 36 ILE B C 1
ATOM 2817 O O . ILE B 1 36 ? 85.043 108.648 114.666 1.00 66.53 36 ILE B O 1
ATOM 2822 N N . LEU B 1 37 ? 85.747 110.618 115.504 1.00 70.94 37 LEU B N 1
ATOM 2823 C CA . LEU B 1 37 ? 84.911 111.406 114.602 1.00 70.94 37 LEU B CA 1
ATOM 2824 C C . LEU B 1 37 ? 85.259 111.134 113.142 1.00 70.94 37 LEU B C 1
ATOM 2825 O O . LEU B 1 37 ? 84.368 111.011 112.292 1.00 70.94 37 LEU B O 1
ATOM 2830 N N . PHE B 1 38 ? 86.551 110.995 112.845 1.00 70.43 38 PHE B N 1
ATOM 2831 C CA . PHE B 1 38 ? 86.957 110.590 111.502 1.00 70.43 38 PHE B CA 1
ATOM 2832 C C . PHE B 1 38 ? 86.413 109.212 111.141 1.00 70.43 38 PHE B C 1
ATOM 2833 O O . PHE B 1 38 ? 85.854 109.022 110.053 1.00 70.43 38 PHE B O 1
ATOM 2841 N N . CYS B 1 39 ? 86.577 108.230 112.032 1.00 80.36 39 CYS B N 1
ATOM 2842 C CA . CYS B 1 39 ? 86.074 106.889 111.744 1.00 80.36 39 CYS B CA 1
ATOM 2843 C C . CYS B 1 39 ? 84.577 106.901 111.455 1.00 80.36 39 CYS B C 1
ATOM 2844 O O . CYS B 1 39 ? 84.108 106.175 110.567 1.00 80.36 39 CYS B O 1
ATOM 2847 N N . ILE B 1 40 ? 83.826 107.735 112.174 1.00 85.87 40 ILE B N 1
ATOM 2848 C CA . ILE B 1 40 ? 82.398 107.895 111.915 1.00 85.87 40 ILE B CA 1
ATOM 2849 C C . ILE B 1 40 ? 82.155 108.482 110.530 1.00 85.87 40 ILE B C 1
ATOM 2850 O O . ILE B 1 40 ? 81.340 107.954 109.766 1.00 85.87 40 ILE B O 1
ATOM 2855 N N . GLY B 1 41 ? 82.887 109.535 110.155 1.00 93.01 41 GLY B N 1
ATOM 2856 C CA . GLY B 1 41 ? 82.753 110.087 108.818 1.00 93.01 41 GLY B CA 1
ATOM 2857 C C . GLY B 1 41 ? 83.066 109.093 107.714 1.00 93.01 41 GLY B C 1
ATOM 2858 O O . GLY B 1 41 ? 82.385 109.069 106.686 1.00 93.01 41 GLY B O 1
ATOM 2859 N N . MET B 1 42 ? 84.084 108.262 107.909 1.00 98.04 42 MET B N 1
ATOM 2860 C CA . MET B 1 42 ? 84.371 107.206 106.943 1.00 98.04 42 MET B CA 1
ATOM 2861 C C . MET B 1 42 ? 83.237 106.194 106.846 1.00 98.04 42 MET B C 1
ATOM 2862 O O . MET B 1 42 ? 82.854 105.787 105.738 1.00 98.04 42 MET B O 1
ATOM 2867 N N . GLY B 1 43 ? 82.693 105.780 107.991 1.00 103.04 43 GLY B N 1
ATOM 2868 C CA . GLY B 1 43 ? 81.543 104.893 107.990 1.00 103.04 43 GLY B CA 1
ATOM 2869 C C . GLY B 1 43 ? 80.319 105.490 107.327 1.00 103.04 43 GLY B C 1
ATOM 2870 O O . GLY B 1 43 ? 79.592 104.776 106.630 1.00 103.04 43 GLY B O 1
ATOM 2871 N N . PHE B 1 44 ? 80.108 106.797 107.485 1.00 111.60 44 PHE B N 1
ATOM 2872 C CA . PHE B 1 44 ? 79.021 107.480 106.793 1.00 111.60 44 PHE B CA 1
ATOM 2873 C C . PHE B 1 44 ? 79.155 107.351 105.281 1.00 111.60 44 PHE B C 1
ATOM 2874 O O . PHE B 1 44 ? 78.196 106.978 104.597 1.00 111.60 44 PHE B O 1
ATOM 2882 N N . ILE B 1 45 ? 80.344 107.648 104.742 1.00 110.29 45 ILE B N 1
ATOM 2883 C CA . ILE B 1 45 ? 80.541 107.533 103.298 1.00 110.29 45 ILE B CA 1
ATOM 2884 C C . ILE B 1 45 ? 80.336 106.089 102.857 1.00 110.29 45 ILE B C 1
ATOM 2885 O O . ILE B 1 45 ? 79.680 105.829 101.839 1.00 110.29 45 ILE B O 1
ATOM 2890 N N . CYS B 1 46 ? 80.836 105.121 103.629 1.00 107.95 46 CYS B N 1
ATOM 2891 C CA . CYS B 1 46 ? 80.631 103.728 103.250 1.00 107.95 46 CYS B CA 1
ATOM 2892 C C . CYS B 1 46 ? 79.146 103.418 103.088 1.00 107.95 46 CYS B C 1
ATOM 2893 O O . CYS B 1 46 ? 78.683 103.065 101.991 1.00 107.95 46 CYS B O 1
ATOM 2896 N N . GLY B 1 47 ? 78.370 103.597 104.165 1.00 112.34 47 GLY B N 1
ATOM 2897 C CA . GLY B 1 47 ? 76.933 103.389 104.179 1.00 112.34 47 GLY B CA 1
ATOM 2898 C C . GLY B 1 47 ? 76.142 104.283 103.253 1.00 112.34 47 GLY B C 1
ATOM 2899 O O . GLY B 1 47 ? 75.112 103.841 102.736 1.00 112.34 47 GLY B O 1
ATOM 2900 N N . PHE B 1 48 ? 76.590 105.518 103.033 1.00 117.41 48 PHE B N 1
ATOM 2901 C CA . PHE B 1 48 ? 75.864 106.404 102.136 1.00 117.41 48 PHE B CA 1
ATOM 2902 C C . PHE B 1 48 ? 75.780 105.795 100.745 1.00 117.41 48 PHE B C 1
ATOM 2903 O O . PHE B 1 48 ? 74.701 105.713 100.151 1.00 117.41 48 PHE B O 1
ATOM 2911 N N . SER B 1 49 ? 76.918 105.344 100.221 1.00 114.01 49 SER B N 1
ATOM 2912 C CA . SER B 1 49 ? 76.928 104.769 98.885 1.00 114.01 49 SER B CA 1
ATOM 2913 C C . SER B 1 49 ? 76.428 103.328 98.867 1.00 114.01 49 SER B C 1
ATOM 2914 O O . SER B 1 49 ? 76.033 102.835 97.802 1.00 114.01 49 SER B O 1
ATOM 2917 N N . ILE B 1 50 ? 76.446 102.623 100.005 1.00 117.31 50 ILE B N 1
ATOM 2918 C CA . ILE B 1 50 ? 75.890 101.265 99.968 1.00 117.31 50 ILE B CA 1
ATOM 2919 C C . ILE B 1 50 ? 74.365 101.329 99.934 1.00 117.31 50 ILE B C 1
ATOM 2920 O O . ILE B 1 50 ? 73.724 100.677 99.100 1.00 117.31 50 ILE B O 1
ATOM 2925 N N . ALA B 1 51 ? 73.768 102.160 100.786 1.00 112.90 51 ALA B N 1
ATOM 2926 C CA . ALA B 1 51 ? 72.320 102.233 100.919 1.00 112.90 51 ALA B CA 1
ATOM 2927 C C . ALA B 1 51 ? 71.663 103.075 99.831 1.00 112.90 51 ALA B C 1
ATOM 2928 O O . ALA B 1 51 ? 71.010 104.075 100.146 1.00 112.90 51 ALA B O 1
ATOM 2930 N N . THR B 1 52 ? 71.825 102.698 98.567 1.00 111.92 52 THR B N 1
ATOM 2931 C CA . THR B 1 52 ? 71.285 103.459 97.450 1.00 111.92 52 THR B CA 1
ATOM 2932 C C . THR B 1 52 ? 71.497 102.733 96.124 1.00 111.92 52 THR B C 1
ATOM 2933 O O . THR B 1 52 ? 71.255 101.533 96.011 1.00 111.92 52 THR B O 1
ATOM 2937 N N . VAL B 1 224 ? 109.050 73.534 112.190 1.00 96.09 224 VAL B N 1
ATOM 2938 C CA . VAL B 1 224 ? 109.608 74.170 111.004 1.00 96.09 224 VAL B CA 1
ATOM 2939 C C . VAL B 1 224 ? 109.646 75.681 111.190 1.00 96.09 224 VAL B C 1
ATOM 2940 O O . VAL B 1 224 ? 109.684 76.433 110.218 1.00 96.09 224 VAL B O 1
ATOM 2944 N N . LEU B 1 225 ? 109.639 76.123 112.444 1.00 102.30 225 LEU B N 1
ATOM 2945 C CA . LEU B 1 225 ? 109.648 77.541 112.776 1.00 102.30 225 LEU B CA 1
ATOM 2946 C C . LEU B 1 225 ? 111.036 77.970 113.225 1.00 102.30 225 LEU B C 1
ATOM 2947 O O . LEU B 1 225 ? 111.807 77.163 113.755 1.00 102.30 225 LEU B O 1
ATOM 2952 N N . SER B 1 226 ? 111.341 79.255 113.027 1.00 107.17 226 SER B N 1
ATOM 2953 C CA . SER B 1 226 ? 112.617 79.821 113.446 1.00 107.17 226 SER B CA 1
ATOM 2954 C C . SER B 1 226 ? 112.544 80.444 114.837 1.00 107.17 226 SER B C 1
ATOM 2955 O O . SER B 1 226 ? 113.524 81.044 115.290 1.00 107.17 226 SER B O 1
ATOM 2958 N N . MET B 1 227 ? 111.417 80.305 115.531 1.00 109.76 227 MET B N 1
ATOM 2959 C CA . MET B 1 227 ? 111.241 80.980 116.810 1.00 109.76 227 MET B CA 1
ATOM 2960 C C . MET B 1 227 ? 112.229 80.512 117.867 1.00 109.76 227 MET B C 1
ATOM 2961 O O . MET B 1 227 ? 112.293 81.118 118.943 1.00 109.76 227 MET B O 1
ATOM 2966 N N . ILE B 1 228 ? 112.986 79.449 117.586 1.00 105.89 228 ILE B N 1
ATOM 2967 C CA . ILE B 1 228 ? 114.006 78.974 118.511 1.00 105.89 228 ILE B CA 1
ATOM 2968 C C . ILE B 1 228 ? 114.985 80.093 118.838 1.00 105.89 228 ILE B C 1
ATOM 2969 O O . ILE B 1 228 ? 115.496 80.177 119.967 1.00 105.89 228 ILE B O 1
ATOM 2974 N N . LEU B 1 229 ? 115.219 80.993 117.869 1.00 104.57 229 LEU B N 1
ATOM 2975 C CA . LEU B 1 229 ? 116.151 82.113 117.991 1.00 104.57 229 LEU B CA 1
ATOM 2976 C C . LEU B 1 229 ? 115.781 83.085 119.101 1.00 104.57 229 LEU B C 1
ATOM 2977 O O . LEU B 1 229 ? 116.668 83.743 119.647 1.00 104.57 229 LEU B O 1
ATOM 2982 N N . MET B 1 230 ? 114.505 83.139 119.485 1.00 93.03 230 MET B N 1
ATOM 2983 C CA . MET B 1 230 ? 114.068 84.092 120.499 1.00 93.03 230 MET B CA 1
ATOM 2984 C C . MET B 1 230 ? 114.815 83.929 121.815 1.00 93.03 230 MET B C 1
ATOM 2985 O O . MET B 1 230 ? 114.902 84.891 122.584 1.00 93.03 230 MET B O 1
ATOM 2990 N N . VAL B 1 231 ? 115.368 82.751 122.090 1.00 102.17 231 VAL B N 1
ATOM 2991 C CA . VAL B 1 231 ? 116.222 82.569 123.253 1.00 102.17 231 VAL B CA 1
ATOM 2992 C C . VAL B 1 231 ? 117.692 82.390 122.874 1.00 102.17 231 VAL B C 1
ATOM 2993 O O . VAL B 1 231 ? 118.531 83.185 123.330 1.00 102.17 231 VAL B O 1
ATOM 2997 N N . ILE B 1 232 ? 118.017 81.442 121.994 1.00 105.65 232 ILE B N 1
ATOM 2998 C CA . ILE B 1 232 ? 119.404 81.045 121.748 1.00 105.65 232 ILE B CA 1
ATOM 2999 C C . ILE B 1 232 ? 120.223 82.114 121.045 1.00 105.65 232 ILE B C 1
ATOM 3000 O O . ILE B 1 232 ? 121.463 82.059 121.123 1.00 105.65 232 ILE B O 1
ATOM 3005 N N . ILE B 1 233 ? 119.582 83.083 120.377 1.00 101.52 233 ILE B N 1
ATOM 3006 C CA . ILE B 1 233 ? 120.286 84.130 119.635 1.00 101.52 233 ILE B CA 1
ATOM 3007 C C . ILE B 1 233 ? 121.141 84.985 120.565 1.00 101.52 233 ILE B C 1
ATOM 3008 O O . ILE B 1 233 ? 122.120 85.603 120.124 1.00 101.52 233 ILE B O 1
ATOM 3013 N N . ARG B 1 234 ? 120.857 84.938 121.874 1.00 95.94 234 ARG B N 1
ATOM 3014 C CA . ARG B 1 234 ? 121.635 85.673 122.867 1.00 95.94 234 ARG B CA 1
ATOM 3015 C C . ARG B 1 234 ? 123.026 85.080 123.061 1.00 95.94 234 ARG B C 1
ATOM 3016 O O . ARG B 1 234 ? 123.940 85.783 123.503 1.00 95.94 234 ARG B O 1
ATOM 3024 N N . TYR B 1 235 ? 123.210 83.800 122.735 1.00 105.08 235 TYR B N 1
ATOM 3025 C CA . TYR B 1 235 ? 124.548 83.228 122.806 1.00 105.08 235 TYR B CA 1
ATOM 3026 C C . TYR B 1 235 ? 125.260 83.344 121.462 1.00 105.08 235 TYR B C 1
ATOM 3027 O O . TYR B 1 235 ? 126.480 83.544 121.418 1.00 105.08 235 TYR B O 1
ATOM 3036 N N . ILE B 1 236 ? 124.500 83.255 120.361 1.00 104.23 236 ILE B N 1
ATOM 3037 C CA . ILE B 1 236 ? 125.054 83.391 119.014 1.00 104.23 236 ILE B CA 1
ATOM 3038 C C . ILE B 1 236 ? 125.613 84.784 118.784 1.00 104.23 236 ILE B C 1
ATOM 3039 O O . ILE B 1 236 ? 126.728 84.939 118.268 1.00 104.23 236 ILE B O 1
ATOM 3044 N N . SER B 1 237 ? 124.892 85.815 119.244 1.00 110.56 237 SER B N 1
ATOM 3045 C CA . SER B 1 237 ? 125.356 87.191 119.083 1.00 110.56 237 SER B CA 1
ATOM 3046 C C . SER B 1 237 ? 126.705 87.420 119.748 1.00 110.56 237 SER B C 1
ATOM 3047 O O . SER B 1 237 ? 127.587 88.039 119.145 1.00 110.56 237 SER B O 1
ATOM 3050 N N . ARG B 1 238 ? 126.890 86.929 120.976 1.00 111.59 238 ARG B N 1
ATOM 3051 C CA . ARG B 1 238 ? 128.158 87.147 121.655 1.00 111.59 238 ARG B CA 1
ATOM 3052 C C . ARG B 1 238 ? 129.294 86.436 120.930 1.00 111.59 238 ARG B C 1
ATOM 3053 O O . ARG B 1 238 ? 130.376 87.012 120.754 1.00 111.59 238 ARG B O 1
ATOM 3061 N N . VAL B 1 239 ? 129.050 85.211 120.449 1.00 116.87 239 VAL B N 1
ATOM 3062 C CA . VAL B 1 239 ? 130.101 84.535 119.689 1.00 116.87 239 VAL B CA 1
ATOM 3063 C C . VAL B 1 239 ? 130.398 85.285 118.401 1.00 116.87 239 VAL B C 1
ATOM 3064 O O . VAL B 1 239 ? 131.567 85.517 118.067 1.00 116.87 239 VAL B O 1
ATOM 3068 N N . LEU B 1 240 ? 129.357 85.733 117.692 1.00 119.28 240 LEU B N 1
ATOM 3069 C CA . LEU B 1 240 ? 129.565 86.446 116.437 1.00 119.28 240 LEU B CA 1
ATOM 3070 C C . LEU B 1 240 ? 130.499 87.632 116.629 1.00 119.28 240 LEU B C 1
ATOM 3071 O O . LEU B 1 240 ? 131.440 87.814 115.846 1.00 119.28 240 LEU B O 1
ATOM 3076 N N . VAL B 1 241 ? 130.275 88.435 117.675 1.00 120.60 241 VAL B N 1
ATOM 3077 C CA . VAL B 1 241 ? 131.171 89.560 117.915 1.00 120.60 241 VAL B CA 1
ATOM 3078 C C . VAL B 1 241 ? 132.569 89.045 118.235 1.00 120.60 241 VAL B C 1
ATOM 3079 O O . VAL B 1 241 ? 133.561 89.507 117.661 1.00 120.60 241 VAL B O 1
ATOM 3083 N N . TRP B 1 242 ? 132.654 88.003 119.078 1.00 132.97 242 TRP B N 1
ATOM 3084 C CA . TRP B 1 242 ? 133.946 87.464 119.501 1.00 132.97 242 TRP B CA 1
ATOM 3085 C C . TRP B 1 242 ? 134.816 87.056 118.314 1.00 132.97 242 TRP B C 1
ATOM 3086 O O . TRP B 1 242 ? 136.013 87.367 118.284 1.00 132.97 242 TRP B O 1
ATOM 3097 N N . ILE B 1 243 ? 134.233 86.383 117.322 1.00 128.01 243 ILE B N 1
ATOM 3098 C CA . ILE B 1 243 ? 135.007 85.972 116.159 1.00 128.01 243 ILE B CA 1
ATOM 3099 C C . ILE B 1 243 ? 135.252 87.132 115.195 1.00 128.01 243 ILE B C 1
ATOM 3100 O O . ILE B 1 243 ? 136.303 87.182 114.550 1.00 128.01 243 ILE B O 1
ATOM 3105 N N . LEU B 1 244 ? 134.301 88.058 115.042 1.00 128.86 244 LEU B N 1
ATOM 3106 C CA . LEU B 1 244 ? 134.526 89.157 114.103 1.00 128.86 244 LEU B CA 1
ATOM 3107 C C . LEU B 1 244 ? 135.703 90.041 114.506 1.00 128.86 244 LEU B C 1
ATOM 3108 O O . LEU B 1 244 ? 136.404 90.570 113.637 1.00 128.86 244 LEU B O 1
ATOM 3113 N N . THR B 1 245 ? 135.950 90.218 115.806 1.00 139.13 245 THR B N 1
ATOM 3114 C CA . THR B 1 245 ? 137.011 91.132 116.222 1.00 139.13 245 THR B CA 1
ATOM 3115 C C . THR B 1 245 ? 138.380 90.470 116.297 1.00 139.13 245 THR B C 1
ATOM 3116 O O . THR B 1 245 ? 139.332 91.109 116.763 1.00 139.13 245 THR B O 1
ATOM 3120 N N . ILE B 1 246 ? 138.517 89.216 115.856 1.00 136.43 246 ILE B N 1
ATOM 3121 C CA . ILE B 1 246 ? 139.828 88.572 115.896 1.00 136.43 246 ILE B CA 1
ATOM 3122 C C . ILE B 1 246 ? 140.773 89.238 114.904 1.00 136.43 246 ILE B C 1
ATOM 3123 O O . ILE B 1 246 ? 141.898 89.615 115.255 1.00 136.43 246 ILE B O 1
ATOM 3128 N N . LEU B 1 247 ? 140.325 89.415 113.662 1.00 138.71 247 LEU B N 1
ATOM 3129 C CA . LEU B 1 247 ? 141.112 90.069 112.618 1.00 138.71 247 LEU B CA 1
ATOM 3130 C C . LEU B 1 247 ? 140.229 90.406 111.423 1.00 138.71 247 LEU B C 1
ATOM 3131 O O . LEU B 1 247 ? 139.873 89.528 110.637 1.00 138.71 247 LEU B O 1
ATOM 3136 N N . PHE B 1 304 ? 142.850 98.513 112.592 1.00 163.53 304 PHE B N 1
ATOM 3137 C CA . PHE B 1 304 ? 141.907 97.480 113.006 1.00 163.53 304 PHE B CA 1
ATOM 3138 C C . PHE B 1 304 ? 141.447 97.727 114.438 1.00 163.53 304 PHE B C 1
ATOM 3139 O O . PHE B 1 304 ? 140.252 97.860 114.709 1.00 163.53 304 PHE B O 1
ATOM 3147 N N . LEU B 1 305 ? 142.408 97.814 115.354 1.00 159.93 305 LEU B N 1
ATOM 3148 C CA . LEU B 1 305 ? 142.130 97.855 116.784 1.00 159.93 305 LEU B CA 1
ATOM 3149 C C . LEU B 1 305 ? 141.557 99.191 117.247 1.00 159.93 305 LEU B C 1
ATOM 3150 O O . LEU B 1 305 ? 141.266 99.342 118.439 1.00 159.93 305 LEU B O 1
ATOM 3155 N N . ILE B 1 306 ? 141.382 100.155 116.337 1.00 147.44 306 ILE B N 1
ATOM 3156 C CA . ILE B 1 306 ? 140.712 101.413 116.663 1.00 147.44 306 ILE B CA 1
ATOM 3157 C C . ILE B 1 306 ? 139.288 101.145 117.144 1.00 147.44 306 ILE B C 1
ATOM 3158 O O . ILE B 1 306 ? 138.735 101.918 117.944 1.00 147.44 306 ILE B O 1
ATOM 3163 N N . MET B 1 307 ? 138.708 100.009 116.710 1.00 149.90 307 MET B N 1
ATOM 3164 C CA . MET B 1 307 ? 137.352 99.594 117.073 1.00 149.90 307 MET B CA 1
ATOM 3165 C C . MET B 1 307 ? 137.180 99.381 118.570 1.00 149.90 307 MET B C 1
ATOM 3166 O O . MET B 1 307 ? 136.055 99.422 119.077 1.00 149.90 307 MET B O 1
ATOM 3171 N N . LEU B 1 308 ? 138.281 99.188 119.299 1.00 147.79 308 LEU B N 1
ATOM 3172 C CA . LEU B 1 308 ? 138.176 98.892 120.720 1.00 147.79 308 LEU B CA 1
ATOM 3173 C C . L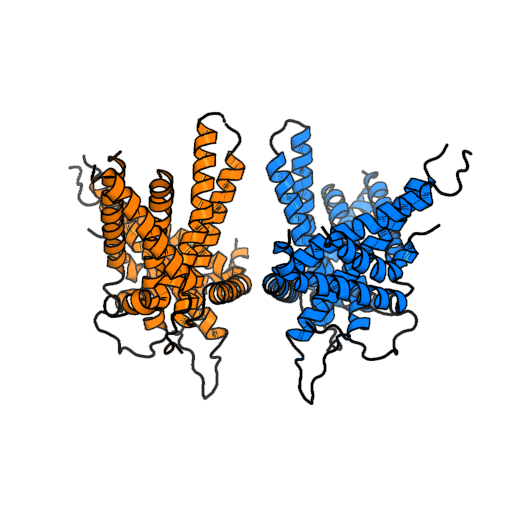EU B 1 308 ? 137.501 100.010 121.503 1.00 147.79 308 LEU B C 1
ATOM 3174 O O . LEU B 1 308 ? 136.977 99.752 122.592 1.00 147.79 308 LEU B O 1
ATOM 3179 N N . VAL B 1 309 ? 137.491 101.243 120.988 1.00 134.82 309 VAL B N 1
ATOM 3180 C CA . VAL B 1 309 ? 136.867 102.323 121.742 1.00 134.82 309 VAL B CA 1
ATOM 3181 C C . VAL B 1 309 ? 135.364 102.093 121.867 1.00 134.82 309 VAL B C 1
ATOM 3182 O O . VAL B 1 309 ? 134.704 102.670 122.740 1.00 134.82 309 VAL B O 1
ATOM 3186 N N . MET B 1 310 ? 134.804 101.229 121.022 1.00 123.48 310 MET B N 1
ATOM 3187 C CA . MET B 1 310 ? 133.386 100.896 121.054 1.00 123.48 310 MET B CA 1
ATOM 3188 C C . MET B 1 310 ? 133.065 99.660 121.891 1.00 123.48 310 MET B C 1
ATOM 3189 O O . MET B 1 310 ? 131.895 99.272 121.957 1.00 123.48 310 MET B O 1
ATOM 3194 N N . ARG B 1 311 ? 134.060 99.028 122.519 1.00 113.54 311 ARG B N 1
ATOM 3195 C CA . ARG B 1 311 ? 133.814 97.768 123.215 1.00 113.54 311 ARG B CA 1
ATOM 3196 C C . ARG B 1 311 ? 132.796 97.935 124.340 1.00 113.54 311 ARG B C 1
ATOM 3197 O O . ARG B 1 311 ? 132.022 97.011 124.625 1.00 113.54 311 ARG B O 1
ATOM 3205 N N . LYS B 1 312 ? 132.780 99.109 124.980 1.00 100.59 312 LYS B N 1
ATOM 3206 C CA . LYS B 1 312 ? 131.803 99.400 126.025 1.00 100.59 312 LYS B CA 1
ATOM 3207 C C . LYS B 1 312 ? 130.391 99.505 125.462 1.00 100.59 312 LYS B C 1
ATOM 3208 O O . LYS B 1 312 ? 129.427 99.074 126.104 1.00 100.59 312 LYS B O 1
ATOM 3214 N N . ARG B 1 313 ? 130.253 100.044 124.251 1.00 87.90 313 ARG B N 1
ATOM 3215 C CA . ARG B 1 313 ? 128.936 100.163 123.643 1.00 87.90 313 ARG B CA 1
ATOM 3216 C C . ARG B 1 313 ? 128.416 98.828 123.126 1.00 87.90 313 ARG B C 1
ATOM 3217 O O . ARG B 1 313 ? 127.220 98.534 123.271 1.00 87.90 313 ARG B O 1
ATOM 3225 N N . VAL B 1 314 ? 129.293 97.987 122.571 1.00 90.33 314 VAL B N 1
ATOM 3226 C CA . VAL B 1 314 ? 128.820 96.678 122.134 1.00 90.33 314 VAL B CA 1
ATOM 3227 C C . VAL B 1 314 ? 128.445 95.812 123.331 1.00 90.33 314 VAL B C 1
ATOM 3228 O O . VAL B 1 314 ? 127.428 95.110 123.287 1.00 90.33 314 VAL B O 1
ATOM 3232 N N . ALA B 1 315 ? 129.213 95.876 124.432 1.00 89.05 315 ALA B N 1
ATOM 3233 C CA . ALA B 1 315 ? 128.875 95.069 125.605 1.00 89.05 315 ALA B CA 1
ATOM 3234 C C . ALA B 1 315 ? 127.446 95.325 126.077 1.00 89.05 315 ALA B C 1
ATOM 3235 O O . ALA B 1 315 ? 126.741 94.382 126.463 1.00 89.05 315 ALA B O 1
ATOM 3237 N N . LEU B 1 316 ? 127.005 96.587 126.023 1.00 76.51 316 LEU B N 1
ATOM 3238 C CA . LEU B 1 316 ? 125.617 96.924 126.332 1.00 76.51 316 LEU B CA 1
ATOM 3239 C C . LEU B 1 316 ? 124.656 96.262 125.355 1.00 76.51 316 LEU B C 1
ATOM 3240 O O . LEU B 1 316 ? 123.659 95.661 125.766 1.00 76.51 316 LEU B O 1
ATOM 3245 N N . THR B 1 317 ? 124.954 96.356 124.056 1.00 75.38 317 THR B N 1
ATOM 3246 C CA . THR B 1 317 ? 124.102 95.727 123.050 1.00 75.38 317 THR B CA 1
ATOM 3247 C C . THR B 1 317 ? 123.941 94.231 123.304 1.00 75.38 317 THR B C 1
ATOM 3248 O O . THR B 1 317 ? 122.825 93.698 123.248 1.00 75.38 317 THR B O 1
ATOM 3252 N N . ILE B 1 318 ? 125.040 93.545 123.632 1.00 77.84 318 ILE B N 1
ATOM 3253 C CA . ILE B 1 318 ? 124.969 92.110 123.914 1.00 77.84 318 ILE B CA 1
ATOM 3254 C C . ILE B 1 318 ? 124.156 91.842 125.181 1.00 77.84 318 ILE B C 1
ATOM 3255 O O . ILE B 1 318 ? 123.275 90.970 125.195 1.00 77.84 318 ILE B O 1
ATOM 3260 N N . ALA B 1 319 ? 124.408 92.610 126.244 1.00 72.34 319 ALA B N 1
ATOM 3261 C CA . ALA B 1 319 ? 123.687 92.399 127.498 1.00 72.34 319 ALA B CA 1
ATOM 3262 C C . ALA B 1 319 ? 122.182 92.570 127.316 1.00 72.34 319 ALA B C 1
ATOM 3263 O O . ALA B 1 319 ? 121.388 91.827 127.912 1.00 72.34 319 ALA B O 1
ATOM 3265 N N . LEU B 1 320 ? 121.775 93.529 126.480 1.00 65.93 320 LEU B N 1
ATOM 3266 C CA . LEU B 1 320 ? 120.357 93.748 126.228 1.00 65.93 320 LEU B CA 1
ATOM 3267 C C . LEU B 1 320 ? 119.726 92.552 125.533 1.00 65.93 320 LEU B C 1
ATOM 3268 O O . LEU B 1 320 ? 118.585 92.190 125.841 1.00 65.93 320 LEU B O 1
ATOM 3273 N N . PHE B 1 321 ? 120.465 91.904 124.629 1.00 70.36 321 PHE B N 1
ATOM 3274 C CA . PHE B 1 321 ? 119.951 90.707 123.969 1.00 70.36 321 PHE B CA 1
ATOM 3275 C C . PHE B 1 321 ? 119.740 89.572 124.959 1.00 70.36 321 PHE B C 1
ATOM 3276 O O . PHE B 1 321 ? 118.749 88.838 124.864 1.00 70.36 321 PHE B O 1
ATOM 3284 N N . HIS B 1 322 ? 120.650 89.423 125.924 1.00 77.06 322 HIS B N 1
ATOM 3285 C CA . HIS B 1 322 ? 120.483 88.413 126.966 1.00 77.06 322 HIS B CA 1
ATOM 3286 C C . HIS B 1 322 ? 119.187 88.626 127.743 1.00 77.06 322 HIS B C 1
ATOM 3287 O O . HIS B 1 322 ? 118.413 87.681 127.960 1.00 77.06 322 HIS B O 1
ATOM 3294 N N . VAL B 1 323 ? 118.926 89.871 128.149 1.00 69.16 323 VAL B N 1
ATOM 3295 C CA . VAL B 1 323 ? 117.696 90.163 128.887 1.00 69.16 323 VAL B CA 1
ATOM 3296 C C . VAL B 1 323 ? 116.473 89.920 128.005 1.00 69.16 323 VAL B C 1
ATOM 3297 O O . VAL B 1 323 ? 115.474 89.337 128.448 1.00 69.16 323 VAL B O 1
ATOM 3301 N N . ALA B 1 324 ? 116.555 90.310 126.729 1.00 63.83 324 ALA B N 1
ATOM 3302 C CA . ALA B 1 324 ? 115.446 90.071 125.809 1.00 63.83 324 ALA B CA 1
ATOM 3303 C C . ALA B 1 324 ? 115.065 88.599 125.753 1.00 63.83 324 ALA B C 1
ATOM 3304 O O . ALA B 1 324 ? 113.877 88.270 125.655 1.00 63.83 324 ALA B O 1
ATOM 3306 N N . GLY B 1 325 ? 116.050 87.705 125.807 1.00 69.08 325 GLY B N 1
ATOM 3307 C CA . GLY B 1 325 ? 115.736 86.288 125.891 1.00 69.08 325 GLY B CA 1
ATOM 3308 C C . GLY B 1 325 ? 114.913 85.956 127.119 1.00 69.08 325 GLY B C 1
ATOM 3309 O O . GLY B 1 325 ? 113.928 85.210 127.036 1.00 69.08 325 GLY B O 1
ATOM 3310 N N . LYS B 1 326 ? 115.292 86.520 128.275 1.00 66.85 326 LYS B N 1
ATOM 3311 C CA . LYS B 1 326 ? 114.516 86.312 129.498 1.00 66.85 326 LYS B CA 1
ATOM 3312 C C . LYS B 1 326 ? 113.075 86.791 129.352 1.00 66.85 326 LYS B C 1
ATOM 3313 O O . LYS B 1 326 ? 112.153 86.157 129.887 1.00 66.85 326 LYS B O 1
ATOM 3319 N N . VAL B 1 327 ? 112.869 87.898 128.632 1.00 61.35 327 VAL B N 1
ATOM 3320 C CA . VAL B 1 327 ? 111.526 88.453 128.458 1.00 61.35 327 VAL B CA 1
ATOM 3321 C C . VAL B 1 327 ? 110.636 87.471 127.705 1.00 61.35 327 VAL B C 1
ATOM 3322 O O . VAL B 1 327 ? 109.505 87.190 128.120 1.00 61.35 327 VAL B O 1
ATOM 3326 N N . PHE B 1 328 ? 111.144 86.907 126.609 1.00 64.14 328 PHE B N 1
ATOM 3327 C CA . PHE B 1 328 ? 110.342 85.966 125.837 1.00 64.14 328 PHE B CA 1
ATOM 3328 C C . PHE B 1 328 ? 110.151 84.644 126.560 1.00 64.14 328 PHE B C 1
ATOM 3329 O O . PHE B 1 328 ? 109.132 83.980 126.349 1.00 64.14 328 PHE B O 1
ATOM 3337 N N . ILE B 1 329 ? 111.108 84.241 127.401 1.00 65.01 329 ILE B N 1
ATOM 3338 C CA . ILE B 1 329 ? 110.891 83.059 128.231 1.00 65.01 329 ILE B CA 1
ATOM 3339 C C . ILE B 1 329 ? 109.774 83.313 129.235 1.00 65.01 329 ILE B C 1
ATOM 3340 O O . ILE B 1 329 ? 108.887 82.472 129.427 1.00 65.01 329 ILE B O 1
ATOM 3345 N N . HIS B 1 330 ? 109.778 84.487 129.868 1.00 65.99 330 HIS B N 1
ATOM 3346 C CA . HIS B 1 330 ? 108.729 84.795 130.834 1.00 65.99 330 HIS B CA 1
ATOM 3347 C C . HIS B 1 330 ? 107.371 85.037 130.189 1.00 65.99 330 HIS B C 1
ATOM 3348 O O . HIS B 1 330 ? 106.346 84.855 130.853 1.00 65.99 330 HIS B O 1
ATOM 3355 N N . LEU B 1 331 ? 107.328 85.441 128.920 1.00 64.45 331 LEU B N 1
ATOM 3356 C CA . LEU B 1 331 ? 106.075 85.772 128.239 1.00 64.45 331 LEU B CA 1
ATOM 3357 C C . LEU B 1 331 ? 105.948 84.912 126.992 1.00 64.45 331 LEU B C 1
ATOM 3358 O O . LEU B 1 331 ? 106.210 85.363 125.871 1.00 64.45 331 LEU B O 1
ATOM 3363 N N . PRO B 1 332 ? 105.554 83.648 127.152 1.00 73.04 332 PRO B N 1
ATOM 3364 C CA . PRO B 1 332 ? 105.526 82.742 125.992 1.00 73.04 332 PRO B CA 1
ATOM 3365 C C . PRO B 1 332 ? 104.595 83.188 124.882 1.00 73.04 332 PRO B C 1
ATOM 3366 O O . PRO B 1 332 ? 104.825 82.839 123.716 1.00 73.04 332 PRO B O 1
ATOM 3370 N N . LEU B 1 333 ? 103.580 84.000 125.193 1.00 75.93 333 LEU B N 1
ATOM 3371 C CA . LEU B 1 333 ? 102.602 84.402 124.188 1.00 75.93 333 LEU B CA 1
ATOM 3372 C C . LEU B 1 333 ? 103.091 85.559 123.322 1.00 75.93 333 LEU B C 1
ATOM 3373 O O . LEU B 1 333 ? 102.526 85.799 122.251 1.00 75.93 333 LEU B O 1
ATOM 3378 N N . LEU B 1 334 ? 104.164 86.243 123.736 1.00 66.37 334 LEU B N 1
ATOM 3379 C CA . LEU B 1 334 ? 104.578 87.492 123.109 1.00 66.37 334 LEU B CA 1
ATOM 3380 C C . LEU B 1 334 ? 104.963 87.312 121.645 1.00 66.37 334 LEU B C 1
ATOM 3381 O O . LEU B 1 334 ? 104.712 88.218 120.841 1.00 66.37 334 LEU B O 1
ATOM 3386 N N . VAL B 1 335 ? 105.558 86.167 121.286 1.00 71.94 335 VAL B N 1
ATOM 3387 C CA . VAL B 1 335 ? 106.117 85.969 119.950 1.00 71.94 335 VAL B CA 1
ATOM 3388 C C . VAL B 1 335 ? 105.011 85.816 118.911 1.00 71.94 335 VAL B C 1
ATOM 3389 O O . VAL B 1 335 ? 105.236 86.041 117.716 1.00 71.94 335 VAL B O 1
ATOM 3393 N N . PHE B 1 336 ? 103.823 85.563 119.430 1.00 75.18 336 PHE B N 1
ATOM 3394 C CA . PHE B 1 336 ? 102.759 85.137 118.514 1.00 75.18 336 PHE B CA 1
ATOM 3395 C C . PHE B 1 336 ? 101.891 86.316 118.186 1.00 75.18 336 PHE B C 1
ATOM 3396 O O . PHE B 1 336 ? 101.108 86.156 117.288 1.00 75.18 336 PHE B O 1
ATOM 3404 N N . GLN B 1 337 ? 102.113 87.396 118.907 1.00 64.94 337 GLN B N 1
ATOM 3405 C CA . GLN B 1 337 ? 101.346 88.654 118.918 1.00 64.94 337 GLN B CA 1
ATOM 3406 C C . GLN B 1 337 ? 101.194 89.291 117.566 1.00 64.94 337 GLN B C 1
ATOM 3407 O O . GLN B 1 337 ? 100.128 89.717 117.305 1.00 64.94 337 GLN B O 1
ATOM 3413 N N . PRO B 1 338 ? 102.202 89.285 116.676 1.00 63.24 338 PRO B N 1
ATOM 3414 C CA . PRO B 1 338 ? 102.071 89.767 115.310 1.00 63.24 338 PRO B CA 1
ATOM 3415 C C . PRO B 1 338 ? 100.962 89.187 114.445 1.00 63.24 338 PRO B C 1
ATOM 3416 O O . PRO B 1 338 ? 100.612 89.838 113.501 1.00 63.24 338 PRO B O 1
ATOM 3420 N N . PHE B 1 339 ? 100.496 87.984 114.761 1.00 70.98 339 PHE B N 1
ATOM 3421 C CA . PHE B 1 339 ? 99.418 87.407 113.942 1.00 70.98 339 PHE B CA 1
ATOM 3422 C C . PHE B 1 339 ? 98.140 88.075 114.384 1.00 70.98 339 PHE B C 1
ATOM 3423 O O . PHE B 1 339 ? 97.266 88.017 113.578 1.00 70.98 339 PHE B O 1
ATOM 3431 N N . TRP B 1 340 ? 98.023 88.545 115.630 1.00 70.05 340 TRP B N 1
ATOM 3432 C CA . TRP B 1 340 ? 96.715 89.188 115.790 1.00 70.05 340 TRP B CA 1
ATOM 3433 C C . TRP B 1 340 ? 96.773 90.543 115.066 1.00 70.05 340 TRP B C 1
ATOM 3434 O O . TRP B 1 340 ? 95.711 90.889 114.508 1.00 70.05 340 TRP B O 1
ATOM 3445 N N . THR B 1 341 ? 97.946 91.223 114.995 1.00 63.73 341 THR B N 1
ATOM 3446 C CA . THR B 1 341 ? 98.013 92.485 114.267 1.00 63.73 341 THR B CA 1
ATOM 3447 C C . THR B 1 341 ? 97.716 92.274 112.792 1.00 63.73 341 THR B C 1
ATOM 3448 O O . THR B 1 341 ? 96.904 93.006 112.209 1.00 63.73 341 THR B O 1
ATOM 3452 N N . PHE B 1 342 ? 98.322 91.235 112.202 1.00 71.50 342 PHE B N 1
ATOM 3453 C CA . PHE B 1 342 ? 98.087 90.919 110.799 1.00 71.50 342 PHE B CA 1
ATOM 3454 C C . PHE B 1 342 ? 96.611 90.664 110.550 1.00 71.50 342 PHE B C 1
ATOM 3455 O O . PHE B 1 342 ? 96.018 91.271 109.650 1.00 71.50 342 PHE B O 1
ATOM 3463 N N . PHE B 1 343 ? 95.998 89.837 111.408 1.00 70.42 343 PHE B N 1
ATOM 3464 C CA . PHE B 1 343 ? 94.583 89.495 111.289 1.00 70.42 343 PHE B CA 1
ATOM 3465 C C . PHE B 1 343 ? 93.730 90.752 111.251 1.00 70.42 343 PHE B C 1
ATOM 3466 O O . PHE B 1 343 ? 92.990 90.990 110.284 1.00 70.42 343 PHE B O 1
ATOM 3474 N N . ALA B 1 344 ? 93.947 91.645 112.223 1.00 65.25 344 ALA B N 1
ATOM 3475 C CA . ALA B 1 344 ? 93.193 92.889 112.277 1.00 65.25 344 ALA B CA 1
ATOM 3476 C C . ALA B 1 344 ? 93.413 93.737 111.031 1.00 65.25 344 ALA B C 1
ATOM 3477 O O . ALA B 1 344 ? 92.466 94.352 110.530 1.00 65.25 344 ALA B O 1
ATOM 3479 N N . LEU B 1 345 ? 94.642 93.784 110.514 1.00 65.60 345 LEU B N 1
ATOM 3480 C CA . LEU B 1 345 ? 94.857 94.553 109.303 1.00 65.60 345 LEU B CA 1
ATOM 3481 C C . LEU B 1 345 ? 94.081 93.958 108.139 1.00 65.60 345 LEU B C 1
ATOM 3482 O O . LEU B 1 345 ? 93.492 94.698 107.341 1.00 65.60 345 LEU B O 1
ATOM 3487 N N . VAL B 1 346 ? 94.013 92.621 108.052 1.00 67.52 346 VAL B N 1
ATOM 3488 C CA . VAL B 1 346 ? 93.307 92.024 106.918 1.00 67.52 346 VAL B CA 1
ATOM 3489 C C . VAL B 1 346 ? 91.831 92.382 106.966 1.00 67.52 346 VAL B C 1
ATOM 3490 O O . VAL B 1 346 ? 91.258 92.828 105.967 1.00 67.52 346 VAL B O 1
ATOM 3494 N N . LEU B 1 347 ? 91.218 92.255 108.149 1.00 63.53 347 LEU B N 1
ATOM 3495 C CA . LEU B 1 347 ? 89.797 92.551 108.311 1.00 63.53 347 LEU B CA 1
ATOM 3496 C C . LEU B 1 347 ? 89.473 93.979 107.906 1.00 63.53 347 LEU B C 1
ATOM 3497 O O . LEU B 1 347 ? 88.456 94.218 107.246 1.00 63.53 347 LEU B O 1
ATOM 3502 N N . PHE B 1 348 ? 90.312 94.939 108.294 1.00 61.16 348 PHE B N 1
ATOM 3503 C CA . PHE B 1 348 ? 90.098 96.304 107.843 1.00 61.16 348 PHE B CA 1
ATOM 3504 C C . PHE B 1 348 ? 90.257 96.413 106.332 1.00 61.16 348 PHE B C 1
ATOM 3505 O O . PHE B 1 348 ? 89.385 96.964 105.652 1.00 61.16 348 PHE B O 1
ATOM 3513 N N . TRP B 1 349 ? 91.346 95.853 105.789 1.00 65.88 349 TRP B N 1
ATOM 3514 C CA . TRP B 1 349 ? 91.604 95.982 104.358 1.00 65.88 349 TRP B CA 1
ATOM 3515 C C . TRP B 1 349 ? 90.478 95.398 103.522 1.00 65.88 349 TRP B C 1
ATOM 3516 O O . TRP B 1 349 ? 90.081 95.986 102.511 1.00 65.88 349 TRP B O 1
ATOM 3527 N N . VAL B 1 350 ? 89.905 94.270 103.957 1.00 72.97 350 VAL B N 1
ATOM 3528 C CA . VAL B 1 350 ? 88.771 93.712 103.225 1.00 72.97 350 VAL B CA 1
ATOM 3529 C C . VAL B 1 350 ? 87.573 94.652 103.291 1.00 72.97 350 VAL B C 1
ATOM 3530 O O . VAL B 1 350 ? 86.911 94.892 102.274 1.00 72.97 350 VAL B O 1
ATOM 3534 N N . TYR B 1 351 ? 87.268 95.192 104.473 1.00 74.38 351 TYR B N 1
ATOM 3535 C CA . TYR B 1 351 ? 86.217 96.196 104.564 1.00 74.38 351 TYR B CA 1
ATOM 3536 C C . TYR B 1 351 ? 86.504 97.367 103.633 1.00 74.38 351 TYR B C 1
ATOM 3537 O O . TYR B 1 351 ? 85.612 97.814 102.905 1.00 74.38 351 TYR B O 1
ATOM 3546 N N . TRP B 1 352 ? 87.738 97.872 103.638 1.00 74.37 352 TRP B N 1
ATOM 3547 C CA . TRP B 1 352 ? 88.038 99.067 102.857 1.00 74.37 352 TRP B CA 1
ATOM 3548 C C . TRP B 1 352 ? 87.784 98.834 101.375 1.00 74.37 352 TRP B C 1
ATOM 3549 O O . TRP B 1 352 ? 87.063 99.603 100.727 1.00 74.37 352 TRP B O 1
ATOM 3560 N N . ILE B 1 353 ? 88.326 97.735 100.837 1.00 79.80 353 ILE B N 1
ATOM 3561 C CA . ILE B 1 353 ? 88.276 97.448 99.402 1.00 79.80 353 ILE B CA 1
ATOM 3562 C C . ILE B 1 353 ? 86.849 97.134 98.962 1.00 79.80 353 ILE B C 1
ATOM 3563 O O . ILE B 1 353 ? 86.437 97.485 97.848 1.00 79.80 353 ILE B O 1
ATOM 3568 N N . MET B 1 354 ? 86.069 96.489 99.833 1.00 85.12 354 MET B N 1
ATOM 3569 C CA . MET B 1 354 ? 84.673 96.193 99.533 1.00 85.12 354 MET B CA 1
ATOM 3570 C C . MET B 1 354 ? 83.825 97.458 99.475 1.00 85.12 354 MET B C 1
ATOM 3571 O O . MET B 1 354 ? 83.031 97.627 98.543 1.00 85.12 354 MET B O 1
ATOM 3576 N N . THR B 1 355 ? 84.003 98.370 100.434 1.00 84.24 355 THR B N 1
ATOM 3577 C CA . THR B 1 355 ? 83.287 99.644 100.381 1.00 84.24 355 THR B CA 1
ATOM 3578 C C . THR B 1 355 ? 83.744 100.571 99.265 1.00 84.24 355 THR B C 1
ATOM 3579 O O . THR B 1 355 ? 82.960 101.434 98.857 1.00 84.24 355 THR B O 1
ATOM 3583 N N . LEU B 1 356 ? 84.974 100.430 98.767 1.00 87.09 356 LEU B N 1
ATOM 3584 C CA . LEU B 1 356 ? 85.406 101.281 97.662 1.00 87.09 356 LEU B CA 1
ATOM 3585 C C . LEU B 1 356 ? 84.617 100.993 96.392 1.00 87.09 356 LEU B C 1
ATOM 3586 O O . LEU B 1 356 ? 84.597 101.813 95.469 1.00 87.09 356 LEU B O 1
ATOM 3591 N N . LEU B 1 357 ? 83.941 99.852 96.341 1.00 93.11 357 LEU B N 1
ATOM 3592 C CA . LEU B 1 357 ? 83.267 99.407 95.131 1.00 93.11 357 LEU B CA 1
ATOM 3593 C C . LEU B 1 357 ? 81.895 100.044 94.947 1.00 93.11 357 LEU B C 1
ATOM 3594 O O . LEU B 1 357 ? 81.275 99.848 93.898 1.00 93.11 357 LEU B O 1
ATOM 3599 N N . PHE B 1 358 ? 81.408 100.790 95.936 1.00 90.56 358 PHE B N 1
ATOM 3600 C CA . PHE B 1 358 ? 80.055 101.336 95.930 1.00 90.56 358 PHE B CA 1
ATOM 3601 C C . PHE B 1 358 ? 80.148 102.803 95.520 1.00 90.56 358 PHE B C 1
ATOM 3602 O O . PHE B 1 358 ? 81.024 103.533 95.992 1.00 90.56 358 PHE B O 1
ATOM 3610 N N . LEU B 1 359 ? 79.249 103.227 94.638 1.00 89.74 359 LEU B N 1
ATOM 3611 C CA . LEU B 1 359 ? 79.261 104.594 94.129 1.00 89.74 359 LEU B CA 1
ATOM 3612 C C . LEU B 1 359 ? 77.950 105.308 94.442 1.00 89.74 359 LEU B C 1
ATOM 3613 O O . LEU B 1 359 ? 77.945 106.485 94.802 1.00 89.74 359 LEU B O 1
ATOM 3618 N N . MET B 1 384 ? 84.439 113.206 99.111 1.00 105.81 384 MET B N 1
ATOM 3619 C CA . MET B 1 384 ? 83.972 111.909 99.592 1.00 105.81 384 MET B CA 1
ATOM 3620 C C . MET B 1 384 ? 85.079 110.869 99.475 1.00 105.81 384 MET B C 1
ATOM 3621 O O . MET B 1 384 ? 85.380 110.157 100.431 1.00 105.81 384 MET B O 1
ATOM 3626 N N . TRP B 1 385 ? 85.679 110.784 98.285 1.00 104.08 385 TRP B N 1
ATOM 3627 C CA . TRP B 1 385 ? 86.684 109.759 98.024 1.00 104.08 385 TRP B CA 1
ATOM 3628 C C . TRP B 1 385 ? 87.881 109.894 98.948 1.00 104.08 385 TRP B C 1
ATOM 3629 O O . TRP B 1 385 ? 88.543 108.890 99.246 1.00 104.08 385 TRP B O 1
ATOM 3640 N N . TRP B 1 386 ? 88.153 111.106 99.438 1.00 104.09 386 TRP B N 1
ATOM 3641 C CA . TRP B 1 386 ? 89.303 111.343 100.306 1.00 104.09 386 TRP B CA 1
ATOM 3642 C C . TRP B 1 386 ? 89.216 110.586 101.625 1.00 104.09 386 TRP B C 1
ATOM 3643 O O . TRP B 1 386 ? 90.251 110.360 102.260 1.00 104.09 386 TRP B O 1
ATOM 3654 N N . TYR B 1 387 ? 88.010 110.215 102.066 1.00 93.87 387 TYR B N 1
ATOM 3655 C CA . TYR B 1 387 ? 87.875 109.418 103.274 1.00 93.87 387 TYR B CA 1
ATOM 3656 C C . TYR B 1 387 ? 88.521 108.054 103.115 1.00 93.87 387 TYR B C 1
ATOM 3657 O O . TYR B 1 387 ? 89.121 107.546 104.067 1.00 93.87 387 TYR B O 1
ATOM 3666 N N . HIS B 1 388 ? 88.439 107.468 101.911 1.00 84.74 388 HIS B N 1
ATOM 3667 C CA . HIS B 1 388 ? 89.010 106.146 101.670 1.00 84.74 388 HIS B CA 1
ATOM 3668 C C . HIS B 1 388 ? 90.523 106.198 101.514 1.00 84.74 388 HIS B C 1
ATOM 3669 O O . HIS B 1 388 ? 91.227 105.289 101.971 1.00 84.74 388 HIS B O 1
ATOM 3676 N N . VAL B 1 389 ? 91.041 107.270 100.909 1.00 74.92 389 VAL B N 1
ATOM 3677 C CA . VAL B 1 389 ? 92.488 107.420 100.755 1.00 74.92 389 VAL B CA 1
ATOM 3678 C C . VAL B 1 389 ? 93.139 107.678 102.104 1.00 74.92 389 VAL B C 1
ATOM 3679 O O . VAL B 1 389 ? 94.110 107.008 102.480 1.00 74.92 389 VAL B O 1
ATOM 3683 N N . VAL B 1 390 ? 92.612 108.640 102.860 1.00 65.30 390 VAL B N 1
ATOM 3684 C CA . VAL B 1 390 ? 93.153 108.918 104.181 1.00 65.30 390 VAL B CA 1
ATOM 3685 C C . VAL B 1 390 ? 92.835 107.776 105.136 1.00 65.30 390 VAL B C 1
ATOM 3686 O O . VAL B 1 390 ? 93.711 107.344 105.897 1.00 65.30 390 VAL B O 1
ATOM 3690 N N . GLY B 1 391 ? 91.624 107.225 105.063 1.00 65.52 391 GLY B N 1
ATOM 3691 C CA . GLY B 1 391 ? 91.268 106.130 105.951 1.00 65.52 391 GLY B CA 1
ATOM 3692 C C . GLY B 1 391 ? 92.229 104.966 105.853 1.00 65.52 391 GLY B C 1
ATOM 3693 O O . GLY B 1 391 ? 92.729 104.470 106.866 1.00 65.52 391 GLY B O 1
ATOM 3694 N N . LEU B 1 392 ? 92.488 104.497 104.632 1.00 59.92 392 LEU B N 1
ATOM 3695 C CA . LEU B 1 392 ? 93.349 103.334 104.463 1.00 59.92 392 LEU B CA 1
ATOM 3696 C C . LEU B 1 392 ? 94.673 103.535 105.180 1.00 59.92 392 LEU B C 1
ATOM 3697 O O . LEU B 1 392 ? 95.132 102.654 105.911 1.00 59.92 392 LEU B O 1
ATOM 3702 N N . ILE B 1 393 ? 95.286 104.706 105.007 1.00 52.09 393 ILE B N 1
ATOM 3703 C CA . ILE B 1 393 ? 96.628 104.923 105.537 1.00 52.09 393 ILE B CA 1
ATOM 3704 C C . ILE B 1 393 ? 96.588 105.161 107.039 1.00 52.09 393 ILE B C 1
ATOM 3705 O O . ILE B 1 393 ? 97.283 104.479 107.803 1.00 52.09 393 ILE B O 1
ATOM 3710 N N . TRP B 1 394 ? 95.726 106.078 107.494 1.00 48.65 394 TRP B N 1
ATOM 3711 C CA . TRP B 1 394 ? 95.678 106.421 108.913 1.00 48.65 394 TRP B CA 1
ATOM 3712 C C . TRP B 1 394 ? 95.277 105.233 109.779 1.00 48.65 394 TRP B C 1
ATOM 3713 O O . TRP B 1 394 ? 95.897 104.975 110.814 1.00 48.65 394 TRP B O 1
ATOM 3724 N N . ILE B 1 395 ? 94.241 104.496 109.383 1.00 44.34 395 ILE B N 1
ATOM 3725 C CA . ILE B 1 395 ? 93.789 103.391 110.213 1.00 44.34 395 ILE B CA 1
ATOM 3726 C C . ILE B 1 395 ? 94.843 102.291 110.254 1.00 44.34 395 ILE B C 1
ATOM 3727 O O . ILE B 1 395 ? 95.110 101.712 111.314 1.00 44.34 395 ILE B O 1
ATOM 3732 N N . SER B 1 396 ? 95.484 102.002 109.117 1.00 45.07 396 SER B N 1
ATOM 3733 C CA . SER B 1 396 ? 96.537 100.990 109.130 1.00 45.07 396 SER B CA 1
ATOM 3734 C C . SER B 1 396 ? 97.690 101.384 110.038 1.00 45.07 396 SER B C 1
ATOM 3735 O O . SER B 1 396 ? 98.217 100.537 110.763 1.00 45.07 396 SER B O 1
ATOM 3738 N N . GLU B 1 397 ? 98.107 102.647 110.008 1.00 46.73 397 GLU B N 1
ATOM 3739 C CA . GLU B 1 397 ? 99.150 103.065 110.929 1.00 46.73 397 GLU B CA 1
ATOM 3740 C C . GLU B 1 397 ? 98.683 103.028 112.371 1.00 46.73 397 GLU B C 1
ATOM 3741 O O . GLU B 1 397 ? 99.489 102.763 113.267 1.00 46.73 397 GLU B O 1
ATOM 3747 N N . PHE B 1 398 ? 97.404 103.300 112.605 1.00 39.67 398 PHE B N 1
ATOM 3748 C CA . PHE B 1 398 ? 96.857 103.232 113.950 1.00 39.67 398 PHE B CA 1
ATOM 3749 C C . PHE B 1 398 ? 96.990 101.825 114.505 1.00 39.67 398 PHE B C 1
ATOM 3750 O O . PHE B 1 398 ? 97.473 101.647 115.630 1.00 39.67 398 PHE B O 1
ATOM 3758 N N . ILE B 1 399 ? 96.609 100.826 113.702 1.00 37.41 399 ILE B N 1
ATOM 3759 C CA . ILE B 1 399 ? 96.649 99.429 114.128 1.00 37.41 399 ILE B CA 1
ATOM 3760 C C . ILE B 1 399 ? 98.077 99.000 114.421 1.00 37.41 399 ILE B C 1
ATOM 3761 O O . ILE B 1 399 ? 98.357 98.363 115.443 1.00 37.41 399 ILE B O 1
ATOM 3766 N N . LEU B 1 400 ? 99.006 99.379 113.541 1.00 34.65 400 LEU B N 1
ATOM 3767 C CA . LEU B 1 400 ? 100.417 99.074 113.762 1.00 34.65 400 LEU B CA 1
ATOM 3768 C C . LEU B 1 400 ? 100.955 99.792 114.988 1.00 34.65 400 LEU B C 1
ATOM 3769 O O . LEU B 1 400 ? 101.713 99.203 115.767 1.00 34.65 400 LEU B O 1
ATOM 3774 N N . ALA B 1 401 ? 100.579 101.055 115.186 1.00 33.78 401 ALA B N 1
ATOM 3775 C CA . ALA B 1 401 ? 101.033 101.762 116.375 1.00 33.78 401 ALA B CA 1
ATOM 3776 C C . ALA B 1 401 ? 100.488 101.123 117.637 1.00 33.78 401 ALA B C 1
ATOM 3777 O O . ALA B 1 401 ? 101.158 101.146 118.675 1.00 33.78 401 ALA B O 1
ATOM 3779 N N . CYS B 1 402 ? 99.294 100.532 117.562 1.00 34.37 402 CYS B N 1
ATOM 3780 C CA . CYS B 1 402 ? 98.755 99.824 118.716 1.00 34.37 402 CYS B CA 1
ATOM 3781 C C . CYS B 1 402 ? 99.634 98.644 119.104 1.00 34.37 402 CYS B C 1
ATOM 3782 O O . CYS B 1 402 ? 99.826 98.386 120.297 1.00 34.37 402 CYS B O 1
ATOM 3785 N N . GLN B 1 403 ? 100.222 97.952 118.117 1.00 37.85 403 GLN B N 1
ATOM 3786 C CA . GLN B 1 403 ? 101.153 96.872 118.434 1.00 37.85 403 GLN B CA 1
ATOM 3787 C C . GLN B 1 403 ? 102.343 97.390 119.229 1.00 37.85 403 GLN B C 1
ATOM 3788 O O . GLN B 1 403 ? 102.760 96.761 120.209 1.00 37.85 403 GLN B O 1
ATOM 3794 N N . GLN B 1 404 ? 102.875 98.562 118.850 1.00 37.86 404 GLN B N 1
ATOM 3795 C CA . GLN B 1 404 ? 104.022 99.135 119.544 1.00 37.86 404 GLN B CA 1
ATOM 3796 C C . GLN B 1 404 ? 103.702 99.461 120.995 1.00 37.86 404 GLN B C 1
ATOM 3797 O O . GLN B 1 404 ? 104.539 99.228 121.871 1.00 37.86 404 GLN B O 1
ATOM 3803 N N . MET B 1 405 ? 102.520 100.010 121.270 1.00 32.96 405 MET B N 1
ATOM 3804 C CA . MET B 1 405 ? 102.158 100.266 122.653 1.00 32.96 405 MET B CA 1
ATOM 3805 C C . MET B 1 405 ? 101.977 98.961 123.416 1.00 32.96 405 MET B C 1
ATOM 3806 O O . MET B 1 405 ? 102.447 98.843 124.555 1.00 32.96 405 MET B O 1
ATOM 3811 N N . THR B 1 406 ? 101.371 97.959 122.764 1.00 36.61 406 THR B N 1
ATOM 3812 C CA . THR B 1 406 ? 101.051 96.686 123.412 1.00 36.61 406 THR B CA 1
ATOM 3813 C C . THR B 1 406 ? 102.306 95.942 123.850 1.00 36.61 406 THR B C 1
ATOM 3814 O O . THR B 1 406 ? 102.375 95.438 124.977 1.00 36.61 406 THR B O 1
ATOM 3818 N N . VAL B 1 407 ? 103.311 95.886 122.973 1.00 31.61 407 VAL B N 1
ATOM 3819 C CA . VAL B 1 407 ? 104.569 95.221 123.302 1.00 31.61 407 VAL B CA 1
ATOM 3820 C C . VAL B 1 407 ? 105.267 95.953 124.442 1.00 31.61 407 VAL B C 1
ATOM 3821 O O . VAL B 1 407 ? 105.628 95.349 125.458 1.00 31.61 407 VAL B O 1
ATOM 3825 N N . ALA B 1 408 ? 105.364 97.280 124.337 1.00 31.55 408 ALA B N 1
ATOM 3826 C CA . ALA B 1 408 ? 105.998 98.058 125.394 1.00 31.55 408 ALA B CA 1
ATOM 3827 C C . ALA B 1 408 ? 105.322 97.864 126.742 1.00 31.55 408 ALA B C 1
ATOM 3828 O O . ALA B 1 408 ? 106.012 97.806 127.760 1.00 31.55 408 ALA B O 1
ATOM 3830 N N . GLY B 1 409 ? 103.992 97.782 126.779 1.00 34.91 409 GLY B N 1
ATOM 3831 C CA . GLY B 1 409 ? 103.329 97.547 128.045 1.00 34.91 409 GLY B CA 1
ATOM 3832 C C . GLY B 1 409 ? 103.769 96.245 128.684 1.00 34.91 409 GLY B C 1
ATOM 3833 O O . GLY B 1 409 ? 104.115 96.210 129.866 1.00 34.91 409 GLY B O 1
ATOM 3834 N N . ALA B 1 410 ? 103.749 95.152 127.917 1.00 36.56 410 ALA B N 1
ATOM 3835 C CA . ALA B 1 410 ? 104.089 93.856 128.491 1.00 36.56 410 ALA B CA 1
ATOM 3836 C C . ALA B 1 410 ? 105.530 93.829 128.979 1.00 36.56 410 ALA B C 1
ATOM 3837 O O . ALA B 1 410 ? 105.818 93.284 130.050 1.00 36.56 410 ALA B O 1
ATOM 3839 N N . VAL B 1 411 ? 106.439 94.434 128.205 1.00 37.90 411 VAL B N 1
ATOM 3840 C CA . VAL B 1 411 ? 107.869 94.413 128.515 1.00 37.90 411 VAL B CA 1
ATOM 3841 C C . VAL B 1 411 ? 108.171 95.276 129.732 1.00 37.90 411 VAL B C 1
ATOM 3842 O O . VAL B 1 411 ? 108.933 94.873 130.622 1.00 37.90 411 VAL B O 1
ATOM 3846 N N . VAL B 1 412 ? 107.544 96.456 129.800 1.00 38.16 412 VAL B N 1
ATOM 3847 C CA . VAL B 1 412 ? 107.691 97.355 130.944 1.00 38.16 412 VAL B CA 1
ATOM 3848 C C . VAL B 1 412 ? 107.198 96.684 132.219 1.00 38.16 412 VAL B C 1
ATOM 3849 O O . VAL B 1 412 ? 107.874 96.720 133.256 1.00 38.16 412 VAL B O 1
ATOM 3853 N N . THR B 1 413 ? 106.056 95.993 132.135 1.00 41.80 413 THR B N 1
ATOM 3854 C CA . THR B 1 413 ? 105.550 95.239 133.277 1.00 41.80 413 THR B CA 1
ATOM 3855 C C . THR B 1 413 ? 106.574 94.224 133.767 1.00 41.80 413 THR B C 1
ATOM 3856 O O . THR B 1 413 ? 106.852 94.151 134.969 1.00 41.80 413 THR B O 1
ATOM 3860 N N . TYR B 1 414 ? 107.184 93.469 132.855 1.00 45.96 414 TYR B N 1
ATOM 3861 C CA . TYR B 1 414 ? 108.248 92.571 133.281 1.00 45.96 414 TYR B CA 1
ATOM 3862 C C . TYR B 1 414 ? 109.389 93.346 133.918 1.00 45.96 414 TYR B C 1
ATOM 3863 O O . TYR B 1 414 ? 109.840 93.007 135.019 1.00 45.96 414 TYR B O 1
ATOM 3872 N N . TYR B 1 415 ? 109.865 94.396 133.248 1.00 42.83 415 TYR B N 1
ATOM 3873 C CA . TYR B 1 415 ? 111.063 95.080 133.713 1.00 42.83 415 TYR B CA 1
ATOM 3874 C C . TYR B 1 415 ? 110.935 95.519 135.163 1.00 42.83 415 TYR B C 1
ATOM 3875 O O . TYR B 1 415 ? 111.862 95.326 135.957 1.00 42.83 415 TYR B O 1
ATOM 3884 N N . PHE B 1 416 ? 109.797 96.095 135.529 1.00 56.12 416 PHE B N 1
ATOM 3885 C CA . PHE B 1 416 ? 109.647 96.726 136.829 1.00 56.12 416 PHE B CA 1
ATOM 3886 C C . PHE B 1 416 ? 109.081 95.778 137.878 1.00 56.12 416 PHE B C 1
ATOM 3887 O O . PHE B 1 416 ? 108.648 96.229 138.944 1.00 56.12 416 PHE B O 1
ATOM 3895 N N . THR B 1 417 ? 109.076 94.480 137.598 1.00 65.92 417 THR B N 1
ATOM 3896 C CA . THR B 1 417 ? 108.679 93.457 138.554 1.00 65.92 417 THR B CA 1
ATOM 3897 C C . THR B 1 417 ? 109.951 92.832 139.104 1.00 65.92 417 THR B C 1
ATOM 3898 O O . THR B 1 417 ? 110.801 92.370 138.336 1.00 65.92 417 THR B O 1
ATOM 3902 N N . ARG B 1 418 ? 110.086 92.825 140.429 1.00 83.41 418 ARG B N 1
ATOM 3903 C CA . ARG B 1 418 ? 111.323 92.435 141.090 1.00 83.41 418 ARG B CA 1
ATOM 3904 C C . ARG B 1 418 ? 111.410 90.935 141.353 1.00 83.41 418 ARG B C 1
ATOM 3905 O O . ARG B 1 418 ? 112.441 90.441 141.815 1.00 83.41 418 ARG B O 1
ATOM 3913 N N . ASP B 1 419 ? 110.352 90.193 141.049 1.00 96.09 419 ASP B N 1
ATOM 3914 C CA . ASP B 1 419 ? 110.322 88.765 141.340 1.00 96.09 419 ASP B CA 1
ATOM 3915 C C . ASP B 1 419 ? 109.546 88.054 140.236 1.00 96.09 419 ASP B C 1
ATOM 3916 O O . ASP B 1 419 ? 109.294 88.619 139.166 1.00 96.09 419 ASP B O 1
ATOM 3921 N N . LYS B 1 420 ? 109.167 86.804 140.496 1.00 106.39 420 LYS B N 1
ATOM 3922 C CA . LYS B 1 420 ? 108.546 85.941 139.503 1.00 106.39 420 LYS B CA 1
ATOM 3923 C C . LYS B 1 420 ? 107.027 85.967 139.557 1.00 106.39 420 LYS B C 1
ATOM 3924 O O . LYS B 1 420 ? 106.384 85.158 138.880 1.00 106.39 420 LYS B O 1
ATOM 3930 N N . ARG B 1 421 ? 106.439 86.862 140.348 1.00 111.78 421 ARG B N 1
ATOM 3931 C CA . ARG B 1 421 ? 104.987 86.920 140.464 1.00 111.78 421 ARG B CA 1
ATOM 3932 C C . ARG B 1 421 ? 104.408 87.871 139.427 1.00 111.78 421 ARG B C 1
ATOM 3933 O O . ARG B 1 421 ? 104.705 89.070 139.432 1.00 111.78 421 ARG B O 1
ATOM 3941 N N . ASN B 1 422 ? 103.578 87.338 138.535 1.00 106.98 422 ASN B N 1
ATOM 3942 C CA . ASN B 1 422 ? 102.963 88.113 137.472 1.00 106.98 422 ASN B CA 1
ATOM 3943 C C . ASN B 1 422 ? 101.684 87.401 137.056 1.00 106.98 422 ASN B C 1
ATOM 3944 O O . ASN B 1 422 ? 101.333 86.347 137.591 1.00 106.98 422 ASN B O 1
ATOM 3949 N N . LEU B 1 423 ? 100.988 87.977 136.109 1.00 105.95 423 LEU B N 1
ATOM 3950 C CA . LEU B 1 423 ? 99.802 87.341 135.566 1.00 105.95 423 LEU B CA 1
ATOM 3951 C C . LEU B 1 423 ? 100.201 86.167 134.682 1.00 105.95 423 LEU B C 1
ATOM 3952 O O . LEU B 1 423 ? 101.133 86.274 133.880 1.00 105.95 423 LEU B O 1
ATOM 3957 N N . PRO B 1 424 ? 99.541 85.012 134.827 1.00 104.95 424 PRO B N 1
ATOM 3958 C CA . PRO B 1 424 ? 99.966 83.831 134.056 1.00 104.95 424 PRO B CA 1
ATOM 3959 C C . PRO B 1 424 ? 100.086 84.103 132.569 1.00 104.95 424 PRO B C 1
ATOM 3960 O O . PRO B 1 424 ? 100.996 83.566 131.927 1.00 104.95 424 PRO B O 1
ATOM 3964 N N . PHE B 1 425 ? 99.203 84.929 132.012 1.00 91.71 425 PHE B N 1
ATOM 3965 C CA . PHE B 1 425 ? 99.195 85.226 130.585 1.00 91.71 425 PHE B CA 1
ATOM 3966 C C . PHE B 1 425 ? 99.203 86.738 130.441 1.00 91.71 425 PHE B C 1
ATOM 3967 O O . PHE B 1 425 ? 98.390 87.294 129.697 1.00 91.71 425 PHE B O 1
ATOM 3975 N N . THR B 1 426 ? 100.112 87.397 131.157 1.00 86.98 426 THR B N 1
ATOM 3976 C CA . THR B 1 426 ? 100.263 88.847 131.087 1.00 86.98 426 THR B CA 1
ATOM 3977 C C . THR B 1 426 ? 100.049 89.482 129.707 1.00 86.98 426 THR B C 1
ATOM 3978 O O . THR B 1 426 ? 99.374 90.518 129.645 1.00 86.98 426 THR B O 1
ATOM 3982 N N . PRO B 1 427 ? 100.569 88.943 128.562 1.00 84.94 427 PRO B N 1
ATOM 3983 C CA . PRO B 1 427 ? 100.404 89.712 127.322 1.00 84.94 427 PRO B CA 1
ATOM 3984 C C . PRO B 1 427 ? 98.962 89.877 126.861 1.00 84.94 427 PRO B C 1
ATOM 3985 O O . PRO B 1 427 ? 98.691 90.736 126.017 1.00 84.94 427 PRO B O 1
ATOM 3989 N N . ILE B 1 428 ? 98.030 89.092 127.394 1.00 92.80 428 ILE B N 1
ATOM 3990 C CA . ILE B 1 428 ? 96.648 89.159 126.933 1.00 92.80 428 ILE B CA 1
ATOM 3991 C C . ILE B 1 428 ? 95.778 89.563 128.120 1.00 92.80 428 ILE B C 1
ATOM 3992 O O . ILE B 1 428 ? 94.639 90.017 127.951 1.00 92.80 428 ILE B O 1
ATOM 3997 N N . LEU B 1 429 ? 96.322 89.438 129.331 1.00 98.22 429 LEU B N 1
ATOM 3998 C CA . LEU B 1 429 ? 95.632 89.823 130.556 1.00 98.22 429 LEU B CA 1
ATOM 3999 C C . LEU B 1 429 ? 95.960 91.251 130.947 1.00 98.22 429 LEU B C 1
ATOM 4000 O O . LEU B 1 429 ? 95.189 91.895 131.661 1.00 98.22 429 LEU B O 1
ATOM 4005 N N . ALA B 1 430 ? 97.092 91.764 130.482 1.00 85.56 430 ALA B N 1
ATOM 4006 C CA . ALA B 1 430 ? 97.458 93.132 130.787 1.00 85.56 430 ALA B CA 1
ATOM 4007 C C . ALA B 1 430 ? 97.830 93.849 129.499 1.00 85.56 430 ALA B C 1
ATOM 4008 O O . ALA B 1 430 ? 97.678 93.309 128.400 1.00 85.56 430 ALA B O 1
ATOM 4010 N N . SER B 1 431 ? 98.221 95.115 129.644 1.00 73.27 431 SER B N 1
ATOM 4011 C CA . SER B 1 431 ? 98.685 96.037 128.608 1.00 73.27 431 SER B CA 1
ATOM 4012 C C . SER B 1 431 ? 97.618 96.421 127.591 1.00 73.27 431 SER B C 1
ATOM 4013 O O . SER B 1 431 ? 97.387 97.616 127.395 1.00 73.27 431 SER B O 1
ATOM 4016 N N . VAL B 1 432 ? 96.958 95.466 126.944 1.00 71.74 432 VAL B N 1
ATOM 4017 C CA . VAL B 1 432 ? 95.887 95.783 126.011 1.00 71.74 432 VAL B CA 1
ATOM 4018 C C . VAL B 1 432 ? 94.741 96.452 126.757 1.00 71.74 432 VAL B C 1
ATOM 4019 O O . VAL B 1 432 ? 94.038 97.293 126.190 1.00 71.74 432 VAL B O 1
ATOM 4023 N N . ASN B 1 433 ? 94.544 96.087 128.028 1.00 74.14 433 ASN B N 1
ATOM 4024 C CA . ASN B 1 433 ? 93.495 96.714 128.827 1.00 74.14 433 ASN B CA 1
ATOM 4025 C C . ASN B 1 433 ? 93.814 98.175 129.094 1.00 74.14 433 ASN B C 1
ATOM 4026 O O . ASN B 1 433 ? 92.909 99.015 129.135 1.00 74.14 433 ASN B O 1
ATOM 4031 N N . ARG B 1 434 ? 95.104 98.494 129.243 1.00 71.75 434 ARG B N 1
ATOM 4032 C CA . ARG B 1 434 ? 95.510 99.870 129.495 1.00 71.75 434 ARG B CA 1
ATOM 4033 C C . ARG B 1 434 ? 95.411 100.709 128.228 1.00 71.75 434 ARG B C 1
ATOM 4034 O O . ARG B 1 434 ? 94.997 101.872 128.272 1.00 71.75 434 ARG B O 1
ATOM 4042 N N . LEU B 1 435 ? 95.778 100.128 127.089 1.00 63.34 435 LEU B N 1
ATOM 4043 C CA . LEU B 1 435 ? 95.662 100.838 125.822 1.00 63.34 435 LEU B CA 1
ATOM 4044 C C . LEU B 1 435 ? 94.212 101.209 125.526 1.00 63.34 435 LEU B C 1
ATOM 4045 O O . LEU B 1 435 ? 93.916 102.362 125.194 1.00 63.34 435 LEU B O 1
ATOM 4050 N N . ILE B 1 436 ? 93.293 100.246 125.631 1.00 69.82 436 ILE B N 1
ATOM 4051 C CA . ILE B 1 436 ? 91.913 100.538 125.269 1.00 69.82 436 ILE B CA 1
ATOM 4052 C C . ILE B 1 436 ? 91.231 101.410 126.307 1.00 69.82 436 ILE B C 1
ATOM 4053 O O . ILE B 1 436 ? 90.382 102.233 125.953 1.00 69.82 436 ILE B O 1
ATOM 4058 N N . ARG B 1 437 ? 91.568 101.258 127.587 1.00 66.77 437 ARG B N 1
ATOM 4059 C CA . ARG B 1 437 ? 90.848 101.978 128.626 1.00 66.77 437 ARG B CA 1
ATOM 4060 C C . ARG B 1 437 ? 91.365 103.398 128.806 1.00 66.77 437 ARG B C 1
ATOM 4061 O O . ARG B 1 437 ? 90.574 104.322 129.020 1.00 66.77 437 ARG B O 1
ATOM 4069 N N . TYR B 1 438 ? 92.676 103.598 128.710 1.00 67.18 438 TYR B N 1
ATOM 4070 C CA . TYR B 1 438 ? 93.279 104.879 129.040 1.00 67.18 438 TYR B CA 1
ATOM 4071 C C . TYR B 1 438 ? 93.975 105.533 127.854 1.00 67.18 438 TYR B C 1
ATOM 4072 O O . TYR B 1 438 ? 93.583 106.625 127.440 1.00 67.18 438 TYR B O 1
ATOM 4081 N N . HIS B 1 439 ? 94.969 104.879 127.258 1.00 55.28 439 HIS B N 1
ATOM 4082 C CA . HIS B 1 439 ? 95.950 105.569 126.434 1.00 55.28 439 HIS B CA 1
ATOM 4083 C C . HIS B 1 439 ? 95.643 105.512 124.941 1.00 55.28 439 HIS B C 1
ATOM 4084 O O . HIS B 1 439 ? 96.513 105.839 124.131 1.00 55.28 439 HIS B O 1
ATOM 4091 N N . LEU B 1 440 ? 94.430 105.114 124.556 1.00 48.76 440 LEU B N 1
ATOM 4092 C CA . LEU B 1 440 ? 94.131 104.999 123.132 1.00 48.76 440 LEU B CA 1
ATOM 4093 C C . LEU B 1 440 ? 94.305 106.320 122.399 1.00 48.76 440 LEU B C 1
ATOM 4094 O O . LEU B 1 440 ? 94.682 106.319 121.217 1.00 48.76 440 LEU B O 1
ATOM 4099 N N . GLY B 1 441 ? 94.060 107.443 123.077 1.00 51.02 441 GLY B N 1
ATOM 4100 C CA . GLY B 1 441 ? 94.267 108.739 122.462 1.00 51.02 441 GLY B CA 1
ATOM 4101 C C . GLY B 1 441 ? 95.708 109.035 122.123 1.00 51.02 441 GLY B C 1
ATOM 4102 O O . GLY B 1 441 ? 95.979 109.704 121.121 1.00 51.02 441 GLY B O 1
ATOM 4103 N N . THR B 1 442 ? 96.646 108.533 122.928 1.00 44.42 442 THR B N 1
ATOM 4104 C CA . THR B 1 442 ? 98.061 108.777 122.668 1.00 44.42 442 THR B CA 1
ATOM 4105 C C . THR B 1 442 ? 98.498 108.130 121.362 1.00 44.42 442 THR B C 1
ATOM 4106 O O . THR B 1 442 ? 99.218 108.744 120.565 1.00 44.42 442 THR B O 1
ATOM 4110 N N . VAL B 1 443 ? 98.040 106.902 121.115 1.00 39.52 443 VAL B N 1
ATOM 4111 C CA . VAL B 1 443 ? 98.339 106.226 119.859 1.00 39.52 443 VAL B CA 1
ATOM 4112 C C . VAL B 1 443 ? 97.731 106.987 118.690 1.00 39.52 443 VAL B C 1
ATOM 4113 O O . VAL B 1 443 ? 98.381 107.184 117.652 1.00 39.52 443 VAL B O 1
ATOM 4117 N N . ALA B 1 444 ? 96.497 107.484 118.857 1.00 43.64 444 ALA B N 1
ATOM 4118 C CA . ALA B 1 444 ? 95.829 108.189 117.765 1.00 43.64 444 ALA B CA 1
ATOM 4119 C C . ALA B 1 444 ? 96.661 109.363 117.259 1.00 43.64 444 ALA B C 1
ATOM 4120 O O . ALA B 1 444 ? 96.806 109.553 116.041 1.00 43.64 444 ALA B O 1
ATOM 4122 N N . LYS B 1 445 ? 97.247 110.138 118.174 1.00 46.89 445 LYS B N 1
ATOM 4123 C CA . LYS B 1 445 ? 98.058 111.286 117.776 1.00 46.89 445 LYS B CA 1
ATOM 4124 C C . LYS B 1 445 ? 99.293 110.845 117.002 1.00 46.89 445 LYS B C 1
ATOM 4125 O O . LYS B 1 445 ? 99.603 111.402 115.942 1.00 46.89 445 LYS B O 1
ATOM 4131 N N . GLY B 1 446 ? 99.997 109.829 117.503 1.00 42.54 446 GLY B N 1
ATOM 4132 C CA . GLY B 1 446 ? 101.212 109.383 116.846 1.00 42.54 446 GLY B CA 1
ATOM 4133 C C . GLY B 1 446 ? 100.992 108.853 115.445 1.00 42.54 446 GLY B C 1
ATOM 4134 O O . GLY B 1 446 ? 101.748 109.214 114.529 1.00 42.54 446 GLY B O 1
ATOM 4135 N N . SER B 1 447 ? 99.949 108.040 115.245 1.00 44.35 447 SER B N 1
ATOM 4136 C CA . SER B 1 447 ? 99.688 107.500 113.914 1.00 44.35 447 SER B CA 1
ATOM 4137 C C . SER B 1 447 ? 99.228 108.591 112.957 1.00 44.35 447 SER B C 1
ATOM 4138 O O . SER B 1 447 ? 99.492 108.513 111.750 1.00 44.35 447 SER B O 1
ATOM 4141 N N . PHE B 1 448 ? 98.568 109.633 113.471 1.00 49.61 448 PHE B N 1
ATOM 4142 C CA . PHE B 1 448 ? 98.236 110.770 112.616 1.00 49.61 448 PHE B CA 1
ATOM 4143 C C . PHE B 1 448 ? 99.477 111.502 112.129 1.00 49.61 448 PHE B C 1
ATOM 4144 O O . PHE B 1 448 ? 99.543 111.883 110.958 1.00 49.61 448 PHE B O 1
ATOM 4152 N N . ILE B 1 449 ? 100.457 111.722 113.005 1.00 46.94 449 ILE B N 1
ATOM 4153 C CA . ILE B 1 449 ? 101.628 112.500 112.600 1.00 46.94 449 ILE B CA 1
ATOM 4154 C C . ILE B 1 449 ? 102.353 111.804 111.456 1.00 46.94 449 ILE B C 1
ATOM 4155 O O . ILE B 1 449 ? 102.703 112.430 110.448 1.00 46.94 449 ILE B O 1
ATOM 4160 N N . ILE B 1 450 ? 102.553 110.488 111.570 1.00 50.68 450 ILE B N 1
ATOM 4161 C CA . ILE B 1 450 ? 103.255 109.785 110.493 1.00 50.68 450 ILE B CA 1
ATOM 4162 C C . ILE B 1 450 ? 102.417 109.731 109.206 1.00 50.68 450 ILE B C 1
ATOM 4163 O O . ILE B 1 450 ? 102.972 109.763 108.098 1.00 50.68 450 ILE B O 1
ATOM 4168 N N . THR B 1 451 ? 101.086 109.696 109.315 1.00 51.75 451 THR B N 1
ATOM 4169 C CA . THR B 1 451 ? 100.239 109.726 108.121 1.00 51.75 451 THR B CA 1
ATOM 4170 C C . THR B 1 451 ? 100.499 110.979 107.287 1.00 51.75 451 THR B C 1
ATOM 4171 O O . THR B 1 451 ? 100.559 110.921 106.050 1.00 51.75 451 THR B O 1
ATOM 4175 N N . LEU B 1 452 ? 100.720 112.112 107.954 1.00 55.43 452 LEU B N 1
ATOM 4176 C CA . LEU B 1 452 ? 100.958 113.385 107.276 1.00 55.43 452 LEU B CA 1
ATOM 4177 C C . LEU B 1 452 ? 102.246 113.382 106.462 1.00 55.43 452 LEU B C 1
ATOM 4178 O O . LEU B 1 452 ? 102.486 114.303 105.678 1.00 55.43 452 LEU B O 1
ATOM 4183 N N . VAL B 1 453 ? 103.094 112.379 106.664 1.00 58.82 453 VAL B N 1
ATOM 4184 C CA . VAL B 1 453 ? 104.308 112.228 105.887 1.00 58.82 453 VAL B CA 1
ATOM 4185 C C . VAL B 1 453 ? 104.191 111.108 104.859 1.00 58.82 453 VAL B C 1
ATOM 4186 O O . VAL B 1 453 ? 104.616 111.289 103.712 1.00 58.82 453 VAL B O 1
ATOM 4190 N N . LYS B 1 454 ? 103.588 109.976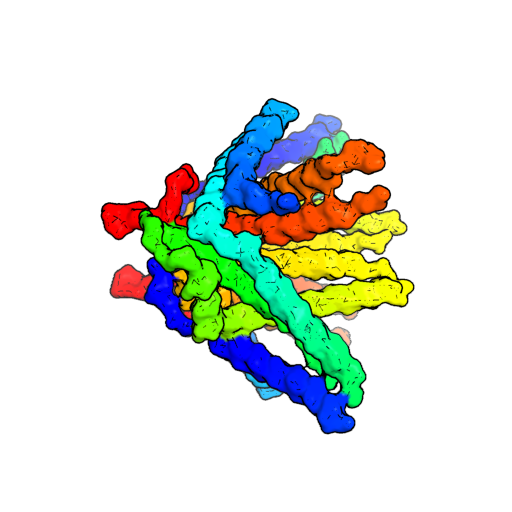 105.223 1.00 60.18 454 LYS B N 1
ATOM 4191 C CA . LYS B 1 454 ? 103.514 108.840 104.311 1.00 60.18 454 LYS B CA 1
ATOM 4192 C C . LYS B 1 454 ? 102.759 109.177 103.027 1.00 60.18 454 LYS B C 1
ATOM 4193 O O . LYS B 1 454 ? 103.182 108.776 101.938 1.00 60.18 454 LYS B O 1
ATOM 4199 N N . ILE B 1 455 ? 101.665 109.929 103.123 1.00 65.16 455 ILE B N 1
ATOM 4200 C CA . ILE B 1 455 ? 100.884 110.300 101.938 1.00 65.16 455 ILE B CA 1
ATOM 4201 C C . ILE B 1 455 ? 101.620 111.273 100.999 1.00 65.16 455 ILE B C 1
ATOM 4202 O O . ILE B 1 455 ? 101.757 110.936 99.810 1.00 65.16 455 ILE B O 1
ATOM 4207 N N . PRO B 1 456 ? 102.138 112.454 101.427 1.00 71.18 456 PRO B N 1
ATOM 4208 C CA . PRO B 1 456 ? 102.933 113.250 100.468 1.00 71.18 456 PRO B CA 1
ATOM 4209 C C . PRO B 1 456 ? 104.015 112.467 99.745 1.00 71.18 456 PRO B C 1
ATOM 4210 O O . PRO B 1 456 ? 104.232 112.712 98.554 1.00 71.18 456 PRO B O 1
ATOM 4214 N N . ARG B 1 457 ? 104.690 111.533 100.420 1.00 79.28 457 ARG B N 1
ATOM 4215 C CA . ARG B 1 457 ? 105.744 110.768 99.759 1.00 79.28 457 ARG B CA 1
ATOM 4216 C C . ARG B 1 457 ? 105.178 109.937 98.616 1.00 79.28 457 ARG B C 1
ATOM 4217 O O . ARG B 1 457 ? 105.765 109.874 97.529 1.00 79.28 457 ARG B O 1
ATOM 4225 N N . MET B 1 458 ? 104.018 109.319 98.835 1.00 81.91 458 MET B N 1
ATOM 4226 C CA . MET B 1 458 ? 103.372 108.548 97.783 1.00 81.91 458 MET B CA 1
ATOM 4227 C C . MET B 1 458 ? 102.963 109.411 96.600 1.00 81.91 458 MET B C 1
ATOM 4228 O O . MET B 1 458 ? 103.052 108.947 95.460 1.00 81.91 458 MET B O 1
ATOM 4233 N N . ILE B 1 459 ? 102.541 110.649 96.839 1.00 87.71 459 ILE B N 1
ATOM 4234 C CA . ILE B 1 459 ? 102.181 111.537 95.736 1.00 87.71 459 ILE B CA 1
ATOM 4235 C C . ILE B 1 459 ? 103.398 111.864 94.872 1.00 87.71 459 ILE B C 1
ATOM 4236 O O . ILE B 1 459 ? 103.326 111.815 93.639 1.00 87.71 459 ILE B O 1
ATOM 4241 N N . LEU B 1 460 ? 104.544 112.148 95.501 1.00 95.75 460 LEU B N 1
ATOM 4242 C CA . LEU B 1 460 ? 105.752 112.442 94.741 1.00 95.75 460 LEU B CA 1
ATOM 4243 C C . LEU B 1 460 ? 106.191 111.242 93.918 1.00 95.75 460 LEU B C 1
ATOM 4244 O O . LEU B 1 460 ? 106.592 111.395 92.760 1.00 95.75 460 LEU B O 1
ATOM 4249 N N . MET B 1 461 ? 106.094 110.035 94.489 1.00 106.69 461 MET B N 1
ATOM 4250 C CA . MET B 1 461 ? 106.447 108.833 93.741 1.00 106.69 461 MET B CA 1
ATOM 4251 C C . MET B 1 461 ? 105.566 108.659 92.510 1.00 106.69 461 MET B C 1
ATOM 4252 O O . MET B 1 461 ? 106.074 108.352 91.426 1.00 106.69 461 MET B O 1
ATOM 4257 N N . TYR B 1 462 ? 104.260 108.890 92.653 1.00 107.84 462 TYR B N 1
ATOM 4258 C CA . TYR B 1 462 ? 103.353 108.874 91.514 1.00 107.84 462 TYR B CA 1
ATOM 4259 C C . TYR B 1 462 ? 103.756 109.878 90.443 1.00 107.84 462 TYR B C 1
ATOM 4260 O O . TYR B 1 462 ? 103.858 109.512 89.266 1.00 107.84 462 TYR B O 1
ATOM 4269 N N . ILE B 1 463 ? 104.009 111.132 90.824 1.00 109.79 463 ILE B N 1
ATOM 4270 C CA . ILE B 1 463 ? 104.374 112.142 89.832 1.00 109.79 463 ILE B CA 1
ATOM 4271 C C . ILE B 1 463 ? 105.669 111.749 89.126 1.00 109.79 463 ILE B C 1
ATOM 4272 O O . ILE B 1 463 ? 105.767 111.798 87.894 1.00 109.79 463 ILE B O 1
ATOM 4277 N N . HIS B 1 464 ? 106.665 111.302 89.895 1.00 119.48 464 HIS B N 1
ATOM 4278 C CA . HIS B 1 464 ? 107.952 110.922 89.326 1.00 119.48 464 HIS B CA 1
ATOM 4279 C C . HIS B 1 464 ? 107.812 109.937 88.175 1.00 119.48 464 HIS B C 1
ATOM 4280 O O . HIS B 1 464 ? 108.414 110.147 87.118 1.00 119.48 464 HIS B O 1
ATOM 4287 N N . SER B 1 465 ? 107.031 108.874 88.344 1.00 121.08 465 SER B N 1
ATOM 4288 C CA . SER B 1 465 ? 106.935 107.864 87.301 1.00 121.08 465 SER B CA 1
ATOM 4289 C C . SER B 1 465 ? 106.165 108.342 86.077 1.00 121.08 465 SER B C 1
ATOM 4290 O O . SER B 1 465 ? 106.221 107.677 85.036 1.00 121.08 465 SER B O 1
ATOM 4293 N N . GLN B 1 466 ? 105.454 109.466 86.165 1.00 120.50 466 GLN B N 1
ATOM 4294 C CA . GLN B 1 466 ? 104.616 109.946 85.077 1.00 120.50 466 GLN B CA 1
ATOM 4295 C C . GLN B 1 466 ? 105.409 110.963 84.233 1.00 120.50 466 GLN B C 1
ATOM 4296 O O . GLN B 1 466 ? 104.902 111.560 83.280 1.00 120.50 466 GLN B O 1
ATOM 4302 N N . LEU B 1 467 ? 106.635 111.258 84.652 1.00 118.88 467 LEU B N 1
ATOM 4303 C CA . LEU B 1 467 ? 107.470 112.225 83.953 1.00 118.88 467 LEU B CA 1
ATOM 4304 C C . LEU B 1 467 ? 108.374 111.522 82.946 1.00 118.88 467 LEU B C 1
ATOM 4305 O O . LEU B 1 467 ? 108.558 111.991 81.825 1.00 118.88 467 LEU B O 1
ATOM 4310 N N . CYS B 1 477 ? 111.515 113.281 85.651 1.00 123.22 477 CYS B N 1
ATOM 4311 C CA . CYS B 1 477 ? 111.863 112.271 86.646 1.00 123.22 477 CYS B CA 1
ATOM 4312 C C . CYS B 1 477 ? 113.059 112.698 87.482 1.00 123.22 477 CYS B C 1
ATOM 4313 O O . CYS B 1 477 ? 114.126 112.095 87.400 1.00 123.22 477 CYS B O 1
ATOM 4316 N N . VAL B 1 478 ? 112.873 113.747 88.288 1.00 121.36 478 VAL B N 1
ATOM 4317 C CA . VAL B 1 478 ? 113.984 114.282 89.066 1.00 121.36 478 VAL B CA 1
ATOM 4318 C C . VAL B 1 478 ? 113.601 114.450 90.532 1.00 121.36 478 VAL B C 1
ATOM 4319 O O . VAL B 1 478 ? 114.139 115.327 91.220 1.00 121.36 478 VAL B O 1
ATOM 4323 N N . LEU B 1 479 ? 112.664 113.641 91.030 1.00 122.92 479 LEU B N 1
ATOM 4324 C CA . LEU B 1 479 ? 112.150 113.770 92.387 1.00 122.92 479 LEU B CA 1
ATOM 4325 C C . LEU B 1 479 ? 112.809 112.807 93.365 1.00 122.92 479 LEU B C 1
ATOM 4326 O O . LEU B 1 479 ? 112.400 112.756 94.532 1.00 122.92 479 LEU B O 1
ATOM 4331 N N . LYS B 1 480 ? 113.825 112.064 92.917 1.00 117.06 480 LYS B N 1
ATOM 4332 C CA . LYS B 1 480 ? 114.435 111.026 93.746 1.00 117.06 480 LYS B CA 1
ATOM 4333 C C . LYS B 1 480 ? 114.915 111.576 95.083 1.00 117.06 480 LYS B C 1
ATOM 4334 O O . LYS B 1 480 ? 114.736 110.921 96.120 1.00 117.06 480 LYS B O 1
ATOM 4340 N N . SER B 1 481 ? 115.485 112.788 95.087 1.00 116.74 481 SER B N 1
ATOM 4341 C CA . SER B 1 481 ? 116.083 113.337 96.300 1.00 116.74 481 SER B CA 1
ATOM 4342 C C . SER B 1 481 ? 115.044 113.653 97.366 1.00 116.74 481 SER B C 1
ATOM 4343 O O . SER B 1 481 ? 115.217 113.242 98.520 1.00 116.74 481 SER B O 1
ATOM 4346 N N . CYS B 1 482 ? 113.950 114.332 96.989 1.00 114.68 482 CYS B N 1
ATOM 4347 C CA . CYS B 1 482 ? 112.897 114.688 97.931 1.00 114.68 482 CYS B CA 1
ATOM 4348 C C . CYS B 1 482 ? 112.087 113.474 98.369 1.00 114.68 482 CYS B C 1
ATOM 4349 O O . CYS B 1 482 ? 111.571 113.462 99.492 1.00 114.68 482 CYS B O 1
ATOM 4352 N N . ILE B 1 483 ? 111.989 112.443 97.526 1.00 107.32 483 ILE B N 1
ATOM 4353 C CA . ILE B 1 483 ? 111.294 111.230 97.934 1.00 107.32 483 ILE B CA 1
ATOM 4354 C C . ILE B 1 483 ? 112.118 110.475 98.971 1.00 107.32 483 ILE B C 1
ATOM 4355 O O . ILE B 1 483 ? 111.595 110.055 100.011 1.00 107.32 483 ILE B O 1
ATOM 4360 N N . CYS B 1 484 ? 113.431 110.343 98.724 1.00 105.35 484 CYS B N 1
ATOM 4361 C CA . CYS B 1 484 ? 114.314 109.660 99.665 1.00 105.35 484 CYS B CA 1
ATOM 4362 C C . CYS B 1 484 ? 114.400 110.385 100.999 1.00 105.35 484 CYS B C 1
ATOM 4363 O O . CYS B 1 484 ? 114.452 109.733 102.051 1.00 105.35 484 CYS B O 1
ATOM 4366 N N . CYS B 1 485 ? 114.344 111.722 100.980 1.00 101.59 485 CYS B N 1
ATOM 4367 C CA . CYS B 1 485 ? 114.370 112.496 102.218 1.00 101.59 485 CYS B CA 1
ATOM 4368 C C . CYS B 1 485 ? 113.141 112.222 103.075 1.00 101.59 485 CYS B C 1
ATOM 4369 O O . CYS B 1 485 ? 113.253 112.050 104.295 1.00 101.59 485 CYS B O 1
ATOM 4372 N N . LEU B 1 486 ? 111.958 112.181 102.461 1.00 88.49 486 LEU B N 1
ATOM 4373 C CA . LEU B 1 486 ? 110.760 111.901 103.238 1.00 88.49 486 LEU B CA 1
ATOM 4374 C C . LEU B 1 486 ? 110.802 110.492 103.808 1.00 88.49 486 LEU B C 1
ATOM 4375 O O . LEU B 1 486 ? 110.423 110.280 104.968 1.00 88.49 486 LEU B O 1
ATOM 4380 N N . TRP B 1 487 ? 111.328 109.536 103.024 1.00 81.80 487 TRP B N 1
ATOM 4381 C CA . TRP B 1 487 ? 111.477 108.155 103.486 1.00 81.80 487 TRP B CA 1
ATOM 4382 C C . TRP B 1 487 ? 112.336 108.066 104.734 1.00 81.80 487 TRP B C 1
ATOM 4383 O O . TRP B 1 487 ? 111.978 107.361 105.689 1.00 81.80 487 TRP B O 1
ATOM 4394 N N . CYS B 1 488 ? 113.456 108.798 104.752 1.00 79.22 488 CYS B N 1
ATOM 4395 C CA . CYS B 1 488 ? 114.310 108.859 105.932 1.00 79.22 488 CYS B CA 1
ATOM 4396 C C . CYS B 1 488 ? 113.578 109.488 107.108 1.00 79.22 488 CYS B C 1
ATOM 4397 O O . CYS B 1 488 ? 113.712 109.014 108.247 1.00 79.22 488 CYS B O 1
ATOM 4400 N N . LEU B 1 489 ? 112.745 110.508 106.831 1.00 71.55 489 LEU B N 1
ATOM 4401 C CA . LEU B 1 489 ? 111.957 111.162 107.870 1.00 71.55 489 LEU B CA 1
ATOM 4402 C C . LEU B 1 489 ? 110.976 110.192 108.508 1.00 71.55 489 LEU B C 1
ATOM 4403 O O . LEU B 1 489 ? 110.836 110.179 109.741 1.00 71.55 489 LEU B O 1
ATOM 4408 N N . GLU B 1 490 ? 110.364 109.324 107.687 1.00 68.78 490 GLU B N 1
ATOM 4409 C CA . GLU B 1 490 ? 109.406 108.344 108.187 1.00 68.78 490 GLU B CA 1
ATOM 4410 C C . GLU B 1 490 ? 110.058 107.424 109.203 1.00 68.78 490 GLU B C 1
ATOM 4411 O O . GLU B 1 490 ? 109.496 107.177 110.280 1.00 68.78 490 GLU B O 1
ATOM 4417 N N . LYS B 1 491 ? 111.301 107.008 108.921 1.00 62.10 491 LYS B N 1
ATOM 4418 C CA . LYS B 1 491 ? 112.000 106.107 109.829 1.00 62.10 491 LYS B CA 1
ATOM 4419 C C . LYS B 1 491 ? 112.364 106.823 111.117 1.00 62.10 491 LYS B C 1
ATOM 4420 O O . LYS B 1 491 ? 112.223 106.250 112.205 1.00 62.10 491 LYS B O 1
ATOM 4426 N N . CYS B 1 492 ? 112.728 108.109 111.012 1.00 61.75 492 CYS B N 1
ATOM 4427 C CA . CYS B 1 492 ? 113.067 108.878 112.203 1.00 61.75 492 CYS B CA 1
ATOM 4428 C C . CYS B 1 492 ? 111.847 109.062 113.085 1.00 61.75 492 CYS B C 1
ATOM 4429 O O . CYS B 1 492 ? 111.906 108.805 114.295 1.00 61.75 492 CYS B O 1
ATOM 4432 N N . LEU B 1 493 ? 110.707 109.400 112.473 1.00 53.42 493 LEU B N 1
ATOM 4433 C CA . LEU B 1 493 ? 109.507 109.615 113.266 1.00 53.42 493 LEU B CA 1
ATOM 4434 C C . LEU B 1 493 ? 109.017 108.310 113.863 1.00 53.42 493 LEU B C 1
ATOM 4435 O O . LEU B 1 493 ? 108.691 108.260 115.056 1.00 53.42 493 LEU B O 1
ATOM 4440 N N . ASN B 1 494 ? 109.101 107.214 113.107 1.00 53.46 494 ASN B N 1
ATOM 4441 C CA . ASN B 1 494 ? 108.612 105.949 113.644 1.00 53.46 494 ASN B CA 1
ATOM 4442 C C . ASN B 1 494 ? 109.369 105.551 114.896 1.00 53.46 494 ASN B C 1
ATOM 4443 O O . ASN B 1 494 ? 108.784 105.155 115.907 1.00 53.46 494 ASN B O 1
ATOM 4448 N N . TYR B 1 495 ? 110.692 105.670 114.843 1.00 48.32 495 TYR B N 1
ATOM 4449 C CA . TYR B 1 495 ? 111.567 105.261 115.921 1.00 48.32 495 TYR B CA 1
ATOM 4450 C C . TYR B 1 495 ? 111.190 106.120 117.111 1.00 48.32 495 TYR B C 1
ATOM 4451 O O . TYR B 1 495 ? 111.016 105.619 118.223 1.00 48.32 495 TYR B O 1
ATOM 4460 N N . LEU B 1 496 ? 111.061 107.427 116.874 1.00 38.56 496 LEU B N 1
ATOM 4461 C CA . LEU B 1 496 ? 110.762 108.324 117.980 1.00 38.56 496 LEU B CA 1
ATOM 4462 C C . LEU B 1 496 ? 109.424 107.975 118.610 1.00 38.56 496 LEU B C 1
ATOM 4463 O O . LEU B 1 496 ? 109.299 107.944 119.842 1.00 38.56 496 LEU B O 1
ATOM 4468 N N . ASN B 1 497 ? 108.418 107.688 117.774 1.00 41.20 497 ASN B N 1
ATOM 4469 C CA . ASN B 1 497 ? 107.088 107.349 118.267 1.00 41.20 497 ASN B CA 1
ATOM 4470 C C . ASN B 1 497 ? 107.109 106.101 119.133 1.00 41.20 497 ASN B C 1
ATOM 4471 O O . ASN B 1 497 ? 106.490 106.083 120.203 1.00 41.20 497 ASN B O 1
ATOM 4476 N N . GLN B 1 498 ? 107.856 105.078 118.703 1.00 39.66 498 GLN B N 1
ATOM 4477 C CA . GLN B 1 498 ? 108.018 103.845 119.468 1.00 39.66 498 GLN B CA 1
ATOM 4478 C C . GLN B 1 498 ? 108.612 104.120 120.842 1.00 39.66 498 GLN B C 1
ATOM 4479 O O . GLN B 1 498 ? 108.152 103.564 121.845 1.00 39.66 498 GLN B O 1
ATOM 4485 N N . ASN B 1 499 ? 109.609 104.997 120.919 1.00 39.79 499 ASN B N 1
ATOM 4486 C CA . ASN B 1 499 ? 110.132 105.332 122.230 1.00 39.79 499 ASN B CA 1
ATOM 4487 C C . ASN B 1 499 ? 109.149 106.179 123.020 1.00 39.79 499 ASN B C 1
ATOM 4488 O O . ASN B 1 499 ? 109.021 105.983 124.237 1.00 39.79 499 ASN B O 1
ATOM 4493 N N . ALA B 1 500 ? 108.408 107.065 122.339 1.00 37.06 500 ALA B N 1
ATOM 4494 C CA . ALA B 1 500 ? 107.426 107.911 123.013 1.00 37.06 500 ALA B CA 1
ATOM 4495 C C . ALA B 1 500 ? 106.313 107.088 123.641 1.00 37.06 500 ALA B C 1
ATOM 4496 O O . ALA B 1 500 ? 105.883 107.377 124.768 1.00 37.06 500 ALA B O 1
ATOM 4498 N N . TYR B 1 501 ? 105.885 106.022 122.951 1.00 40.63 501 TYR B N 1
ATOM 4499 C CA . TYR B 1 501 ? 104.859 105.122 123.469 1.00 40.63 501 TYR B CA 1
ATOM 4500 C C . TYR B 1 501 ? 105.326 104.411 124.729 1.00 40.63 501 TYR B C 1
ATOM 4501 O O . TYR B 1 501 ? 104.576 104.327 125.710 1.00 40.63 501 TYR B O 1
ATOM 4510 N N . THR B 1 502 ? 106.576 103.930 124.724 1.00 33.64 502 THR B N 1
ATOM 4511 C CA . THR B 1 502 ? 107.149 103.282 125.899 1.00 33.64 502 THR B CA 1
ATOM 4512 C C . THR B 1 502 ? 107.258 104.259 127.061 1.00 33.64 502 THR B C 1
ATOM 4513 O O . THR B 1 502 ? 106.826 103.951 128.179 1.00 33.64 502 THR B O 1
ATOM 4517 N N . ALA B 1 503 ? 107.737 105.478 126.788 1.00 40.12 503 ALA B N 1
ATOM 4518 C CA . ALA B 1 503 ? 107.830 106.479 127.844 1.00 40.12 503 ALA B CA 1
ATOM 4519 C C . ALA B 1 503 ? 106.460 106.783 128.430 1.00 40.12 503 ALA B C 1
ATOM 4520 O O . ALA B 1 503 ? 106.325 106.918 129.651 1.00 40.12 503 ALA B O 1
ATOM 4522 N N . THR B 1 504 ? 105.424 106.791 127.583 1.00 41.25 504 THR B N 1
ATOM 4523 C CA . THR B 1 504 ? 104.070 107.002 128.078 1.00 41.25 504 THR B CA 1
ATOM 4524 C C . THR B 1 504 ? 103.657 105.854 128.997 1.00 41.25 504 THR B C 1
ATOM 4525 O O . THR B 1 504 ? 103.163 106.079 130.106 1.00 41.25 504 THR B O 1
ATOM 4529 N N . ALA B 1 505 ? 103.932 104.617 128.587 1.00 39.00 505 ALA B N 1
ATOM 4530 C CA . ALA B 1 505 ? 103.548 103.495 129.430 1.00 39.00 505 ALA B CA 1
ATOM 4531 C C . ALA B 1 505 ? 104.175 103.587 130.813 1.00 39.00 505 ALA B C 1
ATOM 4532 O O . ALA B 1 505 ? 103.566 103.149 131.793 1.00 39.00 505 ALA B O 1
ATOM 4534 N N . ILE B 1 506 ? 105.379 104.150 130.927 1.00 44.15 506 ILE B N 1
ATOM 4535 C CA . ILE B 1 506 ? 106.040 104.197 132.228 1.00 44.15 506 ILE B CA 1
ATOM 4536 C C . ILE B 1 506 ? 105.604 105.424 133.016 1.00 44.15 506 ILE B C 1
ATOM 4537 O O . ILE B 1 506 ? 105.240 105.328 134.194 1.00 44.15 506 ILE B O 1
ATOM 4542 N N . ASN B 1 507 ? 105.630 106.597 132.384 1.00 48.29 507 ASN B N 1
ATOM 4543 C CA . ASN B 1 507 ? 105.409 107.833 133.119 1.00 48.29 507 ASN B CA 1
ATOM 4544 C C . ASN B 1 507 ? 103.953 108.267 133.096 1.00 48.29 507 ASN B C 1
ATOM 4545 O O . ASN B 1 507 ? 103.583 109.156 133.870 1.00 48.29 507 ASN B O 1
ATOM 4550 N N . SER B 1 508 ? 103.139 107.649 132.231 1.00 49.65 508 SER B N 1
ATOM 4551 C CA . SER B 1 508 ? 101.702 107.913 132.094 1.00 49.65 508 SER B CA 1
ATOM 4552 C C . SER B 1 508 ? 101.418 109.407 131.946 1.00 49.65 508 SER B C 1
ATOM 4553 O O . SER B 1 508 ? 100.569 109.978 132.629 1.00 49.65 508 SER B O 1
ATOM 4556 N N . THR B 1 509 ? 102.142 110.036 131.029 1.00 57.23 509 THR B N 1
ATOM 4557 C CA . THR B 1 509 ? 101.939 111.425 130.672 1.00 57.23 509 THR B CA 1
ATOM 4558 C C . THR B 1 509 ? 101.465 111.517 129.229 1.00 57.23 509 THR B C 1
ATOM 4559 O O . THR B 1 509 ? 101.244 110.500 128.562 1.00 57.23 509 THR B O 1
ATOM 4563 N N . ASN B 1 510 ? 101.309 112.741 128.736 1.00 62.44 510 ASN B N 1
ATOM 4564 C CA . ASN B 1 510 ? 100.768 112.946 127.404 1.00 62.44 510 ASN B CA 1
ATOM 4565 C C . ASN B 1 510 ? 101.864 112.784 126.345 1.00 62.44 510 ASN B C 1
ATOM 4566 O O . ASN B 1 510 ? 103.046 112.618 126.656 1.00 62.44 510 ASN B O 1
ATOM 4571 N N . PHE B 1 511 ? 101.460 112.816 125.075 1.00 56.64 511 PHE B N 1
ATOM 4572 C CA . PHE B 1 511 ? 102.387 112.477 123.999 1.00 56.64 511 PHE B CA 1
ATOM 4573 C C . PHE B 1 511 ? 103.577 113.428 123.952 1.00 56.64 511 PHE B C 1
ATOM 4574 O O . PHE B 1 511 ? 104.729 112.983 123.876 1.00 56.64 511 PHE B O 1
ATOM 4582 N N . CYS B 1 512 ? 103.320 114.739 123.986 1.00 70.10 512 CYS B N 1
ATOM 4583 C CA . CYS B 1 512 ? 104.407 115.706 123.839 1.00 70.10 512 CYS B CA 1
ATOM 4584 C C . CYS B 1 512 ? 105.432 115.579 124.956 1.00 70.10 512 CYS B C 1
ATOM 4585 O O . CYS B 1 512 ? 106.637 115.656 124.701 1.00 70.10 512 CYS B O 1
ATOM 4588 N N . THR B 1 513 ? 104.979 115.366 126.192 1.00 62.64 513 THR B N 1
ATOM 4589 C CA . THR B 1 513 ? 105.915 115.227 127.300 1.00 62.64 513 THR B CA 1
ATOM 4590 C C . THR B 1 513 ? 106.740 113.955 127.163 1.00 62.64 513 THR B C 1
ATOM 4591 O O . THR B 1 513 ? 107.955 113.973 127.379 1.00 62.64 513 THR B O 1
ATOM 4595 N N . SER B 1 514 ? 106.086 112.848 126.793 1.00 59.68 514 SER B N 1
ATOM 4596 C CA . SER B 1 514 ? 106.784 111.577 126.614 1.00 59.68 514 SER B CA 1
ATOM 4597 C C . SER B 1 514 ? 107.779 111.653 125.468 1.00 59.68 514 SER B C 1
ATOM 4598 O O . SER B 1 514 ? 108.913 111.172 125.585 1.00 59.68 514 SER B O 1
ATOM 4601 N N . ALA B 1 515 ? 107.374 112.273 124.358 1.00 62.27 515 ALA B N 1
ATOM 4602 C CA . ALA B 1 515 ? 108.249 112.379 123.199 1.00 62.27 515 ALA B CA 1
ATOM 4603 C C . ALA B 1 515 ? 109.458 113.246 123.503 1.00 62.27 515 ALA B C 1
ATOM 4604 O O . ALA B 1 515 ? 110.579 112.917 123.107 1.00 62.27 515 ALA B O 1
ATOM 4606 N N . LYS B 1 516 ? 109.256 114.341 124.239 1.00 66.75 516 LYS B N 1
ATOM 4607 C CA . LYS B 1 516 ? 110.375 115.213 124.587 1.00 66.75 516 LYS B CA 1
ATOM 4608 C C . LYS B 1 516 ? 111.327 114.532 125.564 1.00 66.75 516 LYS B C 1
ATOM 4609 O O . LYS B 1 516 ? 112.550 114.632 125.409 1.00 66.75 516 LYS B O 1
ATOM 4615 N N . ASP B 1 517 ? 110.785 113.812 126.552 1.00 63.77 517 ASP B N 1
ATOM 4616 C CA . ASP B 1 517 ? 111.624 113.105 127.516 1.00 63.77 517 ASP B CA 1
ATOM 4617 C C . ASP B 1 517 ? 112.422 111.993 126.848 1.00 63.77 517 ASP B C 1
ATOM 4618 O O . ASP B 1 517 ? 113.639 111.876 127.057 1.00 63.77 517 ASP B O 1
ATOM 4623 N N . ALA B 1 518 ? 111.753 111.180 126.024 1.00 60.42 518 ALA B N 1
ATOM 4624 C CA . ALA B 1 518 ? 112.446 110.136 125.282 1.00 60.42 518 ALA B CA 1
ATOM 4625 C C . ALA B 1 518 ? 113.456 110.717 124.301 1.00 60.42 518 ALA B C 1
ATOM 4626 O O . ALA B 1 518 ? 114.551 110.172 124.150 1.00 60.42 518 ALA B O 1
ATOM 4628 N N . PHE B 1 519 ? 113.129 111.844 123.665 1.00 64.76 519 PHE B N 1
ATOM 4629 C CA . PHE B 1 519 ? 114.074 112.462 122.741 1.00 64.76 519 PHE B CA 1
ATOM 4630 C C . PHE B 1 519 ? 115.370 112.853 123.443 1.00 64.76 519 PHE B C 1
ATOM 4631 O O . PHE B 1 519 ? 116.459 112.560 122.938 1.00 64.76 519 PHE B O 1
ATOM 4639 N N . VAL B 1 520 ? 115.268 113.506 124.606 1.00 61.79 520 VAL B N 1
ATOM 4640 C CA . VAL B 1 520 ? 116.458 113.936 125.343 1.00 61.79 520 VAL B CA 1
ATOM 4641 C C . VAL B 1 520 ? 117.337 112.735 125.681 1.00 61.79 520 VAL B C 1
ATOM 4642 O O . VAL B 1 520 ? 118.557 112.754 125.464 1.00 61.79 520 VAL B O 1
ATOM 4646 N N . ILE B 1 521 ? 116.714 111.651 126.151 1.00 59.98 521 ILE B N 1
ATOM 4647 C CA . ILE B 1 521 ? 117.475 110.447 126.480 1.00 59.98 521 ILE B CA 1
ATOM 4648 C C . ILE B 1 521 ? 118.173 109.881 125.240 1.00 59.98 521 ILE B C 1
ATOM 4649 O O . ILE B 1 521 ? 119.360 109.534 125.286 1.00 59.98 521 ILE B O 1
ATOM 4654 N N . LEU B 1 522 ? 117.477 109.840 124.099 1.00 60.42 522 LEU B N 1
ATOM 4655 C CA . LEU B 1 522 ? 118.105 109.339 122.878 1.00 60.42 522 LEU B CA 1
ATOM 4656 C C . LEU B 1 522 ? 119.276 110.208 122.432 1.00 60.42 522 LEU B C 1
ATOM 4657 O O . LEU B 1 522 ? 120.239 109.692 121.851 1.00 60.42 522 LEU B O 1
ATOM 4662 N N . VAL B 1 523 ? 119.216 111.517 122.677 1.00 68.49 523 VAL B N 1
ATOM 4663 C CA . VAL B 1 523 ? 120.325 112.388 122.296 1.00 68.49 523 VAL B CA 1
ATOM 4664 C C . VAL B 1 523 ? 121.497 112.208 123.255 1.00 68.49 523 VAL B C 1
ATOM 4665 O O . VAL B 1 523 ? 122.638 111.991 122.832 1.00 68.49 523 VAL B O 1
ATOM 4669 N N . GLU B 1 524 ? 121.224 112.218 124.563 1.00 71.39 524 GLU B N 1
ATOM 4670 C CA . GLU B 1 524 ? 122.303 112.069 125.537 1.00 71.39 524 GLU B CA 1
ATOM 4671 C C . GLU B 1 524 ? 123.019 110.727 125.402 1.00 71.39 524 GLU B C 1
ATOM 4672 O O . GLU B 1 524 ? 124.227 110.636 125.650 1.00 71.39 524 GLU B O 1
ATOM 4678 N N . ASN B 1 525 ? 122.299 109.674 125.016 1.00 67.19 525 ASN B N 1
ATOM 4679 C CA . ASN B 1 525 ? 122.880 108.358 124.790 1.00 67.19 525 ASN B CA 1
ATOM 4680 C C . ASN B 1 525 ? 122.994 108.017 123.308 1.00 67.19 525 ASN B C 1
ATOM 4681 O O . ASN B 1 525 ? 122.999 106.836 122.947 1.00 67.19 525 ASN B O 1
ATOM 4686 N N . ALA B 1 526 ? 123.074 109.030 122.440 1.00 69.44 526 ALA B N 1
ATOM 4687 C CA . ALA B 1 526 ? 123.044 108.788 120.999 1.00 69.44 526 ALA B CA 1
ATOM 4688 C C . ALA B 1 526 ? 124.098 107.778 120.565 1.00 69.44 526 ALA B C 1
ATOM 4689 O O . ALA B 1 526 ? 123.865 106.986 119.641 1.00 69.44 526 ALA B O 1
ATOM 4691 N N . LEU B 1 527 ? 125.264 107.792 121.220 1.00 71.31 527 LEU B N 1
ATOM 4692 C CA . LEU B 1 527 ? 126.320 106.838 120.886 1.00 71.31 527 LEU B CA 1
ATOM 4693 C C . LEU B 1 527 ? 125.882 105.408 121.160 1.00 71.31 527 LEU B C 1
ATOM 4694 O O . LEU B 1 527 ? 126.209 104.494 120.393 1.00 71.31 527 LEU B O 1
ATOM 4699 N N . ARG B 1 528 ? 125.107 105.207 122.229 1.00 68.93 528 ARG B N 1
ATOM 4700 C CA . ARG B 1 528 ? 124.598 103.881 122.557 1.00 68.93 528 ARG B CA 1
ATOM 4701 C C . ARG B 1 528 ? 123.477 103.461 121.620 1.00 68.93 528 ARG B C 1
ATOM 4702 O O . ARG B 1 528 ? 123.394 102.286 121.242 1.00 68.93 528 ARG B O 1
ATOM 4710 N N . VAL B 1 529 ? 122.632 104.412 121.213 1.00 68.50 529 VAL B N 1
ATOM 4711 C CA . VAL B 1 529 ? 121.547 104.107 120.288 1.00 68.50 529 VAL B CA 1
ATOM 4712 C C . VAL B 1 529 ? 122.110 103.716 118.924 1.00 68.50 529 VAL B C 1
ATOM 4713 O O . VAL B 1 529 ? 121.694 102.708 118.336 1.00 68.50 529 VAL B O 1
ATOM 4717 N N . ALA B 1 530 ? 123.111 104.463 118.438 1.00 72.52 530 ALA B N 1
ATOM 4718 C CA . ALA B 1 530 ? 123.696 104.152 117.138 1.00 72.52 530 ALA B CA 1
ATOM 4719 C C . ALA B 1 530 ? 124.310 102.760 117.130 1.00 72.52 530 ALA B C 1
ATOM 4720 O O . ALA B 1 530 ? 124.119 102.006 116.166 1.00 72.52 530 ALA B O 1
ATOM 4722 N N . THR B 1 531 ? 124.991 102.390 118.222 1.00 73.01 531 THR B N 1
ATOM 4723 C CA . THR B 1 531 ? 125.606 101.070 118.326 1.00 73.01 531 THR B CA 1
ATOM 4724 C C . THR B 1 531 ? 124.554 99.972 118.377 1.00 73.01 531 THR B C 1
ATOM 4725 O O . THR B 1 531 ? 124.659 98.979 117.649 1.00 73.01 531 THR B O 1
ATOM 4729 N N . ILE B 1 532 ? 123.514 100.155 119.204 1.00 70.12 532 ILE B N 1
ATOM 4730 C CA . ILE B 1 532 ? 122.483 99.122 119.321 1.00 70.12 532 ILE B CA 1
ATOM 4731 C C . ILE B 1 532 ? 121.753 98.921 118.002 1.00 70.12 532 ILE B C 1
ATOM 4732 O O . ILE B 1 532 ? 121.598 97.777 117.556 1.00 70.12 532 ILE B O 1
ATOM 4737 N N . ASN B 1 533 ? 121.394 100.000 117.304 1.00 74.71 533 ASN B N 1
ATOM 4738 C CA . ASN B 1 533 ? 120.716 99.876 116.021 1.00 74.71 533 ASN B CA 1
ATOM 4739 C C . ASN B 1 533 ? 121.604 99.371 114.890 1.00 74.71 533 ASN B C 1
ATOM 4740 O O . ASN B 1 533 ? 121.135 98.553 114.088 1.00 74.71 533 ASN B O 1
ATOM 4745 N N . THR B 1 534 ? 122.864 99.803 114.797 1.00 79.97 534 THR B N 1
ATOM 4746 C CA . THR B 1 534 ? 123.728 99.299 113.735 1.00 79.97 534 THR B CA 1
ATOM 4747 C C . THR B 1 534 ? 124.189 97.866 113.986 1.00 79.97 534 THR B C 1
ATOM 4748 O O . THR B 1 534 ? 124.094 97.017 113.090 1.00 79.97 534 THR B O 1
ATOM 4752 N N . VAL B 1 535 ? 124.645 97.551 115.202 1.00 82.67 535 VAL B N 1
ATOM 4753 C CA . VAL B 1 535 ? 125.033 96.174 115.471 1.00 82.67 535 VAL B CA 1
ATOM 4754 C C . VAL B 1 535 ? 123.837 95.230 115.587 1.00 82.67 535 VAL B C 1
ATOM 4755 O O . VAL B 1 535 ? 123.890 94.129 115.019 1.00 82.67 535 VAL B O 1
ATOM 4759 N N . GLY B 1 536 ? 122.751 95.630 116.256 1.00 89.20 536 GLY B N 1
ATOM 4760 C CA . GLY B 1 536 ? 121.605 94.749 116.358 1.00 89.20 536 GLY B CA 1
ATOM 4761 C C . GLY B 1 536 ? 121.017 94.428 115.000 1.00 89.20 536 GLY B C 1
ATOM 4762 O O . GLY B 1 536 ? 120.624 93.287 114.742 1.00 89.20 536 GLY B O 1
ATOM 4763 N N . ASP B 1 537 ? 120.986 95.415 114.102 1.00 91.38 537 ASP B N 1
ATOM 4764 C CA . ASP B 1 537 ? 120.491 95.187 112.749 1.00 91.38 537 ASP B CA 1
ATOM 4765 C C . ASP B 1 537 ? 121.349 94.193 111.984 1.00 91.38 537 ASP B C 1
ATOM 4766 O O . ASP B 1 537 ? 120.801 93.271 111.367 1.00 91.38 537 ASP B O 1
ATOM 4771 N N . PHE B 1 538 ? 122.676 94.350 112.019 1.00 101.07 538 PHE B N 1
ATOM 4772 C CA . PHE B 1 538 ? 123.539 93.389 111.343 1.00 101.07 538 PHE B CA 1
ATOM 4773 C C . PHE B 1 538 ? 123.350 91.975 111.893 1.00 101.07 538 PHE B C 1
ATOM 4774 O O . PHE B 1 538 ? 123.136 91.031 111.121 1.00 101.07 538 PHE B O 1
ATOM 4782 N N . MET B 1 539 ? 123.414 91.820 113.221 1.00 96.52 539 MET B N 1
ATOM 4783 C CA . MET B 1 539 ? 123.287 90.491 113.816 1.00 96.52 539 MET B CA 1
ATOM 4784 C C . MET B 1 539 ? 121.913 89.888 113.561 1.00 96.52 539 MET B C 1
ATOM 4785 O O . MET B 1 539 ? 121.813 88.723 113.156 1.00 96.52 539 MET B O 1
ATOM 4790 N N . LEU B 1 540 ? 120.845 90.654 113.801 1.00 91.26 540 LEU B N 1
ATOM 4791 C CA . LEU B 1 540 ? 119.502 90.115 113.613 1.00 91.26 540 LEU B CA 1
ATOM 4792 C C . LEU B 1 540 ? 119.195 89.797 112.157 1.00 91.26 540 LEU B C 1
ATOM 4793 O O . LEU B 1 540 ? 118.483 88.821 111.897 1.00 91.26 540 LEU B O 1
ATOM 4798 N N . PHE B 1 541 ? 119.728 90.583 111.214 1.00 102.66 541 PHE B N 1
ATOM 4799 C CA . PHE B 1 541 ? 119.622 90.250 109.795 1.00 102.66 541 PHE B CA 1
ATOM 4800 C C . PHE B 1 541 ? 120.194 88.878 109.472 1.00 102.66 541 PHE B C 1
ATOM 4801 O O . PHE B 1 541 ? 119.518 88.068 108.819 1.00 102.66 541 PHE B O 1
ATOM 4809 N N . LEU B 1 542 ? 121.422 88.599 109.928 1.00 99.71 542 LEU B N 1
ATOM 4810 C CA . LEU B 1 542 ? 121.999 87.269 109.758 1.00 99.71 542 LEU B CA 1
ATOM 4811 C C . LEU B 1 542 ? 121.168 86.205 110.469 1.00 99.71 542 LEU B C 1
ATOM 4812 O O . LEU B 1 542 ? 120.973 85.105 109.937 1.00 99.71 542 LEU B O 1
ATOM 4817 N N . GLY B 1 543 ? 120.646 86.523 111.657 1.00 90.72 543 GLY B N 1
ATOM 4818 C CA . GLY B 1 543 ? 119.813 85.570 112.374 1.00 90.72 543 GLY B CA 1
ATOM 4819 C C . GLY B 1 543 ? 118.724 84.955 111.517 1.00 90.72 543 GLY B C 1
ATOM 4820 O O . GLY B 1 543 ? 118.702 83.735 111.319 1.00 90.72 543 GLY B O 1
ATOM 4821 N N . LYS B 1 544 ? 117.844 85.787 110.953 1.00 88.64 544 LYS B N 1
ATOM 4822 C CA . LYS B 1 544 ? 116.699 85.283 110.205 1.00 88.64 544 LYS B CA 1
ATOM 4823 C C . LYS B 1 544 ? 117.125 84.731 108.854 1.00 88.64 544 LYS B C 1
ATOM 4824 O O . LYS B 1 544 ? 116.559 83.737 108.373 1.00 88.64 544 LYS B O 1
ATOM 4830 N N . VAL B 1 545 ? 118.145 85.340 108.233 1.00 97.44 545 VAL B N 1
ATOM 4831 C CA . VAL B 1 545 ? 118.549 84.908 106.896 1.00 97.44 545 VAL B CA 1
ATOM 4832 C C . VAL B 1 545 ? 119.214 83.535 106.960 1.00 97.44 545 VAL B C 1
ATOM 4833 O O . VAL B 1 545 ? 118.843 82.615 106.216 1.00 97.44 545 VAL B O 1
ATOM 4837 N N . LEU B 1 546 ? 120.118 83.341 107.931 1.00 98.58 546 LEU B N 1
ATOM 4838 C CA . LEU B 1 546 ? 120.871 82.099 108.019 1.00 98.58 546 LEU B CA 1
ATOM 4839 C C . LEU B 1 546 ? 119.970 80.940 108.405 1.00 98.58 546 LEU B C 1
ATOM 4840 O O . LEU B 1 546 ? 120.096 79.844 107.849 1.00 98.58 546 LEU B O 1
ATOM 4845 N N . ILE B 1 547 ? 119.039 81.160 109.334 1.00 100.88 547 ILE B N 1
ATOM 4846 C CA . ILE B 1 547 ? 118.217 80.046 109.782 1.00 100.88 547 ILE B CA 1
ATOM 4847 C C . ILE B 1 547 ? 117.195 79.618 108.728 1.00 100.88 547 ILE B C 1
ATOM 4848 O O . ILE B 1 547 ? 116.981 78.408 108.556 1.00 100.88 547 ILE B O 1
ATOM 4853 N N . VAL B 1 548 ? 116.634 80.550 107.953 1.00 104.01 548 VAL B N 1
ATOM 4854 C CA . VAL B 1 548 ? 115.692 80.111 106.927 1.00 104.01 548 VAL B CA 1
ATOM 4855 C C . VAL B 1 548 ? 116.427 79.498 105.739 1.00 104.01 548 VAL B C 1
ATOM 4856 O O . VAL B 1 548 ? 115.911 78.576 105.105 1.00 104.01 548 VAL B O 1
ATOM 4860 N N . CYS B 1 549 ? 117.681 79.889 105.472 1.00 108.18 549 CYS B N 1
ATOM 4861 C CA . CYS B 1 549 ? 118.445 79.199 104.437 1.00 108.18 549 CYS B CA 1
ATOM 4862 C C . CYS B 1 549 ? 118.660 77.733 104.807 1.00 108.18 549 CYS B C 1
ATOM 4863 O O . CYS B 1 549 ? 118.424 76.832 103.987 1.00 108.18 549 CYS B O 1
ATOM 4866 N N . SER B 1 550 ? 119.051 77.482 106.064 1.00 107.92 550 SER B N 1
ATOM 4867 C CA . SER B 1 550 ? 119.252 76.122 106.549 1.00 107.92 550 SER B CA 1
ATOM 4868 C C . SER B 1 550 ? 117.956 75.328 106.536 1.00 107.92 550 SER B C 1
ATOM 4869 O O . SER B 1 550 ? 117.924 74.182 106.070 1.00 107.92 550 SER B O 1
ATOM 4872 N N . THR B 1 551 ? 116.869 75.916 107.033 1.00 110.27 551 THR B N 1
ATOM 4873 C CA . THR B 1 551 ? 115.618 75.178 107.034 1.00 110.27 551 THR B CA 1
ATOM 4874 C C . THR B 1 551 ? 115.120 74.892 105.625 1.00 110.27 551 THR B C 1
ATOM 4875 O O . THR B 1 551 ? 114.735 73.755 105.338 1.00 110.27 551 THR B O 1
ATOM 4879 N N . GLY B 1 552 ? 115.136 75.888 104.745 1.00 114.95 552 GLY B N 1
ATOM 4880 C CA . GLY B 1 552 ? 114.672 75.705 103.391 1.00 114.95 552 GLY B CA 1
ATOM 4881 C C . GLY B 1 552 ? 115.421 74.673 102.579 1.00 114.95 552 GLY B C 1
ATOM 4882 O O . GLY B 1 552 ? 114.825 74.053 101.693 1.00 114.95 552 GLY B O 1
ATOM 4883 N N . LEU B 1 553 ? 116.717 74.470 102.838 1.00 121.39 553 LEU B N 1
ATOM 4884 C CA . LEU B 1 553 ? 117.432 73.458 102.061 1.00 121.39 553 LEU B CA 1
ATOM 4885 C C . LEU B 1 553 ? 117.407 72.083 102.715 1.00 121.39 553 LEU B C 1
ATOM 4886 O O . LEU B 1 553 ? 117.965 71.135 102.152 1.00 121.39 553 LEU B O 1
ATOM 4891 N N . ALA B 1 554 ? 116.778 71.948 103.876 1.00 122.65 554 ALA B N 1
ATOM 4892 C CA . ALA B 1 554 ? 116.820 70.700 104.620 1.00 122.65 554 ALA B CA 1
ATOM 4893 C C . ALA B 1 554 ? 115.771 69.742 104.074 1.00 122.65 554 ALA B C 1
ATOM 4894 O O . ALA B 1 554 ? 114.661 70.158 103.723 1.00 122.65 554 ALA B O 1
ATOM 4896 N N . GLY B 1 555 ? 116.129 68.462 103.988 1.00 127.93 555 GLY B N 1
ATOM 4897 C CA . GLY B 1 555 ? 115.184 67.408 103.670 1.00 127.93 555 GLY B CA 1
ATOM 4898 C C . GLY B 1 555 ? 114.839 67.278 102.204 1.00 127.93 555 GLY B C 1
ATOM 4899 O O . GLY B 1 555 ? 113.889 66.556 101.875 1.00 127.93 555 GLY B O 1
ATOM 4900 N N . ILE B 1 556 ? 115.575 67.938 101.314 1.00 129.10 556 ILE B N 1
ATOM 4901 C CA . ILE B 1 556 ? 115.287 67.885 99.886 1.00 129.10 556 ILE B CA 1
ATOM 4902 C C . ILE B 1 556 ? 115.752 66.558 99.305 1.00 129.10 556 ILE B C 1
ATOM 4903 O O . ILE B 1 556 ? 114.992 65.883 98.599 1.00 129.10 556 ILE B O 1
ATOM 4908 N N . MET B 1 557 ? 117.002 66.193 99.609 1.00 133.28 557 MET B N 1
ATOM 4909 C CA . MET B 1 557 ? 117.623 64.907 99.270 1.00 133.28 557 MET B CA 1
ATOM 4910 C C . MET B 1 557 ? 117.488 64.606 97.775 1.00 133.28 557 MET B C 1
ATOM 4911 O O . MET B 1 557 ? 117.197 63.481 97.363 1.00 133.28 557 MET B O 1
ATOM 4916 N N . LEU B 1 558 ? 117.680 65.664 96.974 1.00 137.40 558 LEU B N 1
ATOM 4917 C CA . LEU B 1 558 ? 117.631 65.665 95.512 1.00 137.40 558 LEU B CA 1
ATOM 4918 C C . LEU B 1 558 ? 116.238 65.264 95.002 1.00 137.40 558 LEU B C 1
ATOM 4919 O O . LEU B 1 558 ? 116.066 64.915 93.829 1.00 137.40 558 LEU B O 1
ATOM 4924 N N . LEU B 1 559 ? 115.233 65.414 95.872 1.00 135.87 559 LEU B N 1
ATOM 4925 C CA . LEU B 1 559 ? 113.802 65.189 95.595 1.00 135.87 559 LEU B CA 1
ATOM 4926 C C . LEU B 1 559 ? 113.505 63.761 95.122 1.00 135.87 559 LEU B C 1
ATOM 4927 O O . LEU B 1 559 ? 113.544 63.458 93.930 1.00 135.87 559 LEU B O 1
ATOM 4932 N N . PRO B 1 571 ? 110.254 70.602 92.042 1.00 135.41 571 PRO B N 1
ATOM 4933 C CA . PRO B 1 571 ? 111.012 71.573 92.837 1.00 135.41 571 PRO B CA 1
ATOM 4934 C C . PRO B 1 571 ? 110.176 72.784 93.242 1.00 135.41 571 PRO B C 1
ATOM 4935 O O . PRO B 1 571 ? 109.768 73.571 92.390 1.00 135.41 571 PRO B O 1
ATOM 4939 N N . LEU B 1 572 ? 109.927 72.922 94.541 1.00 128.41 572 LEU B N 1
ATOM 4940 C CA . LEU B 1 572 ? 109.143 74.019 95.089 1.00 128.41 572 LEU B CA 1
ATOM 4941 C C . LEU B 1 572 ? 110.050 74.903 95.937 1.00 128.41 572 LEU B C 1
ATOM 4942 O O . LEU B 1 572 ? 111.020 74.414 96.529 1.00 128.41 572 LEU B O 1
ATOM 4947 N N . ILE B 1 573 ? 109.743 76.199 95.989 1.00 125.95 573 ILE B N 1
ATOM 4948 C CA . ILE B 1 573 ? 110.404 77.115 96.915 1.00 125.95 573 ILE B CA 1
ATOM 4949 C C . ILE B 1 573 ? 109.406 77.703 97.907 1.00 125.95 573 ILE B C 1
ATOM 4950 O O . ILE B 1 573 ? 109.683 78.714 98.558 1.00 125.95 573 ILE B O 1
ATOM 4955 N N . ILE B 1 574 ? 108.244 77.062 98.043 1.00 126.11 574 ILE B N 1
ATOM 4956 C CA . ILE B 1 574 ? 107.222 77.595 98.935 1.00 126.11 574 ILE B CA 1
ATOM 4957 C C . ILE B 1 574 ? 107.655 77.456 100.395 1.00 126.11 574 ILE B C 1
ATOM 4958 O O . ILE B 1 574 ? 107.285 78.279 101.247 1.00 126.11 574 ILE B O 1
ATOM 4963 N N . VAL B 1 575 ? 108.494 76.457 100.696 1.00 121.66 575 VAL B N 1
ATOM 4964 C CA . VAL B 1 575 ? 109.044 76.299 102.039 1.00 121.66 575 VAL B CA 1
ATOM 4965 C C . VAL B 1 575 ? 109.994 77.439 102.373 1.00 121.66 575 VAL B C 1
ATOM 4966 O O . VAL B 1 575 ? 109.958 77.980 103.488 1.00 121.66 575 VAL B O 1
ATOM 4970 N N . CYS B 1 576 ? 110.836 77.836 101.419 1.00 118.97 576 CYS B N 1
ATOM 4971 C CA . CYS B 1 576 ? 111.759 78.939 101.655 1.00 118.97 576 CYS B CA 1
ATOM 4972 C C . CYS B 1 576 ? 111.011 80.235 101.931 1.00 118.97 576 CYS B C 1
ATOM 4973 O O . CYS B 1 576 ? 111.365 80.978 102.851 1.00 118.97 576 CYS B O 1
ATOM 4976 N N . LEU B 1 577 ? 109.941 80.500 101.175 1.00 110.20 577 LEU B N 1
ATOM 4977 C CA . LEU B 1 577 ? 109.140 81.696 101.415 1.00 110.20 577 LEU B CA 1
ATOM 4978 C C . LEU B 1 577 ? 108.449 81.652 102.771 1.00 110.20 577 LEU B C 1
ATOM 4979 O O . LEU B 1 577 ? 108.438 82.658 103.490 1.00 110.20 577 LEU B O 1
ATOM 4984 N N . PHE B 1 578 ? 107.864 80.511 103.136 1.00 106.57 578 PHE B N 1
ATOM 4985 C CA . PHE B 1 578 ? 107.249 80.387 104.452 1.00 106.57 578 PHE B CA 1
ATOM 4986 C C . PHE B 1 578 ? 108.251 80.716 105.555 1.00 106.57 578 PHE B C 1
ATOM 4987 O O . PHE B 1 578 ? 107.983 81.553 106.437 1.00 106.57 578 PHE B O 1
ATOM 4995 N N . ALA B 1 579 ? 109.419 80.071 105.511 1.00 99.62 579 ALA B N 1
ATOM 4996 C CA . ALA B 1 579 ? 110.441 80.270 106.526 1.00 99.62 579 ALA B CA 1
ATOM 4997 C C . ALA B 1 579 ? 110.886 81.721 106.631 1.00 99.62 579 ALA B C 1
ATOM 4998 O O . ALA B 1 579 ? 111.059 82.220 107.747 1.00 99.62 579 ALA B O 1
ATOM 5000 N N . PHE B 1 580 ? 111.050 82.410 105.496 1.00 93.30 580 PHE B N 1
ATOM 5001 C CA . PHE B 1 580 ? 111.369 83.833 105.521 1.00 93.30 580 PHE B CA 1
ATOM 5002 C C . PHE B 1 580 ? 110.315 84.630 106.269 1.00 93.30 580 PHE B C 1
ATOM 5003 O O . PHE B 1 580 ? 110.650 85.408 107.170 1.00 93.30 580 PHE B O 1
ATOM 5011 N N . LEU B 1 581 ? 109.042 84.431 105.936 1.00 88.22 581 LEU B N 1
ATOM 5012 C CA . LEU B 1 581 ? 107.973 85.267 106.462 1.00 88.22 581 LEU B CA 1
ATOM 5013 C C . LEU B 1 581 ? 107.827 85.123 107.972 1.00 88.22 581 LEU B C 1
ATOM 5014 O O . LEU B 1 581 ? 107.644 86.134 108.674 1.00 88.22 581 LEU B O 1
ATOM 5019 N N . VAL B 1 582 ? 107.952 83.891 108.481 1.00 85.39 582 VAL B N 1
ATOM 5020 C CA . VAL B 1 582 ? 107.788 83.681 109.920 1.00 85.39 582 VAL B CA 1
ATOM 5021 C C . VAL B 1 582 ? 109.038 84.145 110.673 1.00 85.39 582 VAL B C 1
ATOM 5022 O O . VAL B 1 582 ? 108.941 84.803 111.722 1.00 85.39 582 VAL B O 1
ATOM 5026 N N . ALA B 1 583 ? 110.225 83.911 110.095 1.00 82.94 583 ALA B N 1
ATOM 5027 C CA . ALA B 1 583 ? 111.458 84.359 110.728 1.00 82.94 583 ALA B CA 1
ATOM 5028 C C . ALA B 1 583 ? 111.501 85.874 110.835 1.00 82.94 583 ALA B C 1
ATOM 5029 O O . ALA B 1 583 ? 111.966 86.406 111.853 1.00 82.94 583 ALA B O 1
ATOM 5031 N N . HIS B 1 584 ? 110.996 86.573 109.815 1.00 82.11 584 HIS B N 1
ATOM 5032 C CA . HIS B 1 584 ? 110.943 88.027 109.858 1.00 82.11 584 HIS B CA 1
ATOM 5033 C C . HIS B 1 584 ? 110.013 88.525 110.956 1.00 82.11 584 HIS B C 1
ATOM 5034 O O . HIS B 1 584 ? 110.406 89.386 111.755 1.00 82.11 584 HIS B O 1
ATOM 5041 N N . CYS B 1 585 ? 108.789 87.982 111.037 1.00 81.00 585 CYS B N 1
ATOM 5042 C CA . CYS B 1 585 ? 107.873 88.517 112.052 1.00 81.00 585 CYS B CA 1
ATOM 5043 C C . CYS B 1 585 ? 108.361 88.197 113.464 1.00 81.00 585 CYS B C 1
ATOM 5044 O O . CYS B 1 585 ? 108.156 88.998 114.394 1.00 81.00 585 CYS B O 1
ATOM 5047 N N . PHE B 1 586 ? 109.057 87.064 113.633 1.00 76.86 586 PHE B N 1
ATOM 5048 C CA . PHE B 1 586 ? 109.566 86.687 114.951 1.00 76.86 586 PHE B CA 1
ATOM 5049 C C . PHE B 1 586 ? 110.719 87.582 115.394 1.00 76.86 586 PHE B C 1
ATOM 5050 O O . PHE B 1 586 ? 110.765 88.003 116.557 1.00 76.86 586 PHE B O 1
ATOM 5058 N N . LEU B 1 587 ? 111.656 87.889 114.501 1.00 70.00 587 LEU B N 1
ATOM 5059 C CA . LEU B 1 587 ? 112.746 88.772 114.883 1.00 70.00 587 LEU B CA 1
ATOM 5060 C C . LEU B 1 587 ? 112.375 90.252 114.841 1.00 70.00 587 LEU B C 1
ATOM 5061 O O . LEU B 1 587 ? 113.037 91.057 115.514 1.00 70.00 587 LEU B O 1
ATOM 5066 N N . SER B 1 588 ? 111.329 90.632 114.098 1.00 60.22 588 SER B N 1
ATOM 5067 C CA . SER B 1 588 ? 110.859 92.014 114.149 1.00 60.22 588 SER B CA 1
ATOM 5068 C C . SER B 1 588 ? 110.377 92.371 115.549 1.00 60.22 588 SER B C 1
ATOM 5069 O O . SER B 1 588 ? 110.786 93.396 116.121 1.00 60.22 588 SER B O 1
ATOM 5072 N N . ILE B 1 589 ? 109.550 91.506 116.143 1.00 49.08 589 ILE B N 1
ATOM 5073 C CA . ILE B 1 589 ? 109.101 91.795 117.500 1.00 49.08 589 ILE B CA 1
ATOM 5074 C C . ILE B 1 589 ? 110.247 91.633 118.501 1.00 49.08 589 ILE B C 1
ATOM 5075 O O . ILE B 1 589 ? 110.316 92.362 119.503 1.00 49.08 589 ILE B O 1
ATOM 5080 N N . TYR B 1 590 ? 111.212 90.755 118.205 1.00 53.43 590 TYR B N 1
ATOM 5081 C CA . TYR B 1 590 ? 112.402 90.655 119.041 1.00 53.43 590 TYR B CA 1
ATOM 5082 C C . TYR B 1 590 ? 113.123 91.989 119.126 1.00 53.43 590 TYR B C 1
ATOM 5083 O O . TYR B 1 590 ? 113.494 92.435 120.221 1.00 53.43 590 TYR B O 1
ATOM 5092 N N . GLU B 1 591 ? 113.332 92.643 117.980 1.00 58.98 591 GLU B N 1
ATOM 5093 C CA . GLU B 1 591 ? 113.970 93.957 117.999 1.00 58.98 591 GLU B CA 1
ATOM 5094 C C . GLU B 1 591 ? 113.180 94.955 118.837 1.00 58.98 591 GLU B C 1
ATOM 5095 O O . GLU B 1 591 ? 113.775 95.731 119.602 1.00 58.98 591 GLU B O 1
ATOM 5101 N N . MET B 1 592 ? 111.845 94.930 118.730 1.00 48.97 592 MET B N 1
ATOM 5102 C CA . MET B 1 592 ? 111.036 95.857 119.524 1.00 48.97 592 MET B CA 1
ATOM 5103 C C . MET B 1 592 ? 111.273 95.693 121.022 1.00 48.97 592 MET B C 1
ATOM 5104 O O . MET B 1 592 ? 111.391 96.697 121.744 1.00 48.97 592 MET B O 1
ATOM 5109 N N . VAL B 1 593 ? 111.378 94.444 121.498 1.00 44.68 593 VAL B N 1
ATOM 5110 C CA . VAL B 1 593 ? 111.615 94.193 122.917 1.00 44.68 593 VAL B CA 1
ATOM 5111 C C . VAL B 1 593 ? 112.945 94.804 123.363 1.00 44.68 593 VAL B C 1
ATOM 5112 O O . VAL B 1 593 ? 113.024 95.441 124.425 1.00 44.68 593 VAL B O 1
ATOM 5116 N N . VAL B 1 594 ? 113.983 94.681 122.529 1.00 49.02 594 VAL B N 1
ATOM 5117 C CA . VAL B 1 594 ? 115.294 95.249 122.854 1.00 49.02 594 VAL B CA 1
ATOM 5118 C C . VAL B 1 594 ? 115.242 96.773 122.939 1.00 49.02 594 VAL B C 1
ATOM 5119 O O . VAL B 1 594 ? 115.780 97.366 123.886 1.00 49.02 594 VAL B O 1
ATOM 5123 N N . ASP B 1 595 ? 114.546 97.425 122.003 1.00 49.10 595 ASP B N 1
ATOM 5124 C CA . ASP B 1 595 ? 114.425 98.882 122.069 1.00 49.10 595 ASP B CA 1
ATOM 5125 C C . ASP B 1 595 ? 113.709 99.339 123.337 1.00 49.10 595 ASP B C 1
ATOM 5126 O O . ASP B 1 595 ? 114.117 100.328 123.968 1.00 49.10 595 ASP B O 1
ATOM 5131 N N . VAL B 1 596 ? 112.668 98.609 123.748 1.00 39.11 596 VAL B N 1
ATOM 5132 C CA . VAL B 1 596 ? 111.941 98.974 124.960 1.00 39.11 596 VAL B CA 1
ATOM 5133 C C . VAL B 1 596 ? 112.823 98.782 126.191 1.00 39.11 596 VAL B C 1
ATOM 5134 O O . VAL B 1 596 ? 112.882 99.653 127.073 1.00 39.11 596 VAL B O 1
ATOM 5138 N N . LEU B 1 597 ? 113.573 97.674 126.238 1.00 77.12 597 LEU B N 1
ATOM 5139 C CA . LEU B 1 597 ? 114.469 97.438 127.367 1.00 77.12 597 LEU B CA 1
ATOM 5140 C C . LEU B 1 597 ? 115.533 98.516 127.486 1.00 77.12 597 LEU B C 1
ATOM 5141 O O . LEU B 1 597 ? 115.859 98.935 128.604 1.00 77.12 597 LEU B O 1
ATOM 5146 N N . PHE B 1 598 ? 116.063 98.996 126.357 1.00 49.62 598 PHE B N 1
ATOM 5147 C CA . PHE B 1 598 ? 117.051 100.069 126.426 1.00 49.62 598 PHE B CA 1
ATOM 5148 C C . PHE B 1 598 ? 116.481 101.315 127.089 1.00 49.62 598 PHE B C 1
ATOM 5149 O O . PHE B 1 598 ? 117.105 101.875 127.998 1.00 49.62 598 PHE B O 1
ATOM 5157 N N . LEU B 1 599 ? 115.305 101.773 126.648 1.00 43.71 599 LEU B N 1
ATOM 5158 C CA . LEU B 1 599 ? 114.745 102.984 127.249 1.00 43.71 599 LEU B CA 1
ATOM 5159 C C . LEU B 1 599 ? 114.408 102.768 128.719 1.00 43.71 599 LEU B C 1
ATOM 5160 O O . LEU B 1 599 ? 114.631 103.659 129.551 1.00 43.71 599 LEU B O 1
ATOM 5165 N N . CYS B 1 600 ? 113.903 101.579 129.064 1.00 47.67 600 CYS B N 1
ATOM 5166 C CA . CYS B 1 600 ? 113.666 101.259 130.465 1.00 47.67 600 CYS B CA 1
ATOM 5167 C C . CYS B 1 600 ? 114.941 101.357 131.290 1.00 47.67 600 CYS B C 1
ATOM 5168 O O . CYS B 1 600 ? 114.926 101.931 132.389 1.00 47.67 600 CYS B O 1
ATOM 5171 N N . PHE B 1 601 ? 116.056 100.831 130.771 1.00 43.95 601 PHE B N 1
ATOM 5172 C CA . PHE B 1 601 ? 117.335 100.990 131.455 1.00 43.95 601 PHE B CA 1
ATOM 5173 C C . PHE B 1 601 ? 117.663 102.463 131.666 1.00 43.95 601 PHE B C 1
ATOM 5174 O O . PHE B 1 601 ? 117.993 102.881 132.779 1.00 43.95 601 PHE B O 1
ATOM 5182 N N . ALA B 1 602 ? 117.566 103.270 130.607 1.00 46.65 602 ALA B N 1
ATOM 5183 C CA . ALA B 1 602 ? 117.928 104.676 130.727 1.00 46.65 602 ALA B CA 1
ATOM 5184 C C . ALA B 1 602 ? 117.071 105.400 131.755 1.00 46.65 602 ALA B C 1
ATOM 5185 O O . ALA B 1 602 ? 117.594 106.190 132.549 1.00 46.65 602 ALA B O 1
ATOM 5187 N N . ILE B 1 603 ? 115.760 105.157 131.759 1.00 42.68 603 ILE B N 1
ATOM 5188 C CA . ILE B 1 603 ? 114.906 105.810 132.749 1.00 42.68 603 ILE B CA 1
ATOM 5189 C C . ILE B 1 603 ? 115.254 105.321 134.152 1.00 42.68 603 ILE B C 1
ATOM 5190 O O . ILE B 1 603 ? 115.304 106.111 135.102 1.00 42.68 603 ILE B O 1
ATOM 5195 N N . ASP B 1 604 ? 115.586 104.030 134.288 1.00 54.43 604 ASP B N 1
ATOM 5196 C CA . ASP B 1 604 ? 116.005 103.478 135.576 1.00 54.43 604 ASP B CA 1
ATOM 5197 C C . ASP B 1 604 ? 117.325 104.050 136.096 1.00 54.43 604 ASP B C 1
ATOM 5198 O O . ASP B 1 604 ? 117.701 103.753 137.232 1.00 54.43 604 ASP B O 1
ATOM 5203 N N . THR B 1 605 ? 118.036 104.859 135.309 1.00 53.55 605 THR B N 1
ATOM 5204 C CA . THR B 1 605 ? 119.231 105.537 135.796 1.00 53.55 605 THR B CA 1
ATOM 5205 C C . THR B 1 605 ? 119.064 107.049 135.875 1.00 53.55 605 THR B C 1
ATOM 5206 O O . THR B 1 605 ? 119.718 107.688 136.702 1.00 53.55 605 THR B O 1
ATOM 5210 N N . LYS B 1 606 ? 118.206 107.636 135.045 1.00 62.32 606 LYS B N 1
ATOM 5211 C CA . LYS B 1 606 ? 117.836 109.036 135.209 1.00 62.32 606 LYS B CA 1
ATOM 5212 C C . LYS B 1 606 ? 117.120 109.295 136.526 1.00 62.32 606 LYS B C 1
ATOM 5213 O O . LYS B 1 606 ? 117.373 110.312 137.174 1.00 62.32 606 LYS B O 1
ATOM 5219 N N . TYR B 1 607 ? 116.233 108.397 136.930 1.00 71.82 607 TYR B N 1
ATOM 5220 C CA . TYR B 1 607 ? 115.599 108.447 138.235 1.00 71.82 607 TYR B CA 1
ATOM 5221 C C . TYR B 1 607 ? 116.084 107.237 139.012 1.00 71.82 607 TYR B C 1
ATOM 5222 O O . TYR B 1 607 ? 116.863 106.438 138.482 1.00 71.82 607 TYR B O 1
ATOM 5231 N N . ASN B 1 608 ? 115.626 107.122 140.264 1.00 88.18 608 ASN B N 1
ATOM 5232 C CA . ASN B 1 608 ? 115.769 105.919 141.093 1.00 88.18 608 ASN B CA 1
ATOM 5233 C C . ASN B 1 608 ? 117.236 105.478 141.184 1.00 88.18 608 ASN B C 1
ATOM 5234 O O . ASN B 1 608 ? 117.609 104.355 140.847 1.00 88.18 608 ASN B O 1
ATOM 5239 N N . ASP B 1 609 ? 118.083 106.423 141.583 1.00 99.60 609 ASP B N 1
ATOM 5240 C CA . ASP B 1 609 ? 119.507 106.158 141.733 1.00 99.60 609 ASP B CA 1
ATOM 5241 C C . ASP B 1 609 ? 119.737 105.299 142.975 1.00 99.60 609 ASP B C 1
ATOM 5242 O O . ASP B 1 609 ? 118.807 104.990 143.723 1.00 99.60 609 ASP B O 1
ATOM 5247 N N . GLY B 1 610 ? 120.988 104.913 143.217 1.00 102.26 610 GLY B N 1
ATOM 5248 C CA . GLY B 1 610 ? 121.315 104.056 144.342 1.00 102.26 610 GLY B CA 1
ATOM 5249 C C . GLY B 1 610 ? 121.360 104.787 145.667 1.00 102.26 610 GLY B C 1
ATOM 5250 O O . GLY B 1 610 ? 121.982 105.846 145.780 1.00 102.26 610 GLY B O 1
ATOM 5251 N N . SER B 1 611 ? 120.710 104.220 146.679 1.00 109.11 611 SER B N 1
ATOM 5252 C CA . SER B 1 611 ? 120.779 104.716 148.048 1.00 109.11 611 SER B CA 1
ATOM 5253 C C . SER B 1 611 ? 120.196 103.646 148.970 1.00 109.11 611 SER B C 1
ATOM 5254 O O . SER B 1 611 ? 119.582 102.690 148.492 1.00 109.11 611 SER B O 1
ATOM 5257 N N . PRO B 1 612 ? 120.414 103.761 150.284 1.00 113.64 612 PRO B N 1
ATOM 5258 C CA . PRO B 1 612 ? 119.831 102.767 151.200 1.00 113.64 612 PRO B CA 1
ATOM 5259 C C . PRO B 1 612 ? 118.342 102.554 150.989 1.00 113.64 612 PRO B C 1
ATOM 5260 O O . PRO B 1 612 ? 117.845 101.445 151.226 1.00 113.64 612 PRO B O 1
ATOM 5264 N N . GLY B 1 613 ? 117.614 103.576 150.551 1.00 108.27 613 GLY B N 1
ATOM 5265 C CA . GLY B 1 613 ? 116.188 103.476 150.330 1.00 108.27 613 GLY B CA 1
ATOM 5266 C C . GLY B 1 613 ? 115.766 103.391 148.880 1.00 108.27 613 GLY B C 1
ATOM 5267 O O . GLY B 1 613 ? 114.570 103.486 148.588 1.00 108.27 613 GLY B O 1
ATOM 5268 N N . ARG B 1 614 ? 116.710 103.212 147.958 1.00 106.74 614 ARG B N 1
ATOM 5269 C CA . ARG B 1 614 ? 116.428 103.207 146.530 1.00 106.74 614 ARG B CA 1
ATOM 5270 C C . ARG B 1 614 ? 117.221 102.073 145.903 1.00 106.74 614 ARG B C 1
ATOM 5271 O O . ARG B 1 614 ? 118.436 101.993 146.087 1.00 106.74 614 ARG B O 1
ATOM 5279 N N . GLU B 1 615 ? 116.537 101.200 145.173 1.00 99.77 615 GLU B N 1
ATOM 5280 C CA . GLU B 1 615 ? 117.188 100.097 144.486 1.00 99.77 615 GLU B CA 1
ATOM 5281 C C . GLU B 1 615 ? 116.752 100.096 143.027 1.00 99.77 615 GLU B C 1
ATOM 5282 O O . GLU B 1 615 ? 115.614 100.459 142.712 1.00 99.77 615 GLU B O 1
ATOM 5288 N N . PHE B 1 616 ? 117.660 99.691 142.141 1.00 86.81 616 PHE B N 1
ATOM 5289 C CA . PHE B 1 616 ? 117.375 99.692 140.711 1.00 86.81 616 PHE B CA 1
ATOM 5290 C C . PHE B 1 616 ? 116.460 98.534 140.337 1.00 86.81 616 PHE B C 1
ATOM 5291 O O . PHE B 1 616 ? 116.471 97.478 140.975 1.00 86.81 616 PHE B O 1
ATOM 5299 N N . TYR B 1 617 ? 115.667 98.735 139.284 1.00 75.00 617 TYR B N 1
ATOM 5300 C CA . TYR B 1 617 ? 114.828 97.663 138.761 1.00 75.00 617 TYR B CA 1
ATOM 5301 C C . TYR B 1 617 ? 115.552 96.796 137.745 1.00 75.00 617 TYR B C 1
ATOM 5302 O O . TYR B 1 617 ? 115.009 95.771 137.320 1.00 75.00 617 TYR B O 1
ATOM 5311 N N . MET B 1 618 ? 116.760 97.183 137.346 1.00 71.40 618 MET B N 1
ATOM 5312 C CA . MET B 1 618 ? 117.459 96.490 136.274 1.00 71.40 618 MET B CA 1
ATOM 5313 C C . MET B 1 618 ? 118.003 95.142 136.734 1.00 71.40 618 MET B C 1
ATOM 5314 O O . MET B 1 618 ? 118.190 94.881 137.923 1.00 71.40 618 MET B O 1
ATOM 5319 N N . ASP B 1 619 ? 118.256 94.279 135.755 1.00 73.81 619 ASP B N 1
ATOM 5320 C CA . ASP B 1 619 ? 118.960 93.021 135.966 1.00 73.81 619 ASP B CA 1
ATOM 5321 C C . ASP B 1 619 ? 120.453 93.330 136.140 1.00 73.81 619 ASP B C 1
ATOM 5322 O O . ASP B 1 619 ? 120.884 94.486 136.098 1.00 73.81 619 ASP B O 1
ATOM 5327 N N . LYS B 1 620 ? 121.276 92.300 136.343 1.00 74.42 620 LYS B N 1
ATOM 5328 C CA . LYS B 1 620 ? 122.704 92.489 136.602 1.00 74.42 620 LYS B CA 1
ATOM 5329 C C . LYS B 1 620 ? 123.415 92.908 135.315 1.00 74.42 620 LYS B C 1
ATOM 5330 O O . LYS B 1 620 ? 124.184 92.158 134.706 1.00 74.42 620 LYS B O 1
ATOM 5336 N N . VAL B 1 621 ? 123.137 94.139 134.895 1.00 72.11 621 VAL B N 1
ATOM 5337 C CA . VAL B 1 621 ? 123.752 94.748 133.716 1.00 72.11 621 VAL B CA 1
ATOM 5338 C C . VAL B 1 621 ? 124.341 96.060 134.224 1.00 72.11 621 VAL B C 1
ATOM 5339 O O . VAL B 1 621 ? 123.631 97.055 134.387 1.00 72.11 621 VAL B O 1
ATOM 5343 N N . LEU B 1 622 ? 125.637 96.062 134.505 1.00 74.29 622 LEU B N 1
ATOM 5344 C CA . LEU B 1 622 ? 126.268 97.145 135.257 1.00 74.29 622 LEU B CA 1
ATOM 5345 C C . LEU B 1 622 ? 127.186 97.927 134.328 1.00 74.29 622 LEU B C 1
ATOM 5346 O O . LEU B 1 622 ? 128.290 97.477 134.008 1.00 74.29 622 LEU B O 1
ATOM 5351 N N . MET B 1 623 ? 126.726 99.104 133.915 1.00 79.21 623 MET B N 1
ATOM 5352 C CA . MET B 1 623 ? 127.412 99.916 132.917 1.00 79.21 623 MET B CA 1
ATOM 5353 C C . MET B 1 623 ? 126.616 101.183 132.624 1.00 79.21 623 MET B C 1
ATOM 5354 O O . MET B 1 623 ? 126.103 101.831 133.538 1.00 79.21 623 MET B O 1
#